Protein AF-A0A7X1GS17-F1 (afdb_monomer)

Secondary structure (DSSP, 8-state):
--HHHHHHHHHHHHHHHHHHHHHHHHH---SSPPEEE-GGG-TTS-HHHHHHHHHHHHTSSSHHHHHH-TTT--HHHHHHHHHHHHH-HHHHHHHHGGGT---PPPTT---HHHHHHHHHHHHHTTHHHHHTTT---EEEEETTEEEEE--PPEEEE-TTS-EEEEEEEEEEEETTTEEEEEEE-HHHHHHHHHHHHTT---GGGHHHHHHHHHHS-EEEEEE-TTS-EEEEEEEESTTT-HHHHHHHHHHH-----STT-EEEEEEEEEEEETTEEEE---B-TTSTTSHHHHHHHHS---HHHHHHHHHHTT--TTSTT-HHHHHHHHHHHHTT---EE--TTHHHHHHHHHHHHHHHHHHTT-

Foldseek 3Di:
DPVVVVVVVVVVVVVVVVVVVVVVVVVPLPLFAAEDEDPVACPQPPVVVVVLLVCLCVVDPDNVVQLPPCQQDDPVVSVVRSVCSVQNPVCVQVVVVVVPDPPRDPPPDWRVSNQVSSVVVCVVVVNDVVVPPFWGWIWDGGTSHTYTHTPGFRWDQFPVRFIKGFDPPAWDQDPPPGIFTEIEGPAALVQQQCQVCLNPDDSNCSVVSVVVCRVFWDWDWDAFPVRFIKTFTKDFPVPPPVPLQVLLCVLVVDPPPDRRKIFGQFMFGFDDGDRYTYGYHTDGQLEPRHPLVVCLVPDDDDPLSVLSVVVSVVDDSNCCRDSNNSVSVSVVVVVPDDRIPDVPVVVVVVVVVVVVVVVVVVVVVD

Mean predicted aligned error: 14.24 Å

Sequence (366 aa):
MVDKRAAKKSKKKLARKHKISVTKNKELKLKYPNFILNPGTTDDVPQEYIDAVFSVINSYVPQDSIFNDRKIFTSSEAKICRKICQYGFDRLSVDLNKFGKKTEIPKNLVFPGLSKFIYDSLDKNGLNQKFRPFLTFDVFPFNYDLVISFPHLKTKRLKSNNKIYFSENIKQSVVNYGTKKVAFTKHAIDRIHDRETGGGGGNGAIKFTIRRFSEKMDLREITFPDGQMAFQYFRRLKSEHPHVATRYTRVSKLKIVREEDKVLQGYFPFVIEDDYVVLKTFLMPGMTKTPESYLVKNAEHTQQIEYFKKLLKKINFTNWLTEDYIQFLEWCQENGISQYESIIINRLQDYGRQIQIFGDVFDDLK

Solvent-accessible surface area (backbone atoms only — not comparable to full-atom values): 20541 Å² total; per-residue (Å²): 142,69,64,71,61,56,54,52,51,50,51,51,51,50,52,49,51,50,50,52,50,53,48,51,60,64,64,61,56,57,76,47,45,51,82,44,76,37,76,96,38,44,87,85,50,59,64,72,58,54,50,51,55,49,47,59,59,63,72,46,72,56,68,68,52,59,51,66,32,71,91,44,26,52,77,64,54,34,49,48,40,35,45,20,41,73,62,16,40,76,48,45,65,62,53,38,63,74,68,78,46,93,61,76,69,60,96,78,52,64,43,62,45,54,38,48,52,51,50,58,55,33,47,76,68,54,55,38,71,78,47,50,88,52,68,39,65,47,34,29,70,48,46,50,30,32,31,43,31,36,84,41,51,47,70,48,72,46,94,88,69,47,6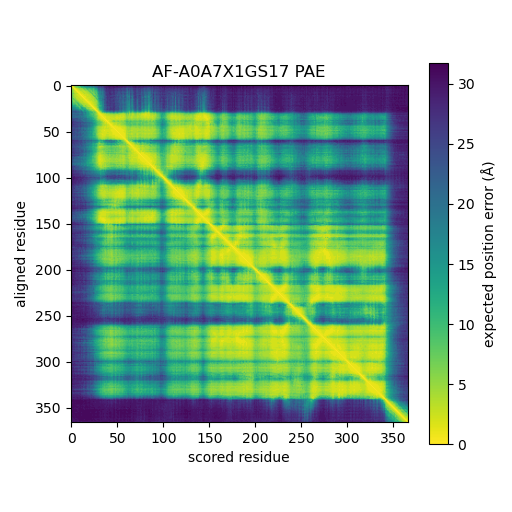1,33,33,27,44,95,86,35,68,44,80,41,91,98,68,47,76,25,36,40,26,29,27,67,59,17,52,54,42,50,33,32,42,80,41,48,70,69,57,60,80,81,47,42,58,56,43,52,49,58,47,66,79,56,72,42,73,41,84,45,68,31,87,87,69,48,46,26,26,42,33,38,40,51,26,56,83,72,36,53,71,59,39,53,52,49,30,67,73,68,70,46,77,81,83,54,69,74,44,26,35,57,63,27,35,28,43,44,50,80,56,94,68,28,38,35,27,55,36,57,43,50,78,38,33,89,71,31,64,49,32,51,48,59,70,73,46,74,96,41,75,68,44,56,50,48,59,57,47,47,76,66,64,45,60,68,58,76,78,40,69,70,51,51,54,51,48,51,54,36,37,79,70,75,43,81,47,54,63,61,79,81,60,52,62,64,51,51,53,54,48,50,54,49,59,60,50,63,63,57,65,78,73,113

Structure (mmCIF, N/CA/C/O backbone):
data_AF-A0A7X1GS17-F1
#
_entry.id   AF-A0A7X1GS17-F1
#
loop_
_atom_site.group_PDB
_atom_site.id
_atom_site.type_symbol
_atom_site.label_atom_id
_atom_site.label_alt_id
_atom_site.label_comp_id
_atom_site.label_asym_id
_atom_site.label_entity_id
_atom_site.label_seq_id
_atom_site.pdbx_PDB_ins_code
_atom_site.Cartn_x
_atom_site.Cartn_y
_atom_site.Cartn_z
_atom_site.occupancy
_atom_site.B_iso_or_equiv
_atom_site.auth_seq_id
_atom_site.auth_comp_id
_atom_site.auth_asym_id
_atom_site.auth_atom_id
_atom_site.pdbx_PDB_model_num
ATOM 1 N N . MET A 1 1 ? 30.092 -14.286 -75.486 1.00 54.06 1 MET A N 1
ATOM 2 C CA . MET A 1 1 ? 30.804 -14.666 -74.234 1.00 54.06 1 MET A CA 1
ATOM 3 C C . MET A 1 1 ? 30.974 -13.488 -73.241 1.00 54.06 1 MET A C 1
ATOM 5 O O . MET A 1 1 ? 31.940 -13.463 -72.485 1.00 54.06 1 MET A O 1
ATOM 9 N N . VAL A 1 2 ? 30.037 -12.524 -73.175 1.00 48.12 2 VAL A N 1
ATOM 10 C CA . VAL A 1 2 ? 30.231 -11.242 -72.446 1.00 48.12 2 VAL A CA 1
ATOM 11 C C . VAL A 1 2 ? 29.379 -11.113 -71.159 1.00 48.12 2 VAL A C 1
ATOM 13 O O . VAL A 1 2 ? 29.763 -10.391 -70.239 1.00 48.12 2 VAL A O 1
ATOM 16 N N . ASP A 1 3 ? 28.326 -11.917 -70.973 1.00 57.28 3 ASP A N 1
ATOM 17 C CA . ASP A 1 3 ? 27.369 -11.729 -69.860 1.00 57.28 3 ASP A CA 1
ATOM 18 C C . ASP A 1 3 ? 27.791 -12.254 -68.481 1.00 57.28 3 ASP A C 1
ATOM 20 O O . ASP A 1 3 ? 27.337 -11.759 -67.444 1.00 57.28 3 ASP A O 1
ATOM 24 N N . LYS A 1 4 ? 28.724 -13.212 -68.405 1.00 55.34 4 LYS A N 1
ATOM 25 C CA . LYS A 1 4 ? 29.145 -13.778 -67.105 1.00 55.34 4 LYS A CA 1
ATOM 26 C C . LYS A 1 4 ? 29.922 -12.770 -66.244 1.00 55.34 4 LYS A C 1
ATOM 28 O O . LYS A 1 4 ? 29.865 -12.832 -65.014 1.00 55.34 4 LYS A O 1
ATOM 33 N N . ARG A 1 5 ? 30.631 -11.812 -66.860 1.00 57.97 5 ARG A N 1
ATOM 34 C CA . ARG A 1 5 ? 31.389 -10.768 -66.137 1.00 57.97 5 ARG A CA 1
ATOM 35 C C . ARG A 1 5 ? 30.475 -9.672 -65.579 1.00 57.97 5 ARG A C 1
ATOM 37 O O . ARG A 1 5 ? 30.702 -9.230 -64.450 1.00 57.97 5 ARG A O 1
ATOM 44 N N . ALA A 1 6 ? 29.435 -9.282 -66.316 1.00 59.50 6 ALA A N 1
ATOM 45 C CA . ALA A 1 6 ? 28.448 -8.299 -65.869 1.00 59.50 6 ALA A CA 1
ATOM 46 C C . ALA A 1 6 ? 27.613 -8.833 -64.691 1.00 59.50 6 ALA A C 1
ATOM 48 O O . ALA A 1 6 ? 27.510 -8.170 -63.655 1.00 59.50 6 ALA A O 1
ATOM 49 N N . ALA A 1 7 ? 27.152 -10.087 -64.773 1.00 60.34 7 ALA A N 1
ATOM 50 C CA . ALA A 1 7 ? 26.431 -10.753 -63.686 1.00 60.34 7 ALA A CA 1
ATOM 51 C C . ALA A 1 7 ? 27.282 -10.896 -62.406 1.00 60.34 7 ALA A C 1
ATOM 53 O O . ALA A 1 7 ? 26.802 -10.655 -61.294 1.00 60.34 7 ALA A O 1
ATOM 54 N N . LYS A 1 8 ? 28.582 -11.210 -62.540 1.00 68.12 8 LYS A N 1
ATOM 55 C CA . LYS A 1 8 ? 29.516 -11.321 -61.402 1.00 68.12 8 LYS A CA 1
ATOM 56 C C . LYS A 1 8 ? 29.809 -9.962 -60.750 1.00 68.12 8 LYS A C 1
ATOM 58 O O . LYS A 1 8 ? 29.908 -9.885 -59.523 1.00 68.12 8 LYS A O 1
ATOM 63 N N . LYS A 1 9 ? 29.902 -8.881 -61.539 1.00 68.00 9 LYS A N 1
ATOM 64 C CA . LYS A 1 9 ? 30.016 -7.502 -61.024 1.00 68.00 9 LYS A CA 1
ATOM 65 C C . LYS A 1 9 ? 28.734 -7.059 -60.309 1.00 68.00 9 LYS A C 1
ATOM 67 O O . LYS A 1 9 ? 28.836 -6.489 -59.225 1.00 68.00 9 LYS A O 1
ATOM 72 N N . SER A 1 10 ? 27.557 -7.379 -60.852 1.00 68.44 10 SER A N 1
ATOM 73 C CA . SER A 1 10 ? 26.260 -7.083 -60.225 1.00 68.44 10 SER A CA 1
ATOM 74 C C . SER A 1 10 ? 26.094 -7.802 -58.879 1.00 68.44 10 SER A C 1
ATOM 76 O O . SER A 1 10 ? 25.864 -7.143 -57.866 1.00 68.44 10 SER A O 1
ATOM 78 N N . LYS A 1 11 ? 26.373 -9.116 -58.809 1.00 69.25 11 LYS A N 1
ATOM 79 C CA . LYS A 1 11 ? 26.366 -9.881 -57.544 1.00 69.25 11 LYS A CA 1
ATOM 80 C C . LYS A 1 11 ? 27.343 -9.326 -56.504 1.00 69.25 11 LYS A C 1
ATOM 82 O O . LYS A 1 11 ? 26.971 -9.183 -55.343 1.00 69.25 11 LYS A O 1
ATOM 87 N N . LYS A 1 12 ? 28.569 -8.947 -56.898 1.00 71.31 12 LYS A N 1
ATOM 88 C CA . LYS A 1 12 ? 29.523 -8.288 -55.981 1.00 71.31 12 LYS A CA 1
ATOM 89 C C . LYS A 1 12 ? 29.009 -6.933 -55.491 1.00 71.31 12 LYS A C 1
ATOM 91 O O . LYS A 1 12 ? 29.187 -6.619 -54.319 1.00 71.31 12 LYS A O 1
ATOM 96 N N . LYS A 1 13 ? 28.368 -6.134 -56.350 1.00 69.12 13 LYS A N 1
ATOM 97 C CA . LYS A 1 13 ? 27.803 -4.822 -55.987 1.00 69.12 13 LYS A CA 1
ATOM 98 C C . LYS A 1 13 ? 26.603 -4.973 -55.043 1.00 69.12 13 LYS A C 1
ATOM 100 O O . LYS A 1 13 ? 26.510 -4.218 -54.080 1.00 69.12 13 LYS A O 1
ATOM 105 N N . LEU A 1 14 ? 25.757 -5.984 -55.260 1.00 68.06 14 LEU A N 1
ATOM 106 C CA . LEU A 1 14 ? 24.631 -6.331 -54.386 1.00 68.06 14 LEU A CA 1
ATOM 107 C C . LEU A 1 14 ? 25.115 -6.829 -53.016 1.00 68.06 14 LEU A C 1
ATOM 109 O O . LEU A 1 14 ? 24.675 -6.320 -51.993 1.00 68.06 14 LEU A O 1
ATOM 113 N N . ALA A 1 15 ? 26.098 -7.735 -52.988 1.00 69.12 15 ALA A N 1
ATOM 114 C CA . ALA A 1 15 ? 26.709 -8.221 -51.750 1.00 69.12 15 ALA A CA 1
ATOM 115 C C . ALA A 1 15 ? 27.419 -7.100 -50.976 1.00 69.12 15 ALA A C 1
ATOM 117 O O . ALA A 1 15 ? 27.351 -7.056 -49.751 1.00 69.12 15 ALA A O 1
ATOM 118 N N . ARG A 1 16 ? 28.065 -6.152 -51.672 1.00 65.12 16 ARG A N 1
ATOM 119 C CA . ARG A 1 16 ? 28.702 -4.981 -51.050 1.00 65.12 16 ARG A CA 1
ATOM 120 C C . ARG A 1 16 ? 27.662 -4.002 -50.498 1.00 65.12 16 ARG A C 1
ATOM 122 O O . ARG A 1 16 ? 27.849 -3.530 -49.386 1.00 65.12 16 ARG A O 1
ATOM 129 N N . LYS A 1 17 ? 26.546 -3.762 -51.202 1.00 65.56 17 LYS A N 1
ATOM 130 C CA . LYS A 1 17 ? 25.399 -2.989 -50.684 1.00 65.56 17 LYS A CA 1
ATOM 131 C C . LYS A 1 17 ? 24.757 -3.660 -49.467 1.00 65.56 17 LYS A C 1
ATOM 133 O O . LYS A 1 17 ? 24.525 -2.986 -48.473 1.00 65.56 17 LYS A O 1
ATOM 138 N N . HIS A 1 18 ? 24.548 -4.975 -49.509 1.00 60.38 18 HIS A N 1
ATOM 139 C CA . HIS A 1 18 ? 24.005 -5.738 -48.386 1.00 60.38 18 HIS A CA 1
ATOM 140 C C . HIS A 1 18 ? 24.956 -5.698 -47.184 1.00 60.38 18 HIS A C 1
ATOM 142 O O . HIS A 1 18 ? 24.521 -5.410 -46.076 1.00 60.38 18 HIS A O 1
ATOM 148 N N . LYS A 1 19 ? 26.267 -5.882 -47.398 1.00 61.50 19 LYS A N 1
ATOM 149 C CA . LYS A 1 19 ? 27.288 -5.771 -46.345 1.00 61.50 19 LYS A CA 1
ATOM 150 C C . LYS A 1 19 ? 27.327 -4.361 -45.754 1.00 61.50 19 LYS A C 1
ATOM 152 O O . LYS A 1 19 ? 27.305 -4.249 -44.545 1.00 61.50 19 LYS A O 1
ATOM 157 N N . ILE A 1 20 ? 27.275 -3.306 -46.573 1.00 57.31 20 ILE A N 1
ATOM 158 C CA . ILE A 1 20 ? 27.181 -1.912 -46.104 1.00 57.31 20 ILE A CA 1
ATOM 159 C C . ILE A 1 20 ? 25.875 -1.664 -45.334 1.00 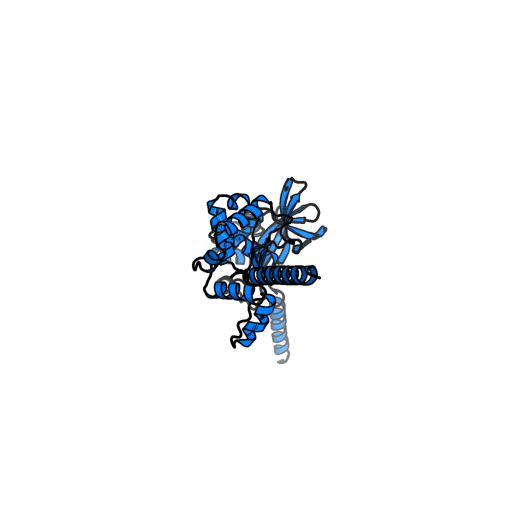57.31 20 ILE A C 1
ATOM 161 O O . ILE A 1 20 ? 25.916 -0.964 -44.334 1.00 57.31 20 ILE A O 1
ATOM 165 N N . SER A 1 21 ? 24.741 -2.256 -45.731 1.00 52.53 21 SER A N 1
ATOM 166 C CA . SER A 1 21 ? 23.474 -2.139 -44.986 1.00 52.53 21 SER A CA 1
ATOM 167 C C . SER A 1 21 ? 23.499 -2.892 -43.652 1.00 52.53 21 SER A C 1
ATOM 169 O O . SER A 1 21 ? 23.020 -2.378 -42.650 1.00 52.53 21 SER A O 1
ATOM 171 N N . VAL A 1 22 ? 24.140 -4.066 -43.606 1.00 53.28 22 VAL A N 1
ATOM 172 C CA . VAL A 1 22 ? 24.334 -4.858 -42.383 1.00 53.28 22 VAL A CA 1
ATOM 173 C C . VAL A 1 22 ? 25.348 -4.181 -41.456 1.00 53.28 22 VAL A C 1
ATOM 175 O O . VAL A 1 22 ? 25.163 -4.204 -40.244 1.00 53.28 22 VAL A O 1
ATOM 178 N N . THR A 1 23 ? 26.386 -3.533 -41.998 1.00 51.34 23 THR A N 1
ATOM 179 C CA . THR A 1 23 ? 27.322 -2.705 -41.224 1.00 51.34 23 THR A CA 1
ATOM 180 C C . THR A 1 23 ? 26.645 -1.425 -40.732 1.00 51.34 23 THR A C 1
ATOM 182 O O . THR A 1 23 ? 26.770 -1.134 -39.554 1.00 51.34 23 THR A O 1
ATOM 185 N N . LYS A 1 24 ? 25.825 -0.741 -41.548 1.00 45.62 24 LYS A N 1
ATOM 186 C CA . LYS A 1 24 ? 24.998 0.404 -41.114 1.00 45.62 24 LYS A CA 1
ATOM 187 C C . LYS A 1 24 ? 23.994 0.026 -40.022 1.00 45.62 24 LYS A C 1
ATOM 189 O O . LYS A 1 24 ? 23.831 0.782 -39.076 1.00 45.62 24 LYS A O 1
ATOM 194 N N . ASN A 1 25 ? 23.372 -1.151 -40.103 1.00 47.53 25 ASN A N 1
ATOM 195 C CA . ASN A 1 25 ? 22.480 -1.655 -39.052 1.00 47.53 25 ASN A CA 1
ATOM 196 C C . ASN A 1 25 ? 23.241 -2.106 -37.792 1.00 47.53 25 ASN A C 1
ATOM 198 O O . ASN A 1 25 ? 22.699 -2.017 -36.698 1.00 47.53 25 ASN A O 1
ATOM 202 N N . LYS A 1 26 ? 24.503 -2.548 -37.910 1.00 48.47 26 LYS A N 1
ATOM 203 C CA . LYS A 1 26 ? 25.402 -2.776 -36.759 1.00 48.47 26 LYS A CA 1
ATOM 204 C C . LYS A 1 26 ? 25.992 -1.482 -36.180 1.00 48.47 26 LYS A C 1
ATOM 206 O O . LYS A 1 26 ? 26.402 -1.491 -35.024 1.00 48.47 26 LYS A O 1
ATOM 211 N N . GLU A 1 27 ? 26.074 -0.413 -36.970 1.00 47.16 27 GLU A N 1
ATOM 212 C CA . GLU A 1 27 ? 26.556 0.921 -36.579 1.00 47.16 27 GLU A CA 1
ATOM 213 C C . GLU A 1 27 ? 25.439 1.815 -36.031 1.00 47.16 27 GLU A C 1
ATOM 215 O O . GLU A 1 27 ? 25.719 2.683 -35.214 1.00 47.16 27 GLU A O 1
ATOM 220 N N . LEU A 1 28 ? 24.168 1.524 -36.328 1.00 50.59 28 LEU A N 1
ATOM 221 C CA . LEU A 1 28 ? 23.018 1.967 -35.531 1.00 50.59 28 LEU A CA 1
ATOM 222 C C . LEU A 1 28 ? 22.887 1.139 -34.239 1.00 50.59 28 LEU A C 1
ATOM 224 O O . LEU A 1 28 ? 21.791 0.792 -33.805 1.00 50.59 28 LEU A O 1
ATOM 228 N N . LYS A 1 29 ? 24.017 0.831 -33.588 1.00 53.69 29 LYS A N 1
ATOM 229 C CA . LYS A 1 29 ? 24.004 0.576 -32.150 1.00 53.69 29 LYS A CA 1
ATOM 230 C C . LYS A 1 29 ? 23.564 1.883 -31.524 1.00 53.69 29 LYS A C 1
ATOM 232 O O . LYS A 1 29 ? 24.343 2.834 -31.461 1.00 53.69 29 LYS A O 1
ATOM 237 N N . LEU A 1 30 ? 22.304 1.940 -31.116 1.00 65.56 30 LEU A N 1
ATOM 238 C CA . LEU A 1 30 ? 21.833 3.008 -30.255 1.00 65.56 30 LEU A CA 1
ATOM 239 C C . LEU A 1 30 ? 22.847 3.149 -29.117 1.00 65.56 30 LEU A C 1
ATOM 241 O O . LEU A 1 30 ? 23.370 2.169 -28.598 1.00 65.56 30 LEU A O 1
ATOM 245 N N . LYS A 1 31 ? 23.228 4.372 -28.770 1.00 73.94 31 LYS A N 1
ATOM 246 C CA . LYS A 1 31 ? 24.191 4.596 -27.683 1.00 73.94 31 LYS A CA 1
ATOM 247 C C . LYS A 1 31 ? 23.600 4.206 -26.321 1.00 73.94 31 LYS A C 1
ATOM 249 O O . LYS A 1 31 ? 24.341 4.026 -25.351 1.00 73.94 31 LYS A O 1
ATOM 254 N N . TYR A 1 32 ? 22.278 4.061 -26.277 1.00 78.00 32 TYR A N 1
ATOM 255 C CA . TYR A 1 32 ? 21.473 3.722 -25.119 1.00 78.00 32 TYR A CA 1
ATOM 256 C C . TYR A 1 32 ? 20.401 2.675 -25.479 1.00 78.00 32 TYR A C 1
ATOM 258 O O . TYR A 1 32 ? 20.126 2.473 -26.661 1.00 78.00 32 TYR A O 1
ATOM 266 N N . PRO A 1 33 ? 19.829 1.977 -24.484 1.00 81.94 33 PRO A N 1
ATOM 267 C CA . PRO A 1 33 ? 18.774 0.983 -24.696 1.00 81.94 33 PRO A CA 1
ATOM 268 C C . PRO A 1 33 ? 17.479 1.595 -25.260 1.00 81.94 33 PRO A C 1
ATOM 270 O O . PRO A 1 33 ? 17.179 2.755 -24.970 1.00 81.94 33 PRO A O 1
ATOM 273 N N . ASN A 1 34 ? 16.666 0.802 -25.969 1.00 85.06 34 ASN A N 1
ATOM 274 C CA . ASN A 1 34 ? 15.303 1.212 -26.333 1.00 85.06 34 ASN A CA 1
ATOM 275 C C . ASN A 1 34 ? 14.347 1.129 -25.146 1.00 85.06 34 ASN A C 1
ATOM 277 O O . ASN A 1 34 ? 14.626 0.444 -24.170 1.00 85.06 34 ASN A O 1
ATOM 281 N N . PHE A 1 35 ? 13.184 1.766 -25.271 1.00 86.81 35 PHE A N 1
ATOM 282 C CA . PHE A 1 35 ? 12.060 1.557 -24.365 1.00 86.81 35 PHE A CA 1
ATOM 283 C C . PHE A 1 35 ? 11.085 0.545 -24.958 1.00 86.81 35 PHE A C 1
ATOM 285 O O . PHE A 1 35 ? 10.642 0.712 -26.093 1.00 86.81 35 PHE A O 1
ATOM 292 N N . ILE A 1 36 ? 10.725 -0.473 -24.181 1.00 89.00 36 ILE A N 1
ATOM 293 C CA . ILE A 1 36 ? 9.705 -1.463 -24.538 1.00 89.00 36 ILE A CA 1
ATOM 294 C C . ILE A 1 36 ? 8.692 -1.619 -23.404 1.00 89.00 36 ILE A C 1
ATOM 296 O O . ILE A 1 36 ? 8.986 -1.327 -22.247 1.00 89.00 36 ILE A O 1
ATOM 300 N N . LEU A 1 37 ? 7.492 -2.087 -23.732 1.00 88.38 37 LEU A N 1
ATOM 301 C CA . LEU A 1 37 ? 6.470 -2.421 -22.743 1.00 88.38 37 LEU A CA 1
ATOM 302 C C . LEU A 1 37 ? 6.671 -3.832 -22.205 1.00 88.38 37 LEU A C 1
ATOM 304 O O . LEU A 1 37 ? 7.039 -4.735 -22.953 1.00 88.38 37 LEU A O 1
ATOM 308 N N . ASN A 1 38 ? 6.365 -4.034 -20.925 1.00 85.12 38 ASN A N 1
ATOM 309 C CA . ASN A 1 38 ? 6.167 -5.370 -20.382 1.00 85.12 38 ASN A CA 1
ATOM 310 C C . ASN A 1 38 ? 4.746 -5.853 -20.728 1.00 85.12 38 ASN A C 1
ATOM 312 O O . ASN A 1 38 ? 3.798 -5.386 -20.081 1.00 85.12 38 ASN A O 1
ATOM 316 N N . PRO A 1 39 ? 4.581 -6.794 -21.680 1.00 77.00 39 PRO A N 1
ATOM 317 C CA . PRO A 1 39 ? 3.262 -7.243 -22.125 1.00 77.00 39 PRO A CA 1
ATOM 318 C C . PRO A 1 39 ? 2.438 -7.853 -20.984 1.00 77.00 39 PRO A C 1
ATOM 320 O O . PRO A 1 39 ? 1.227 -7.708 -20.964 1.00 77.00 39 PRO A O 1
ATOM 323 N N . GLY A 1 40 ? 3.082 -8.445 -19.971 1.00 74.06 40 GLY A N 1
ATOM 324 C CA . GLY A 1 40 ? 2.389 -9.026 -18.815 1.00 74.06 40 GLY A CA 1
ATOM 325 C C . GLY A 1 40 ? 1.801 -8.010 -17.828 1.00 74.06 40 GLY A C 1
ATOM 326 O O . GLY A 1 40 ? 1.290 -8.410 -16.786 1.00 74.06 40 GLY A O 1
ATOM 327 N N . THR A 1 41 ? 1.921 -6.704 -18.095 1.00 74.00 41 THR A N 1
ATOM 328 C CA . THR A 1 41 ? 1.452 -5.646 -17.180 1.00 74.00 41 THR A CA 1
ATOM 329 C C . THR A 1 41 ? 0.613 -4.563 -17.847 1.00 74.00 41 THR A C 1
ATOM 331 O O . THR A 1 41 ? 0.265 -3.586 -17.192 1.00 74.00 41 THR A O 1
ATOM 334 N N . THR A 1 42 ? 0.291 -4.706 -19.132 1.00 77.75 42 THR A N 1
ATOM 335 C CA . THR A 1 42 ? -0.412 -3.673 -19.910 1.00 77.75 42 THR A CA 1
ATOM 336 C C . THR A 1 42 ? -1.905 -3.928 -20.086 1.00 77.75 42 THR A C 1
ATOM 338 O O . THR A 1 42 ? -2.612 -2.992 -20.435 1.00 77.75 42 THR A O 1
ATOM 341 N N . ASP A 1 43 ? -2.390 -5.142 -19.814 1.00 75.56 43 ASP A N 1
ATOM 342 C CA . ASP A 1 43 ? -3.759 -5.574 -20.154 1.00 75.56 43 ASP A CA 1
ATOM 343 C C . ASP A 1 43 ? -4.862 -4.681 -19.563 1.00 75.56 43 ASP A C 1
ATOM 345 O O . ASP A 1 43 ? -5.857 -4.393 -20.222 1.00 75.56 43 ASP A O 1
ATOM 349 N N . ASP A 1 44 ? -4.661 -4.197 -18.336 1.00 73.75 44 ASP A N 1
ATOM 350 C CA . ASP A 1 44 ? -5.625 -3.366 -17.605 1.00 73.75 44 ASP A CA 1
ATOM 351 C C . ASP A 1 44 ? -5.274 -1.860 -17.643 1.00 73.75 44 ASP A C 1
ATOM 353 O O . ASP A 1 44 ? -5.906 -1.040 -16.965 1.00 73.75 44 ASP A O 1
ATOM 357 N N . VAL A 1 45 ? -4.265 -1.470 -18.435 1.00 79.38 45 VAL A N 1
ATOM 358 C CA . VAL A 1 45 ? -3.814 -0.079 -18.577 1.00 79.38 45 VAL A CA 1
ATOM 359 C C . VAL A 1 45 ? -4.518 0.560 -19.781 1.00 79.38 45 VAL A C 1
ATOM 361 O O . VAL A 1 45 ? -4.376 0.074 -20.900 1.00 79.38 45 VAL A O 1
ATOM 364 N N . PRO A 1 46 ? -5.242 1.682 -19.611 1.00 83.44 46 PRO A N 1
ATOM 365 C CA . PRO A 1 46 ? -5.820 2.418 -20.728 1.00 83.44 46 PRO A CA 1
ATOM 366 C C . PRO A 1 46 ? -4.749 2.818 -21.746 1.00 83.44 46 PRO A C 1
ATOM 368 O O . PRO A 1 46 ? -3.738 3.419 -21.373 1.00 83.44 46 PRO A O 1
ATOM 371 N N . GLN A 1 47 ? -5.011 2.561 -23.029 1.00 85.75 47 GLN A N 1
ATOM 372 C CA . GLN A 1 47 ? -4.083 2.884 -24.118 1.00 85.75 47 GLN A CA 1
ATOM 373 C C . GLN A 1 47 ? -3.685 4.367 -24.118 1.00 85.75 47 GLN A C 1
ATOM 375 O O . GLN A 1 47 ? -2.515 4.685 -24.273 1.00 85.75 47 GLN A O 1
ATOM 380 N N . GLU A 1 48 ? -4.624 5.265 -23.803 1.00 86.62 48 GLU A N 1
ATOM 381 C CA . GLU A 1 48 ? -4.364 6.704 -23.650 1.00 86.62 48 GLU A CA 1
ATOM 382 C C . GLU A 1 48 ? -3.231 7.004 -22.647 1.00 86.62 48 GLU A C 1
ATOM 384 O O . GLU A 1 48 ? -2.429 7.911 -22.862 1.00 86.62 48 GLU A O 1
ATOM 389 N N . TYR A 1 49 ? -3.130 6.236 -21.555 1.00 84.94 49 TYR A N 1
ATOM 390 C CA . TYR A 1 49 ? -2.059 6.409 -20.572 1.00 84.94 49 TYR A CA 1
ATOM 391 C C . TYR A 1 49 ? -0.719 5.877 -21.088 1.00 84.94 49 TYR A C 1
ATOM 393 O O . TYR A 1 49 ? 0.314 6.516 -20.888 1.00 84.94 49 TYR A O 1
ATOM 401 N N . ILE A 1 50 ? -0.735 4.733 -21.778 1.00 87.50 50 ILE A N 1
ATOM 402 C CA . ILE A 1 50 ? 0.454 4.164 -22.428 1.00 87.50 50 ILE A CA 1
ATOM 403 C C . ILE A 1 50 ? 1.001 5.153 -23.462 1.00 87.50 50 ILE A C 1
ATOM 405 O O . ILE A 1 50 ? 2.188 5.483 -23.436 1.00 87.50 50 ILE A O 1
ATOM 409 N N . ASP A 1 51 ? 0.131 5.681 -24.319 1.00 87.94 51 ASP A N 1
ATOM 410 C CA . ASP A 1 51 ? 0.487 6.636 -25.364 1.00 87.94 51 ASP A CA 1
ATOM 411 C C . ASP A 1 51 ? 1.061 7.922 -24.763 1.00 87.94 51 ASP A C 1
ATOM 413 O O . ASP A 1 51 ? 2.065 8.439 -25.250 1.00 87.94 51 ASP A O 1
ATOM 417 N N . ALA A 1 52 ? 0.493 8.407 -23.655 1.00 86.81 52 ALA A N 1
ATOM 418 C CA . ALA A 1 52 ? 1.020 9.564 -22.940 1.00 86.81 52 ALA A CA 1
ATOM 419 C C . ALA A 1 52 ? 2.433 9.315 -22.384 1.00 86.81 52 ALA A C 1
ATOM 421 O O . ALA A 1 52 ? 3.310 10.172 -22.525 1.00 86.81 52 ALA A O 1
ATOM 422 N N . VAL A 1 53 ? 2.685 8.142 -21.789 1.00 87.38 53 VAL A N 1
ATOM 423 C CA . VAL A 1 53 ? 4.020 7.752 -21.299 1.00 87.38 53 VAL A CA 1
ATOM 424 C C . VAL A 1 53 ? 5.030 7.734 -22.449 1.00 87.38 53 VAL A C 1
ATOM 426 O O . VAL A 1 53 ? 6.099 8.340 -22.337 1.00 87.38 53 VAL A O 1
ATOM 429 N N . PHE A 1 54 ? 4.690 7.104 -23.576 1.00 86.75 54 PHE A N 1
ATOM 430 C CA . PHE A 1 54 ? 5.577 7.068 -24.741 1.00 86.75 54 PHE A CA 1
ATOM 431 C C . PHE A 1 54 ? 5.742 8.428 -25.403 1.00 86.75 54 PHE A C 1
ATOM 433 O O . PHE A 1 54 ? 6.837 8.739 -25.860 1.00 86.75 54 PHE A O 1
ATOM 440 N N . SER A 1 55 ? 4.710 9.270 -25.416 1.00 85.94 55 SER A N 1
ATOM 441 C CA . SER A 1 55 ? 4.818 10.637 -25.919 1.00 85.94 55 SER A CA 1
ATOM 442 C C . SER A 1 55 ? 5.846 11.437 -25.123 1.00 85.94 55 SER A C 1
ATOM 444 O O . SER A 1 55 ? 6.632 12.156 -25.730 1.00 85.94 55 SER A O 1
ATOM 446 N N . VAL A 1 56 ? 5.883 11.293 -23.793 1.00 84.56 56 VAL A N 1
ATOM 447 C CA . VAL A 1 56 ? 6.891 11.951 -22.943 1.00 84.56 56 VAL A CA 1
ATOM 448 C C . VAL A 1 56 ? 8.292 11.408 -23.217 1.00 84.56 56 VAL A C 1
ATOM 450 O O . VAL A 1 56 ? 9.249 12.171 -23.275 1.00 84.56 56 VAL A O 1
ATOM 453 N N . ILE A 1 57 ? 8.440 10.098 -23.407 1.00 81.75 57 ILE A N 1
ATOM 454 C CA . ILE A 1 57 ? 9.744 9.495 -23.720 1.00 81.75 57 ILE A CA 1
ATOM 455 C C . ILE A 1 57 ? 10.237 9.954 -25.100 1.00 81.75 57 ILE A C 1
ATOM 457 O O . ILE A 1 57 ? 11.403 10.310 -25.258 1.00 81.75 57 ILE A O 1
ATOM 461 N N . ASN A 1 58 ? 9.342 9.986 -26.087 1.00 78.25 58 ASN A N 1
ATOM 462 C CA . ASN A 1 58 ? 9.658 10.308 -27.476 1.00 78.25 58 ASN A CA 1
ATOM 463 C C . ASN A 1 58 ? 9.827 11.813 -27.725 1.00 78.25 58 ASN A C 1
ATOM 465 O O . ASN A 1 58 ? 10.543 12.190 -28.651 1.00 78.25 58 ASN A O 1
ATOM 469 N N . SER A 1 59 ? 9.210 12.685 -26.915 1.00 75.62 59 SER A N 1
ATOM 470 C CA . SER A 1 59 ? 9.350 14.142 -27.061 1.00 75.62 59 SER A CA 1
ATOM 471 C C . SER A 1 59 ? 10.758 14.648 -26.735 1.00 75.62 59 SER A C 1
ATOM 473 O O . SER A 1 59 ? 11.106 15.773 -27.085 1.00 75.62 59 SER A O 1
ATOM 475 N N . TYR A 1 60 ? 11.585 13.829 -26.086 1.00 68.25 60 TYR A N 1
ATOM 476 C CA . TYR A 1 60 ? 12.984 14.130 -25.812 1.00 68.25 60 TYR A CA 1
ATOM 477 C C . TYR A 1 60 ? 13.885 13.463 -26.871 1.00 68.25 60 TYR A C 1
ATOM 479 O O . TYR A 1 60 ? 14.343 12.331 -26.728 1.00 68.25 60 TYR A O 1
ATOM 487 N N . VAL A 1 61 ? 14.136 14.175 -27.975 1.00 52.62 61 VAL A N 1
ATOM 488 C CA . VAL A 1 61 ? 15.072 13.774 -29.048 1.00 52.62 61 VAL A CA 1
ATOM 489 C C . VAL A 1 61 ? 16.523 14.122 -28.658 1.00 52.62 61 VAL A C 1
ATOM 491 O O . VAL A 1 61 ? 16.743 15.148 -28.009 1.00 52.62 61 VAL A O 1
ATOM 494 N N . PRO A 1 62 ? 17.555 13.375 -29.109 1.00 57.53 62 PRO A N 1
ATOM 495 C CA . PRO A 1 62 ? 17.637 11.913 -29.209 1.00 57.53 62 PRO A CA 1
ATOM 496 C C . PRO A 1 62 ? 17.685 11.316 -27.790 1.00 57.53 62 PRO A C 1
ATOM 498 O O . PRO A 1 62 ? 18.080 12.023 -26.872 1.00 57.53 62 PRO A O 1
ATOM 501 N N . GLN A 1 63 ? 17.384 10.024 -27.600 1.00 61.44 63 GLN A N 1
ATOM 502 C CA . GLN A 1 63 ? 17.513 9.320 -26.301 1.00 61.44 63 GLN A CA 1
ATOM 503 C C . GLN A 1 63 ? 18.794 9.700 -25.523 1.00 61.44 63 GLN A C 1
ATOM 505 O O . GLN A 1 63 ? 18.786 9.832 -24.302 1.00 61.44 63 GLN A O 1
ATOM 510 N N . ASP A 1 64 ? 19.883 9.961 -26.248 1.00 63.78 64 ASP A N 1
ATOM 511 C CA . ASP A 1 64 ? 21.120 10.570 -25.768 1.00 63.78 64 ASP A CA 1
ATOM 512 C C . ASP A 1 64 ? 20.968 11.755 -24.802 1.00 63.78 64 ASP A C 1
ATOM 514 O O . ASP A 1 64 ? 21.719 11.828 -23.830 1.00 63.78 64 ASP A O 1
ATOM 518 N N . SER A 1 65 ? 20.070 12.706 -25.058 1.00 65.31 65 SER A N 1
ATOM 519 C CA . SER A 1 65 ? 19.901 13.900 -24.223 1.00 65.31 65 SER A CA 1
ATOM 520 C C . SER A 1 65 ? 19.331 13.539 -22.850 1.00 65.31 65 SER A C 1
ATOM 522 O O . SER A 1 65 ? 19.863 13.992 -21.838 1.00 65.31 65 SER A O 1
ATOM 524 N N . ILE A 1 66 ? 18.350 12.630 -22.806 1.00 71.56 66 ILE A N 1
ATOM 525 C CA . ILE A 1 66 ? 17.724 12.123 -21.575 1.00 71.56 66 ILE A CA 1
ATOM 526 C C . ILE A 1 66 ? 18.773 11.493 -20.655 1.00 71.56 66 ILE A C 1
ATOM 528 O O . ILE A 1 66 ? 18.867 11.833 -19.479 1.00 71.56 66 ILE A O 1
ATOM 532 N N . PHE A 1 67 ? 19.602 10.594 -21.190 1.00 73.38 67 PHE A N 1
ATOM 533 C CA . PHE A 1 67 ? 20.584 9.860 -20.386 1.00 73.38 67 PHE A CA 1
ATOM 534 C C . PHE A 1 67 ? 21.810 10.688 -19.987 1.00 73.38 67 PHE A C 1
ATOM 536 O O . PHE A 1 67 ? 22.595 10.247 -19.145 1.00 73.38 67 PHE A O 1
ATOM 543 N N . ASN A 1 68 ? 22.013 11.856 -20.598 1.00 74.50 68 ASN A N 1
ATOM 544 C CA . ASN A 1 68 ? 23.060 12.798 -20.206 1.00 74.50 68 ASN A CA 1
ATOM 545 C C . ASN A 1 68 ? 22.530 13.932 -19.313 1.00 74.50 68 ASN A C 1
ATOM 547 O O . ASN A 1 68 ? 23.336 14.703 -18.785 1.00 74.50 68 ASN A O 1
ATOM 551 N N . ASP A 1 69 ? 21.214 14.014 -19.095 1.00 76.81 69 ASP A N 1
ATOM 552 C CA . ASP A 1 69 ? 20.625 14.955 -18.151 1.00 76.81 69 ASP A CA 1
ATOM 553 C C . ASP A 1 69 ? 20.893 14.503 -16.710 1.00 76.81 69 ASP A C 1
ATOM 555 O O . ASP A 1 69 ? 20.298 13.554 -16.192 1.00 76.81 69 ASP A O 1
ATOM 559 N N . ARG A 1 70 ? 21.782 15.236 -16.033 1.00 78.56 70 ARG A N 1
ATOM 560 C CA . ARG A 1 70 ? 22.156 14.976 -14.637 1.00 78.56 70 ARG A CA 1
ATOM 561 C C . ARG A 1 70 ? 21.033 15.234 -13.631 1.00 78.56 70 ARG A C 1
ATOM 563 O O . ARG A 1 70 ? 21.177 14.849 -12.474 1.00 78.56 70 ARG A O 1
ATOM 570 N N . LYS A 1 71 ? 19.936 15.882 -14.041 1.00 75.38 71 LYS A N 1
ATOM 571 C CA . LYS A 1 71 ? 18.724 16.028 -13.220 1.00 75.38 71 LYS A CA 1
ATOM 572 C C . LYS A 1 71 ? 17.884 14.750 -13.206 1.00 75.38 71 LYS A C 1
ATOM 574 O O . LYS A 1 71 ? 17.116 14.559 -12.267 1.00 75.38 71 LYS A O 1
ATOM 579 N N . ILE A 1 72 ? 18.026 13.896 -14.223 1.00 71.69 72 ILE A N 1
ATOM 580 C CA . ILE A 1 72 ? 17.244 12.663 -14.393 1.00 71.69 72 ILE A CA 1
ATOM 581 C C . ILE A 1 72 ? 18.094 11.430 -14.060 1.00 71.69 72 ILE A C 1
ATOM 583 O O . ILE A 1 72 ? 17.615 10.532 -13.368 1.00 71.69 72 ILE A O 1
ATOM 587 N N . PHE A 1 73 ? 19.351 11.400 -14.519 1.00 71.69 73 PHE A N 1
ATOM 588 C CA . PHE A 1 73 ? 20.283 10.289 -14.329 1.00 71.69 73 PHE A CA 1
ATOM 589 C C . PHE A 1 73 ? 21.532 10.713 -13.567 1.00 71.69 73 PHE A C 1
ATOM 591 O O . PHE A 1 73 ? 22.212 11.683 -13.901 1.00 71.69 73 PHE A O 1
ATOM 598 N N . THR A 1 74 ? 21.931 9.895 -12.601 1.00 75.81 74 THR A N 1
ATOM 599 C CA . THR A 1 74 ? 23.285 9.954 -12.056 1.00 75.81 74 THR A CA 1
ATOM 600 C C . THR A 1 74 ? 24.309 9.508 -13.106 1.00 75.81 74 THR A C 1
ATOM 602 O O . THR A 1 74 ? 24.027 8.702 -13.999 1.00 75.81 74 THR A O 1
ATOM 605 N N . SER A 1 75 ? 25.562 9.955 -12.959 1.00 74.88 75 SER A N 1
ATOM 606 C CA . SER A 1 75 ? 26.682 9.499 -13.801 1.00 74.88 75 SER A CA 1
ATOM 607 C C . SER A 1 75 ? 26.818 7.969 -13.829 1.00 74.88 75 SER A C 1
ATOM 609 O O . SER A 1 75 ? 27.234 7.392 -14.838 1.00 74.88 75 SER A O 1
ATOM 611 N N . SER A 1 76 ? 26.460 7.309 -12.724 1.00 75.00 76 SER A N 1
ATOM 612 C CA . SER A 1 76 ? 26.459 5.853 -12.591 1.00 75.00 76 SER A CA 1
ATOM 613 C C . SER A 1 76 ? 25.352 5.206 -13.421 1.00 75.00 76 SER A C 1
ATOM 615 O O . SER A 1 76 ? 25.640 4.287 -14.185 1.00 75.00 76 SER A O 1
ATOM 617 N N . GLU A 1 77 ? 24.116 5.702 -13.349 1.00 77.25 77 GLU A N 1
ATOM 618 C CA . GLU A 1 77 ? 22.990 5.160 -14.123 1.00 77.25 77 GLU A CA 1
ATOM 619 C C . GLU A 1 77 ? 23.180 5.374 -15.630 1.00 77.25 77 GLU A C 1
ATOM 621 O O . GLU A 1 77 ? 22.985 4.444 -16.414 1.00 77.25 77 GLU A O 1
ATOM 626 N N . ALA A 1 78 ? 23.678 6.542 -16.048 1.00 78.94 78 ALA A N 1
ATOM 627 C CA . ALA A 1 78 ? 24.017 6.812 -17.447 1.00 78.94 78 ALA A CA 1
ATOM 628 C C . ALA A 1 78 ? 25.117 5.869 -17.976 1.00 78.94 78 ALA A C 1
ATOM 630 O O . ALA A 1 78 ? 25.117 5.450 -19.138 1.00 78.94 78 ALA A O 1
ATOM 631 N N . LYS A 1 79 ? 26.089 5.512 -17.125 1.00 80.19 79 LYS A N 1
ATOM 632 C CA . LYS A 1 79 ? 27.126 4.519 -17.447 1.00 80.19 79 LYS A CA 1
ATOM 633 C C . LYS A 1 79 ? 26.546 3.106 -17.531 1.00 80.19 79 LYS A C 1
ATOM 635 O O . LYS A 1 79 ? 26.939 2.359 -18.425 1.00 80.19 79 LYS A O 1
ATOM 640 N N . ILE A 1 80 ? 25.625 2.750 -16.636 1.00 80.12 80 ILE A N 1
ATOM 641 C CA . ILE A 1 80 ? 24.922 1.461 -16.652 1.00 80.12 80 ILE A CA 1
ATOM 642 C C . ILE A 1 80 ? 24.112 1.315 -17.945 1.00 80.12 80 ILE A C 1
ATOM 644 O O . ILE A 1 80 ? 24.275 0.310 -18.627 1.00 80.12 80 ILE A O 1
ATOM 648 N N . CYS A 1 81 ? 23.346 2.331 -18.354 1.00 81.06 81 CYS A N 1
ATOM 649 C CA . CYS A 1 81 ? 22.553 2.298 -19.590 1.00 81.06 81 CYS A CA 1
ATOM 650 C C . CYS A 1 81 ? 23.422 2.064 -20.837 1.00 81.06 81 CYS A C 1
ATOM 652 O O . CYS A 1 81 ? 23.117 1.198 -21.656 1.00 81.06 81 CYS A O 1
ATOM 654 N N . ARG A 1 82 ? 24.566 2.754 -20.947 1.00 82.31 82 ARG A N 1
ATOM 655 C CA . ARG A 1 82 ? 25.527 2.515 -22.042 1.00 82.31 82 ARG A CA 1
ATOM 656 C C . ARG A 1 82 ? 26.062 1.086 -22.046 1.00 82.31 82 ARG A C 1
ATOM 658 O O . ARG A 1 82 ? 26.191 0.476 -23.103 1.00 82.31 82 ARG A O 1
ATOM 665 N N . LYS A 1 83 ? 26.368 0.539 -20.867 1.00 80.19 83 LYS A N 1
ATOM 666 C CA . LYS A 1 83 ? 26.815 -0.852 -20.744 1.00 80.19 83 LYS A CA 1
ATOM 667 C C . LYS A 1 83 ? 25.703 -1.842 -21.107 1.00 80.19 83 LYS A C 1
ATOM 669 O O . LYS A 1 83 ? 26.003 -2.839 -21.751 1.00 80.19 83 LYS A O 1
ATOM 674 N N . ILE A 1 84 ? 24.446 -1.576 -20.740 1.00 83.44 84 ILE A N 1
ATOM 675 C CA . ILE A 1 84 ? 23.300 -2.432 -21.091 1.00 83.44 84 ILE A CA 1
ATOM 676 C C . ILE A 1 84 ? 23.188 -2.539 -22.607 1.00 83.44 84 ILE A C 1
ATOM 678 O O . ILE A 1 84 ? 23.094 -3.639 -23.134 1.00 83.44 84 ILE A O 1
ATOM 682 N N . CYS A 1 85 ? 23.313 -1.423 -23.322 1.00 81.94 85 CYS A N 1
ATOM 683 C CA . CYS A 1 85 ? 23.281 -1.462 -24.778 1.00 81.94 85 CYS A CA 1
ATOM 684 C C . CYS A 1 85 ? 24.478 -2.229 -25.387 1.00 81.94 85 CYS A C 1
ATOM 686 O O . CYS A 1 85 ? 24.353 -2.906 -26.405 1.00 81.94 85 CYS A O 1
ATOM 688 N N . GLN A 1 86 ? 25.653 -2.166 -24.750 1.00 80.31 86 GLN A N 1
ATOM 689 C CA . GLN A 1 86 ? 26.855 -2.861 -25.227 1.00 80.31 86 GLN A CA 1
ATOM 690 C C . GLN A 1 86 ? 26.822 -4.375 -24.990 1.00 80.31 86 GLN A C 1
ATOM 692 O O . GLN A 1 86 ? 27.234 -5.134 -25.869 1.00 80.31 86 GLN A O 1
ATOM 697 N N . TYR A 1 87 ? 26.368 -4.807 -23.814 1.00 81.44 87 TYR A N 1
ATOM 698 C CA . TYR A 1 87 ? 26.540 -6.185 -23.345 1.00 81.44 87 TYR A CA 1
ATOM 699 C C . TYR A 1 87 ? 25.219 -6.919 -23.102 1.00 81.44 87 TYR A C 1
ATOM 701 O O . TYR A 1 87 ? 25.203 -8.145 -23.151 1.00 81.44 87 TYR A O 1
ATOM 709 N N . GLY A 1 88 ? 24.124 -6.193 -22.894 1.00 81.06 88 GLY A N 1
ATOM 710 C CA . GLY A 1 88 ? 22.876 -6.707 -22.337 1.00 81.06 88 GLY A CA 1
ATOM 711 C C . GLY A 1 88 ? 22.927 -6.743 -20.805 1.00 81.06 88 GLY A C 1
ATOM 712 O O . GLY A 1 88 ? 23.967 -7.035 -20.210 1.00 81.06 88 GLY A O 1
ATOM 713 N N . PHE A 1 89 ? 21.809 -6.439 -20.146 1.00 80.94 89 PHE A N 1
ATOM 714 C CA . PHE A 1 89 ? 21.675 -6.400 -18.690 1.00 80.94 89 PHE A CA 1
ATOM 715 C C . PHE A 1 89 ? 22.000 -7.750 -18.041 1.00 80.94 89 PHE A C 1
ATOM 717 O O . PHE A 1 89 ? 22.773 -7.798 -17.084 1.00 80.94 89 PHE A O 1
ATOM 724 N N . ASP A 1 90 ? 21.517 -8.847 -18.627 1.00 74.31 90 ASP A N 1
ATOM 725 C CA . ASP A 1 90 ? 21.744 -10.203 -18.114 1.00 74.31 90 ASP A CA 1
ATOM 726 C C . ASP A 1 90 ? 23.242 -10.536 -18.044 1.00 74.31 90 ASP A C 1
ATOM 728 O O . ASP A 1 90 ? 23.709 -11.171 -17.097 1.00 74.31 90 ASP A O 1
ATOM 732 N N . ARG A 1 91 ? 24.027 -10.025 -19.002 1.00 71.62 91 ARG A N 1
ATOM 733 C CA . ARG A 1 91 ? 25.486 -10.209 -19.071 1.00 71.62 91 ARG A CA 1
ATOM 734 C C . ARG A 1 91 ? 26.269 -9.165 -18.274 1.00 71.62 91 ARG A C 1
ATOM 736 O O . ARG A 1 91 ? 27.414 -9.423 -17.906 1.00 71.62 91 ARG A O 1
ATOM 743 N N . LEU A 1 92 ? 25.665 -8.021 -17.943 1.00 71.62 92 LEU A N 1
ATOM 744 C CA . LEU A 1 92 ? 26.297 -6.981 -17.119 1.00 71.62 92 LEU A CA 1
ATOM 745 C C . LEU A 1 92 ? 26.685 -7.499 -15.730 1.00 71.62 92 LEU A C 1
ATOM 747 O O . LEU A 1 92 ? 27.706 -7.084 -15.177 1.00 71.62 92 LEU A O 1
ATOM 751 N N . SER A 1 93 ? 25.863 -8.401 -15.186 1.00 59.59 93 SER A N 1
ATOM 752 C CA . SER A 1 93 ? 26.088 -9.062 -13.898 1.00 59.59 93 SER A CA 1
ATOM 753 C C . SER A 1 93 ? 27.389 -9.881 -13.878 1.00 59.59 93 SER A C 1
ATOM 755 O O . SER A 1 93 ? 28.072 -9.940 -12.857 1.00 59.59 93 SER A O 1
ATOM 757 N N . VAL A 1 94 ? 27.783 -10.437 -15.028 1.00 58.50 94 VAL A N 1
ATOM 758 C CA . VAL A 1 94 ? 28.995 -11.250 -15.199 1.00 58.50 94 VAL A CA 1
ATOM 759 C C . VAL A 1 94 ? 30.241 -10.372 -15.347 1.00 58.50 94 VAL A C 1
ATOM 761 O O . VAL A 1 94 ? 31.295 -10.693 -14.796 1.00 58.50 94 VAL A O 1
ATOM 764 N N . ASP A 1 95 ? 30.134 -9.236 -16.041 1.00 55.19 95 ASP A N 1
ATOM 765 C CA . ASP A 1 95 ? 31.286 -8.371 -16.319 1.00 55.19 95 ASP A CA 1
ATOM 766 C C . ASP A 1 95 ? 31.673 -7.451 -15.154 1.00 55.19 95 ASP A C 1
ATOM 768 O O . ASP A 1 95 ? 32.852 -7.139 -15.003 1.00 55.19 95 ASP A O 1
ATOM 772 N N . LEU A 1 96 ? 30.748 -7.026 -14.285 1.00 54.66 96 LEU A N 1
ATOM 773 C CA . LEU A 1 96 ? 31.126 -6.185 -13.135 1.00 54.66 96 LEU A CA 1
ATOM 774 C C . LEU A 1 96 ? 31.978 -6.921 -12.095 1.00 54.66 96 LEU A C 1
ATOM 776 O O . LEU A 1 96 ? 32.859 -6.296 -11.505 1.00 54.66 96 LEU A O 1
ATOM 780 N N . ASN A 1 97 ? 31.821 -8.241 -11.973 1.00 50.53 97 ASN A N 1
ATOM 781 C CA . ASN A 1 97 ? 32.690 -9.077 -11.143 1.00 50.53 97 ASN A CA 1
ATOM 782 C C . ASN A 1 97 ? 34.131 -9.160 -11.683 1.00 50.53 97 ASN A C 1
ATOM 784 O O . ASN A 1 97 ? 35.063 -9.336 -10.902 1.00 50.53 97 ASN A O 1
ATOM 788 N N . LYS A 1 98 ? 34.349 -8.960 -12.993 1.00 50.59 98 LYS A N 1
ATOM 789 C CA . LYS A 1 98 ? 35.693 -8.949 -13.605 1.00 50.59 98 LYS A CA 1
ATOM 790 C C . LYS A 1 98 ? 36.469 -7.647 -13.382 1.00 50.59 98 LYS A C 1
ATOM 792 O O . LYS A 1 98 ? 37.686 -7.645 -13.511 1.00 50.59 98 LYS A O 1
ATOM 797 N N . PHE A 1 99 ? 35.801 -6.547 -13.023 1.00 47.84 99 PHE A N 1
ATOM 798 C CA . PHE A 1 99 ? 36.435 -5.234 -12.813 1.00 47.84 99 PHE A CA 1
ATOM 799 C C . PHE A 1 99 ? 36.791 -4.935 -11.344 1.00 47.84 99 PHE A C 1
ATOM 801 O O . PHE A 1 99 ? 36.970 -3.772 -10.980 1.00 47.84 99 PHE A O 1
ATOM 808 N N . GLY A 1 100 ? 36.886 -5.955 -10.482 1.00 42.09 100 GLY A N 1
ATOM 809 C CA . GLY A 1 100 ? 37.435 -5.824 -9.123 1.00 42.09 100 GLY A CA 1
ATOM 810 C C . GLY A 1 100 ? 36.586 -5.014 -8.134 1.00 42.09 100 GLY A C 1
ATOM 811 O O . GLY A 1 100 ? 36.979 -4.841 -6.984 1.00 42.09 100 GLY A O 1
ATOM 812 N N . LYS A 1 101 ? 35.404 -4.539 -8.540 1.00 46.66 101 LYS A N 1
ATOM 813 C CA . LYS A 1 101 ? 34.402 -3.986 -7.628 1.00 46.66 101 LYS A CA 1
ATOM 814 C C . LYS A 1 101 ? 33.330 -5.046 -7.433 1.00 46.66 101 LYS A C 1
ATOM 816 O O . LYS A 1 101 ? 32.591 -5.332 -8.368 1.00 46.66 101 LYS A O 1
ATOM 821 N N . LYS A 1 102 ? 33.222 -5.593 -6.216 1.00 43.03 102 LYS A N 1
ATOM 822 C CA . LYS A 1 102 ? 32.071 -6.391 -5.746 1.00 43.03 102 LYS A CA 1
ATOM 823 C C . LYS A 1 102 ? 30.804 -5.521 -5.659 1.00 43.03 102 LYS A C 1
ATOM 825 O O . LYS A 1 102 ? 30.170 -5.412 -4.619 1.00 43.03 102 LYS A O 1
ATOM 830 N N . THR A 1 103 ? 30.475 -4.806 -6.725 1.00 48.50 103 THR A N 1
ATOM 831 C CA . THR A 1 103 ? 29.200 -4.117 -6.867 1.00 48.50 103 THR A CA 1
ATOM 832 C C . THR A 1 103 ? 28.282 -5.090 -7.569 1.00 48.50 103 THR A C 1
ATOM 834 O O . THR A 1 103 ? 28.244 -5.132 -8.799 1.00 48.50 103 THR A O 1
ATOM 837 N N . GLU A 1 104 ? 27.593 -5.909 -6.779 1.00 53.22 104 GLU A N 1
ATOM 838 C CA . GLU A 1 104 ? 26.423 -6.628 -7.263 1.00 53.22 104 GLU A CA 1
ATOM 839 C C . GLU A 1 104 ? 25.457 -5.585 -7.826 1.00 53.22 104 GLU A C 1
ATOM 841 O O . GLU A 1 104 ? 25.036 -4.666 -7.118 1.00 53.22 104 GLU A O 1
ATOM 846 N N . ILE A 1 105 ? 25.137 -5.675 -9.118 1.00 54.06 105 ILE A N 1
ATOM 847 C CA . ILE A 1 105 ? 23.970 -4.946 -9.607 1.00 54.06 105 ILE A CA 1
ATOM 848 C C . ILE A 1 105 ? 22.776 -5.635 -8.970 1.00 54.06 105 ILE A C 1
ATOM 850 O O . ILE A 1 105 ? 22.650 -6.855 -9.125 1.00 54.06 105 ILE A O 1
ATOM 854 N N . PRO A 1 106 ? 21.888 -4.901 -8.290 1.00 57.03 106 PRO A N 1
ATOM 855 C CA . PRO A 1 106 ? 20.661 -5.494 -7.804 1.00 57.03 106 PRO A CA 1
ATOM 856 C C . PRO A 1 106 ? 19.941 -6.157 -8.981 1.00 57.03 106 PRO A C 1
ATOM 858 O O . PRO A 1 106 ? 19.704 -5.510 -10.002 1.00 57.03 106 PRO A O 1
ATOM 861 N N . LYS A 1 107 ? 19.547 -7.429 -8.834 1.00 53.72 107 LYS A N 1
ATOM 862 C CA . LYS A 1 107 ? 18.672 -8.113 -9.810 1.00 53.72 107 LYS A CA 1
ATOM 863 C C . LYS A 1 107 ? 17.374 -7.330 -10.070 1.00 53.72 107 LYS A C 1
ATOM 865 O O . LYS A 1 107 ? 16.760 -7.488 -11.113 1.00 53.72 107 LYS A O 1
ATOM 870 N N . ASN A 1 108 ? 17.016 -6.444 -9.140 1.00 59.94 108 ASN A N 1
ATOM 871 C CA . ASN A 1 108 ? 15.860 -5.559 -9.182 1.00 59.94 108 ASN A CA 1
ATOM 872 C C . ASN A 1 108 ? 16.265 -4.093 -9.422 1.00 59.94 108 ASN A C 1
ATOM 874 O O . ASN A 1 108 ? 15.731 -3.198 -8.766 1.00 59.94 108 ASN A O 1
ATOM 878 N N . LEU A 1 109 ? 17.258 -3.828 -10.280 1.00 71.88 109 LEU A N 1
ATOM 879 C CA . LEU A 1 109 ? 17.637 -2.455 -10.615 1.00 71.88 109 LEU A CA 1
ATOM 880 C C . LEU A 1 109 ? 16.449 -1.742 -11.276 1.00 71.88 109 LEU A C 1
ATOM 882 O O . LEU A 1 109 ? 16.020 -2.111 -12.361 1.00 71.88 109 LEU A O 1
ATOM 886 N N . VAL A 1 110 ? 15.939 -0.703 -10.624 1.00 75.44 110 VAL A N 1
ATOM 887 C CA . VAL A 1 110 ? 14.903 0.192 -11.155 1.00 75.44 110 VAL A CA 1
ATOM 888 C C . VAL A 1 110 ? 15.538 1.563 -11.376 1.00 75.44 110 VAL A C 1
ATOM 890 O O . VAL A 1 110 ? 16.439 1.943 -10.631 1.00 75.44 110 VAL A O 1
ATOM 893 N N . PHE A 1 111 ? 15.063 2.313 -12.371 1.00 77.19 111 PHE A N 1
ATOM 894 C CA . PHE A 1 111 ? 15.453 3.700 -12.641 1.00 77.19 111 PHE A CA 1
ATOM 895 C C . PHE A 1 111 ? 14.392 4.675 -12.085 1.00 77.19 111 PHE A C 1
ATOM 897 O O . PHE A 1 111 ? 13.508 5.138 -12.822 1.00 77.19 111 PHE A O 1
ATOM 904 N N . PRO A 1 112 ? 14.419 4.994 -10.774 1.00 69.50 112 PRO A N 1
ATOM 905 C CA . PRO A 1 112 ? 13.406 5.837 -10.143 1.00 69.50 112 PRO A CA 1
ATOM 906 C C . PRO A 1 112 ? 13.445 7.284 -10.644 1.00 69.50 112 PRO A C 1
ATOM 908 O O . PRO A 1 112 ? 12.384 7.896 -10.742 1.00 69.50 112 PRO A O 1
ATOM 911 N N . GLY A 1 113 ? 14.624 7.819 -10.993 1.00 72.12 113 GLY A N 1
ATOM 912 C CA . GLY A 1 113 ? 14.775 9.177 -11.534 1.00 72.12 113 GLY A CA 1
ATOM 913 C C . GLY A 1 113 ? 14.041 9.356 -12.863 1.00 72.12 113 GLY A C 1
ATOM 914 O O . GLY A 1 113 ? 13.260 10.290 -13.022 1.00 72.12 113 GLY A O 1
ATOM 915 N N . LEU A 1 114 ? 14.189 8.387 -13.766 1.00 77.25 114 LEU A N 1
ATOM 916 C CA . LEU A 1 114 ? 13.470 8.345 -15.038 1.00 77.25 114 LEU A CA 1
ATOM 917 C C . LEU A 1 114 ? 11.959 8.185 -14.848 1.00 77.25 114 LEU A C 1
ATOM 919 O O . LEU A 1 114 ? 11.173 8.879 -15.489 1.00 77.25 114 LEU A O 1
ATOM 923 N N . SER A 1 115 ? 11.553 7.309 -13.924 1.00 77.25 115 SER A N 1
ATOM 924 C CA . SER A 1 115 ? 10.136 7.131 -13.596 1.00 77.25 115 SER A CA 1
ATOM 925 C C . SER A 1 115 ? 9.528 8.439 -13.080 1.00 77.25 115 SER A C 1
ATOM 927 O O . SER A 1 115 ? 8.488 8.874 -13.565 1.00 77.25 115 SER A O 1
ATOM 929 N N . LYS A 1 116 ? 10.208 9.104 -12.133 1.00 75.94 116 LYS A N 1
ATOM 930 C CA . LYS A 1 116 ? 9.808 10.405 -11.582 1.00 75.94 116 LYS A CA 1
ATOM 931 C C . LYS A 1 116 ? 9.709 11.470 -12.670 1.00 75.94 116 LYS A C 1
ATOM 933 O O . LYS A 1 116 ? 8.708 12.163 -12.737 1.00 75.94 116 LYS A O 1
ATOM 938 N N . PHE A 1 117 ? 10.707 11.567 -13.536 1.00 79.31 117 PHE A N 1
ATOM 939 C CA . PHE A 1 117 ? 10.714 12.532 -14.628 1.00 79.31 117 PHE A CA 1
ATOM 940 C C . PHE A 1 117 ? 9.510 12.376 -15.571 1.00 79.31 117 PHE A C 1
ATOM 942 O O . PHE A 1 117 ? 8.863 13.368 -15.918 1.00 79.31 117 PHE A O 1
ATOM 949 N N . ILE A 1 118 ? 9.181 11.138 -15.955 1.00 80.56 118 ILE A N 1
ATOM 950 C CA . ILE A 1 118 ? 8.010 10.876 -16.795 1.00 80.56 118 ILE A CA 1
ATOM 951 C C . ILE A 1 118 ? 6.737 11.289 -16.044 1.00 80.56 118 ILE A C 1
ATOM 953 O O . ILE A 1 118 ? 5.886 11.973 -16.607 1.00 80.56 118 ILE A O 1
ATOM 957 N N . TYR A 1 119 ? 6.624 10.954 -14.756 1.00 78.56 119 TYR A N 1
ATOM 958 C CA . TYR A 1 119 ? 5.490 11.386 -13.940 1.00 78.56 119 TYR A CA 1
ATOM 959 C C . TYR A 1 119 ? 5.355 12.904 -13.826 1.00 78.56 119 TYR A C 1
ATOM 961 O O . TYR A 1 119 ? 4.252 13.409 -14.003 1.00 78.56 119 TYR A O 1
ATOM 969 N N . ASP A 1 120 ? 6.442 13.621 -13.547 1.00 78.00 120 ASP A N 1
ATOM 970 C CA . ASP A 1 120 ? 6.426 15.076 -13.389 1.00 78.00 120 ASP A CA 1
ATOM 971 C C . ASP A 1 120 ? 5.998 15.751 -14.709 1.00 78.00 120 ASP A C 1
ATOM 973 O O . ASP A 1 120 ? 5.287 16.756 -14.707 1.00 78.00 120 ASP A O 1
ATOM 977 N N . SER A 1 121 ? 6.376 15.170 -15.854 1.00 80.44 121 SER A N 1
ATOM 978 C CA . SER A 1 121 ? 5.930 15.612 -17.182 1.00 80.44 121 SER A CA 1
ATOM 979 C C . SER A 1 121 ? 4.445 15.319 -17.438 1.00 80.44 121 SER A C 1
ATOM 981 O O . SER A 1 121 ? 3.734 16.175 -17.960 1.00 80.44 121 SER A O 1
ATOM 983 N N . LEU A 1 122 ? 3.944 14.150 -17.026 1.00 80.31 122 LEU A N 1
ATOM 984 C CA . LEU A 1 122 ? 2.518 13.808 -17.109 1.00 80.31 122 LEU A CA 1
ATOM 985 C C . LEU A 1 122 ? 1.646 14.657 -16.168 1.00 80.31 122 LEU A C 1
ATOM 987 O O . LEU A 1 122 ? 0.505 14.968 -16.513 1.00 80.31 122 LEU A O 1
ATOM 991 N N . ASP A 1 123 ? 2.163 15.033 -14.992 1.00 76.38 123 ASP A N 1
ATOM 992 C CA . ASP A 1 123 ? 1.490 15.915 -14.026 1.00 76.38 123 ASP A CA 1
ATOM 993 C C . ASP A 1 123 ? 1.274 17.315 -14.621 1.00 76.38 123 ASP A C 1
ATOM 995 O O . ASP A 1 123 ? 0.172 17.855 -14.524 1.00 76.38 123 ASP A O 1
ATOM 999 N N . LYS A 1 124 ? 2.280 17.874 -15.312 1.00 77.50 124 LYS A N 1
ATOM 1000 C CA . LYS A 1 124 ? 2.175 19.182 -15.992 1.00 77.50 124 LYS A CA 1
ATOM 1001 C C . LYS A 1 124 ? 1.062 19.239 -17.038 1.00 77.50 124 LYS A C 1
ATOM 1003 O O . LYS A 1 124 ? 0.478 20.297 -17.237 1.00 77.50 124 LYS A O 1
ATOM 1008 N N . ASN A 1 125 ? 0.751 18.107 -17.667 1.00 69.88 125 ASN A N 1
ATOM 1009 C CA . ASN A 1 125 ? -0.278 18.005 -18.701 1.00 69.88 125 ASN A CA 1
ATOM 1010 C C . ASN A 1 125 ? -1.653 17.590 -18.141 1.00 69.88 125 ASN A C 1
ATOM 1012 O O . ASN A 1 125 ? -2.551 17.263 -18.911 1.00 69.88 125 ASN A O 1
ATOM 1016 N N . GLY A 1 126 ? -1.823 17.522 -16.813 1.00 69.38 126 GLY A N 1
ATOM 1017 C CA . GLY A 1 126 ? -3.078 17.131 -16.152 1.00 69.38 126 GLY A CA 1
ATOM 1018 C C . GLY A 1 126 ? -3.466 15.651 -16.302 1.00 69.38 126 GLY A C 1
ATOM 1019 O O . GLY A 1 126 ? -4.365 15.171 -15.612 1.00 69.38 126 GLY A O 1
ATOM 1020 N N . LEU A 1 127 ? -2.762 14.890 -17.145 1.00 70.00 127 LEU A N 1
ATOM 1021 C CA . LEU A 1 127 ? -3.061 13.488 -17.441 1.00 70.00 127 LEU A CA 1
ATOM 1022 C C . LEU A 1 127 ? -2.867 12.590 -16.220 1.00 70.00 127 LEU A C 1
ATOM 1024 O O . LEU A 1 127 ? -3.649 11.673 -15.990 1.00 70.00 127 LEU A O 1
ATOM 1028 N N . ASN A 1 128 ? -1.882 12.872 -15.371 1.00 66.38 128 ASN A N 1
ATOM 1029 C CA . ASN A 1 128 ? -1.665 12.048 -14.186 1.00 66.38 128 ASN A CA 1
ATOM 1030 C C . ASN A 1 128 ? -2.832 12.108 -13.189 1.00 66.38 128 ASN A C 1
ATOM 1032 O O . ASN A 1 128 ? -3.135 11.094 -12.569 1.00 66.38 128 ASN A O 1
ATOM 1036 N N . GLN A 1 129 ? -3.507 13.253 -13.035 1.00 66.94 129 GLN A N 1
ATOM 1037 C CA . GLN A 1 129 ? -4.635 13.381 -12.099 1.00 66.94 129 GLN A CA 1
ATOM 1038 C C . GLN A 1 129 ? -5.820 12.492 -12.504 1.00 66.94 129 GLN A C 1
ATOM 1040 O O . GLN A 1 129 ? -6.542 11.995 -11.642 1.00 66.94 129 GLN A O 1
ATOM 1045 N N . LYS A 1 130 ? -5.982 12.241 -13.810 1.00 68.50 130 LYS A N 1
ATOM 1046 C CA . LYS A 1 130 ? -7.007 11.350 -14.373 1.00 68.50 130 LYS A CA 1
ATOM 1047 C C . LYS A 1 130 ? -6.731 9.869 -14.081 1.00 68.50 130 LYS A C 1
ATOM 1049 O O . LYS A 1 130 ? -7.669 9.091 -13.919 1.00 68.50 130 LYS A O 1
ATOM 1054 N N . PHE A 1 131 ? -5.459 9.476 -14.015 1.00 66.88 131 PHE A N 1
ATOM 1055 C CA . PHE A 1 131 ? -5.032 8.071 -13.997 1.00 66.88 131 PHE A CA 1
ATOM 1056 C C . PHE A 1 131 ? -4.440 7.595 -12.655 1.00 66.88 131 PHE A C 1
ATOM 1058 O O . PHE A 1 131 ? -4.350 6.390 -12.397 1.00 66.88 131 PHE A O 1
ATOM 1065 N N . ARG A 1 132 ? -4.072 8.522 -11.767 1.00 63.75 132 ARG A N 1
ATOM 1066 C CA . ARG A 1 132 ? -3.554 8.238 -10.422 1.00 63.75 132 ARG A CA 1
ATOM 1067 C C . ARG A 1 132 ? -4.666 8.048 -9.380 1.00 63.75 132 ARG A C 1
ATOM 1069 O O . ARG A 1 132 ? -5.779 8.543 -9.556 1.00 63.75 132 ARG A O 1
ATOM 1076 N N . PRO A 1 133 ? -4.373 7.352 -8.268 1.00 55.25 133 PRO A N 1
ATOM 1077 C CA . PRO A 1 133 ? -3.101 6.696 -7.915 1.00 55.25 133 PRO A CA 1
ATOM 1078 C C . PRO A 1 133 ? -2.870 5.309 -8.535 1.00 55.25 133 PRO A C 1
ATOM 1080 O O . PRO A 1 133 ? -1.943 4.606 -8.146 1.00 55.25 133 PRO A O 1
ATOM 1083 N N . PHE A 1 134 ? -3.719 4.891 -9.472 1.00 63.84 134 PHE A N 1
ATOM 1084 C CA . PHE A 1 134 ? -3.857 3.479 -9.828 1.00 63.84 134 PHE A CA 1
ATOM 1085 C C . PHE A 1 134 ? -2.903 3.011 -10.905 1.00 63.84 134 PHE A C 1
ATOM 1087 O O . PHE A 1 134 ? -2.537 1.847 -10.896 1.00 63.84 134 PHE A O 1
ATOM 1094 N N . LEU A 1 135 ? -2.499 3.892 -11.816 1.00 69.06 135 LEU A N 1
ATOM 1095 C CA . LEU A 1 135 ? -1.540 3.546 -12.852 1.00 69.06 135 LEU A CA 1
ATOM 1096 C C . LEU A 1 135 ? -0.169 4.056 -12.445 1.00 69.06 135 LEU A C 1
ATOM 1098 O O . LEU A 1 135 ? 0.095 5.259 -12.397 1.00 69.06 135 LEU A O 1
ATOM 1102 N N . THR A 1 136 ? 0.694 3.104 -12.111 1.00 73.06 136 THR A N 1
ATOM 1103 C CA . THR A 1 136 ? 2.090 3.360 -11.796 1.00 73.06 136 THR A CA 1
ATOM 1104 C C . THR A 1 136 ? 2.958 2.456 -12.642 1.00 73.06 136 THR A C 1
ATOM 1106 O O . THR A 1 136 ? 2.651 1.275 -12.779 1.00 73.06 136 THR A O 1
ATOM 1109 N N . PHE A 1 137 ? 4.046 2.995 -13.175 1.00 78.44 137 PHE A N 1
ATOM 1110 C CA . PHE A 1 137 ? 5.092 2.242 -13.836 1.00 78.44 137 PHE A CA 1
ATOM 1111 C C . PHE A 1 137 ? 6.434 2.340 -13.110 1.00 78.44 137 PHE A C 1
ATOM 1113 O O . PHE A 1 137 ? 6.730 3.305 -12.386 1.00 78.44 137 PHE A O 1
ATOM 1120 N N . ASP A 1 138 ? 7.229 1.307 -13.349 1.00 79.94 138 ASP A N 1
ATOM 1121 C CA . ASP A 1 138 ? 8.653 1.236 -13.091 1.00 79.94 138 ASP A CA 1
ATOM 1122 C C . ASP A 1 138 ? 9.371 1.046 -14.424 1.00 79.94 138 ASP A C 1
ATOM 1124 O O . ASP A 1 138 ? 8.881 0.351 -15.317 1.00 79.94 138 ASP A O 1
ATOM 1128 N N . VAL A 1 139 ? 10.548 1.656 -14.538 1.00 83.75 139 VAL A N 1
ATOM 1129 C CA . VAL A 1 139 ? 11.467 1.375 -15.637 1.00 83.75 139 VAL A CA 1
ATOM 1130 C C . VAL A 1 139 ? 12.627 0.563 -15.097 1.00 83.75 139 VAL A C 1
ATOM 1132 O O . VAL A 1 139 ? 13.323 1.010 -14.183 1.00 83.75 139 VAL A O 1
ATOM 1135 N N . PHE A 1 140 ? 12.846 -0.617 -15.659 1.00 84.50 140 PHE A N 1
ATOM 1136 C CA . PHE A 1 140 ? 13.959 -1.487 -15.301 1.00 84.50 140 PHE A CA 1
ATOM 1137 C C . PHE A 1 140 ? 14.629 -2.034 -16.560 1.00 84.50 140 PHE A C 1
ATOM 1139 O O . PHE A 1 140 ? 14.004 -2.107 -17.614 1.00 84.50 140 PHE A O 1
ATOM 1146 N N . PRO A 1 141 ? 15.911 -2.396 -16.496 1.00 84.44 141 PRO A N 1
ATOM 1147 C CA . PRO A 1 141 ? 16.597 -2.957 -17.643 1.00 84.44 141 PRO A CA 1
ATOM 1148 C C . PRO A 1 141 ? 16.267 -4.443 -17.816 1.00 84.44 141 PRO A C 1
ATOM 1150 O O . PRO A 1 141 ? 16.197 -5.192 -16.844 1.00 84.44 141 PRO A O 1
ATOM 1153 N N . PHE A 1 142 ? 16.112 -4.879 -19.062 1.00 83.75 142 PHE A N 1
ATOM 1154 C CA . PHE A 1 142 ? 15.967 -6.285 -19.428 1.00 83.75 142 PHE A CA 1
ATOM 1155 C C . PHE A 1 142 ? 16.684 -6.520 -20.749 1.00 83.75 142 PHE A C 1
ATOM 1157 O O . PHE A 1 142 ? 16.394 -5.861 -21.748 1.00 83.75 142 PHE A O 1
ATOM 1164 N N . ASN A 1 143 ? 17.630 -7.458 -20.764 1.00 83.50 143 ASN A N 1
ATOM 1165 C CA . ASN A 1 143 ? 18.471 -7.698 -21.930 1.00 83.50 143 ASN A CA 1
ATOM 1166 C C . ASN A 1 143 ? 19.059 -6.383 -22.502 1.00 83.50 143 ASN A C 1
ATOM 1168 O O . ASN A 1 143 ? 19.759 -5.686 -21.776 1.00 83.50 143 ASN A O 1
ATOM 1172 N N . TYR A 1 144 ? 18.801 -6.014 -23.759 1.00 84.62 144 TYR A N 1
ATOM 1173 C CA . TYR A 1 144 ? 19.348 -4.798 -24.383 1.00 84.62 144 TYR A CA 1
ATOM 1174 C C . TYR A 1 144 ? 18.452 -3.560 -24.244 1.00 84.62 144 TYR A C 1
ATOM 1176 O O . TYR A 1 144 ? 18.829 -2.498 -24.739 1.00 84.62 144 TYR A O 1
ATOM 1184 N N . ASP A 1 145 ? 17.309 -3.682 -23.565 1.00 86.25 145 ASP A N 1
ATOM 1185 C CA . ASP A 1 145 ? 16.248 -2.678 -23.532 1.00 86.25 145 ASP A CA 1
ATOM 1186 C C . ASP A 1 145 ? 15.945 -2.207 -22.098 1.00 86.25 145 ASP A C 1
ATOM 1188 O O . ASP A 1 145 ? 16.327 -2.822 -21.097 1.00 86.25 145 ASP A O 1
ATOM 1192 N N . LEU A 1 146 ? 15.250 -1.079 -21.998 1.00 86.50 146 LEU A N 1
ATOM 1193 C CA . LEU A 1 146 ? 14.553 -0.617 -20.808 1.00 86.50 146 LEU A CA 1
ATOM 1194 C C . LEU A 1 146 ? 13.083 -0.994 -20.928 1.00 86.50 146 LEU A C 1
ATOM 1196 O O . LEU A 1 146 ? 12.374 -0.562 -21.833 1.00 86.50 146 LEU A O 1
ATOM 1200 N N . VAL A 1 147 ? 12.618 -1.781 -19.975 1.00 87.31 147 VAL A N 1
ATOM 1201 C CA . VAL A 1 147 ? 11.240 -2.229 -19.892 1.00 87.31 147 VAL A CA 1
ATOM 1202 C C . VAL A 1 147 ? 10.468 -1.281 -18.998 1.00 87.31 147 VAL A C 1
ATOM 1204 O O . VAL A 1 147 ? 10.826 -1.064 -17.840 1.00 87.31 147 VAL A O 1
ATOM 1207 N N . ILE A 1 148 ? 9.383 -0.745 -19.539 1.00 86.81 148 ILE A N 1
ATOM 1208 C CA . ILE A 1 148 ? 8.342 -0.059 -18.790 1.00 86.81 148 ILE A CA 1
ATOM 1209 C C . ILE A 1 148 ? 7.340 -1.122 -18.373 1.00 86.81 148 ILE A C 1
ATOM 1211 O O . ILE A 1 148 ? 6.657 -1.730 -19.198 1.00 86.81 148 ILE A O 1
ATOM 1215 N N . SER A 1 149 ? 7.269 -1.353 -17.075 1.00 83.81 149 SER A N 1
ATOM 1216 C CA . SER A 1 149 ? 6.302 -2.258 -16.480 1.00 83.81 149 SER A CA 1
ATOM 1217 C C . SER A 1 149 ? 5.335 -1.444 -15.660 1.00 83.81 149 SER A C 1
ATOM 1219 O O . SER A 1 149 ? 5.769 -0.554 -14.935 1.00 83.81 149 SER A O 1
ATOM 1221 N N . PHE A 1 150 ? 4.052 -1.777 -15.716 1.00 78.50 150 PHE A N 1
ATOM 1222 C CA . PHE A 1 150 ? 3.036 -1.152 -14.879 1.00 78.50 150 PHE A CA 1
ATOM 1223 C C . PHE A 1 150 ? 2.690 -2.091 -13.719 1.00 78.50 150 PHE A C 1
ATOM 1225 O O . PHE A 1 150 ? 1.710 -2.829 -13.828 1.00 78.50 150 PHE A O 1
ATOM 1232 N N . PRO A 1 151 ? 3.472 -2.141 -12.617 1.00 66.12 151 PRO A N 1
ATOM 1233 C CA . PRO A 1 151 ? 3.100 -2.890 -11.423 1.00 66.12 151 PRO A CA 1
ATOM 1234 C C . PRO A 1 151 ? 1.949 -2.154 -10.732 1.00 66.12 151 PRO A C 1
ATOM 1236 O O . PRO A 1 151 ? 2.129 -1.470 -9.728 1.00 66.12 151 PRO A O 1
ATOM 1239 N N . HIS A 1 152 ? 0.769 -2.224 -11.330 1.00 65.56 152 HIS A N 1
ATOM 1240 C CA . HIS A 1 152 ? -0.440 -1.638 -10.799 1.00 65.56 152 HIS A CA 1
ATOM 1241 C C . HIS A 1 152 ? -1.324 -2.719 -10.196 1.00 65.56 152 HIS A C 1
ATOM 1243 O O . HIS A 1 152 ? -1.241 -3.903 -10.528 1.00 65.56 152 HIS A O 1
ATOM 1249 N N . LEU A 1 153 ? -2.187 -2.287 -9.286 1.00 71.81 153 LEU A N 1
ATOM 1250 C CA . LEU A 1 153 ? -3.322 -3.098 -8.895 1.00 71.81 153 LEU A CA 1
ATOM 1251 C C . LEU A 1 153 ? -4.245 -3.214 -10.110 1.00 71.81 153 LEU A C 1
ATOM 1253 O O . LEU A 1 153 ? -4.698 -2.192 -10.633 1.00 71.81 153 LEU A O 1
ATOM 1257 N N . LYS A 1 154 ? -4.543 -4.447 -10.525 1.00 77.06 154 LYS A N 1
ATOM 1258 C CA . LYS A 1 154 ? -5.581 -4.734 -11.516 1.00 77.06 154 LYS A CA 1
ATOM 1259 C C . LYS A 1 154 ? -6.883 -4.091 -11.066 1.00 77.06 154 LYS A C 1
ATOM 1261 O O . LYS A 1 154 ? -7.173 -4.032 -9.866 1.00 77.06 154 LYS A O 1
ATOM 1266 N N . THR A 1 155 ? -7.679 -3.613 -12.015 1.00 80.38 155 THR A N 1
ATOM 1267 C CA . THR A 1 155 ? -8.947 -2.954 -11.693 1.00 80.38 155 THR A CA 1
ATOM 1268 C C . THR A 1 155 ? -10.122 -3.800 -12.137 1.00 80.38 155 THR A C 1
ATOM 1270 O O . THR A 1 155 ? -10.104 -4.392 -13.208 1.00 80.38 155 THR A O 1
ATOM 1273 N N . LYS A 1 156 ? -11.165 -3.865 -11.312 1.00 85.06 156 LYS A N 1
ATOM 1274 C CA . LYS A 1 156 ? -12.415 -4.536 -11.672 1.00 85.06 156 LYS A CA 1
ATOM 1275 C C . LYS A 1 156 ? -13.586 -3.726 -11.156 1.00 85.06 156 LYS A C 1
ATOM 1277 O O . LYS A 1 156 ? -13.526 -3.156 -10.069 1.00 85.06 156 LYS A O 1
ATOM 1282 N N . ARG A 1 157 ? -14.655 -3.656 -11.943 1.00 86.94 157 ARG A N 1
ATOM 1283 C CA . ARG A 1 157 ? -15.935 -3.127 -11.476 1.00 86.94 157 ARG A CA 1
ATOM 1284 C C . ARG A 1 157 ? -16.759 -4.286 -10.931 1.00 86.94 157 ARG A C 1
ATOM 1286 O O . ARG A 1 157 ? -16.946 -5.284 -11.624 1.00 86.94 157 ARG A O 1
ATOM 1293 N N . LEU A 1 158 ? -17.181 -4.175 -9.680 1.00 85.94 158 LEU A N 1
ATOM 1294 C CA . LEU A 1 158 ? -18.042 -5.158 -9.031 1.00 85.94 158 LEU A CA 1
ATOM 1295 C C . LEU A 1 158 ? -19.498 -4.977 -9.466 1.00 85.94 158 LEU A C 1
ATOM 1297 O O . LEU A 1 158 ? -19.866 -3.936 -10.017 1.00 85.94 158 LEU A O 1
ATOM 1301 N N . LYS A 1 159 ? -20.340 -5.978 -9.179 1.00 83.56 159 LYS A N 1
ATOM 1302 C CA . LYS A 1 159 ? -21.793 -5.928 -9.434 1.00 83.56 159 LYS A CA 1
ATOM 1303 C C . LYS A 1 159 ? -22.469 -4.753 -8.725 1.00 83.56 159 LYS A C 1
ATOM 1305 O O . LYS A 1 159 ? -23.398 -4.167 -9.265 1.00 83.56 159 LYS A O 1
ATOM 1310 N N . SER A 1 160 ? -21.942 -4.354 -7.568 1.00 81.25 160 SER A N 1
ATOM 1311 C CA . SER A 1 160 ? -22.339 -3.154 -6.819 1.00 81.25 160 SER A CA 1
ATOM 1312 C C . SER A 1 160 ? -21.975 -1.829 -7.511 1.00 81.25 160 SER A C 1
ATOM 1314 O O . SER A 1 160 ? -22.161 -0.761 -6.935 1.00 81.25 160 SER A O 1
ATOM 1316 N N . ASN A 1 161 ? -21.423 -1.875 -8.729 1.00 79.56 161 ASN A N 1
ATOM 1317 C CA . ASN A 1 161 ? -20.865 -0.752 -9.484 1.00 79.56 161 ASN A CA 1
ATOM 1318 C C . ASN A 1 161 ? -19.624 -0.095 -8.840 1.00 79.56 161 ASN A C 1
ATOM 1320 O O . ASN A 1 161 ? -19.070 0.871 -9.380 1.00 79.56 161 ASN A O 1
ATOM 1324 N N . ASN A 1 162 ? -19.125 -0.652 -7.732 1.00 82.81 162 ASN A N 1
ATOM 1325 C CA . ASN A 1 162 ? -17.897 -0.209 -7.084 1.00 82.81 162 ASN A CA 1
ATOM 1326 C C . ASN A 1 162 ? -16.667 -0.631 -7.893 1.00 82.81 162 ASN A C 1
ATOM 1328 O O . ASN A 1 162 ? -16.504 -1.798 -8.252 1.00 82.81 162 ASN A O 1
ATOM 1332 N N . LYS A 1 163 ? -15.767 0.320 -8.165 1.00 87.00 163 LYS A 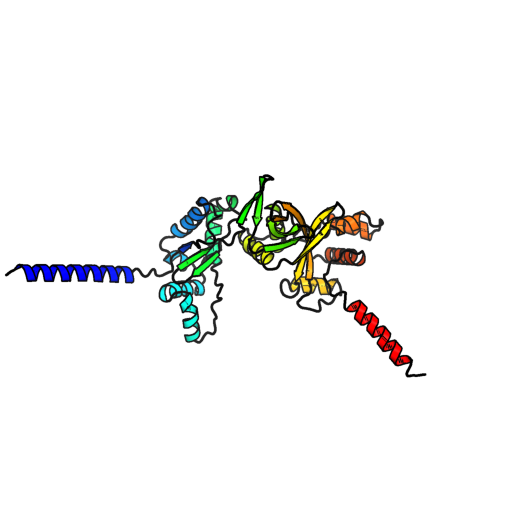N 1
ATOM 1333 C CA . LYS A 1 163 ? -14.458 0.025 -8.757 1.00 87.00 163 LYS A CA 1
ATOM 1334 C C . LYS A 1 163 ? -13.481 -0.380 -7.656 1.00 87.00 163 LYS A C 1
ATOM 1336 O O . LYS A 1 163 ? -13.242 0.392 -6.726 1.00 87.00 163 LYS A O 1
ATOM 1341 N N . ILE A 1 164 ? -12.909 -1.568 -7.799 1.00 87.56 164 ILE A N 1
ATOM 1342 C CA . ILE A 1 164 ? -11.905 -2.123 -6.897 1.00 87.56 164 ILE A CA 1
ATOM 1343 C C . ILE A 1 164 ? -10.551 -2.261 -7.579 1.00 87.56 164 ILE A C 1
ATOM 1345 O O . ILE A 1 164 ? -10.455 -2.352 -8.804 1.00 87.56 164 ILE A O 1
ATOM 1349 N N . TYR A 1 165 ? -9.522 -2.310 -6.745 1.00 84.81 165 TYR A N 1
ATOM 1350 C CA . TYR A 1 165 ? -8.119 -2.412 -7.115 1.00 84.81 165 TYR A CA 1
ATOM 1351 C C . TYR A 1 165 ? -7.519 -3.603 -6.378 1.00 84.81 165 TYR A C 1
ATOM 1353 O O . TYR A 1 165 ? -7.604 -3.656 -5.157 1.00 84.81 165 TYR A O 1
ATOM 1361 N N . PHE A 1 166 ? -6.946 -4.578 -7.071 1.00 80.44 166 PHE A N 1
ATOM 1362 C CA . PHE A 1 166 ? -6.460 -5.808 -6.445 1.00 80.44 166 PHE A CA 1
ATOM 1363 C C . PHE A 1 166 ? -5.168 -6.312 -7.087 1.00 80.44 166 PHE A C 1
ATOM 1365 O O . PHE A 1 166 ? -4.812 -5.936 -8.198 1.00 80.44 166 PHE A O 1
ATOM 1372 N N . SER A 1 167 ? -4.467 -7.198 -6.387 1.00 74.94 167 SER A N 1
ATOM 1373 C CA . SER A 1 167 ? -3.362 -7.978 -6.945 1.00 74.94 167 SER A CA 1
ATOM 1374 C C . SER A 1 167 ? -3.716 -9.455 -6.846 1.00 74.94 167 SER A C 1
ATOM 1376 O O . SER A 1 167 ? -4.258 -9.901 -5.838 1.00 74.94 167 SER A O 1
ATOM 1378 N N . GLU A 1 168 ? -3.422 -10.232 -7.888 1.00 73.25 168 GLU A N 1
ATOM 1379 C CA . GLU A 1 168 ? -3.712 -11.675 -7.906 1.00 73.25 168 GLU A CA 1
ATOM 1380 C C . GLU A 1 168 ? -2.878 -12.469 -6.901 1.00 73.25 168 GLU A C 1
ATOM 1382 O O . GLU A 1 168 ? -3.268 -13.570 -6.504 1.00 73.25 168 GLU A O 1
ATOM 1387 N N . ASN A 1 169 ? -1.768 -11.879 -6.460 1.00 73.06 169 ASN A N 1
ATOM 1388 C CA . ASN A 1 169 ? -0.841 -12.482 -5.515 1.00 73.06 169 ASN A CA 1
ATOM 1389 C C . ASN A 1 169 ? -1.266 -12.273 -4.057 1.00 73.06 169 ASN A C 1
ATOM 1391 O O . ASN A 1 169 ? -0.735 -12.946 -3.179 1.00 73.06 169 ASN A O 1
ATOM 1395 N N . ILE A 1 170 ? -2.216 -11.369 -3.785 1.00 79.00 170 ILE A N 1
ATOM 1396 C CA . ILE A 1 170 ? -2.672 -11.096 -2.420 1.00 79.00 170 ILE A CA 1
ATOM 1397 C C . ILE A 1 170 ? -3.952 -11.882 -2.164 1.00 79.00 170 ILE A C 1
ATOM 1399 O O . ILE A 1 170 ? -5.014 -11.601 -2.731 1.00 79.00 170 ILE A O 1
ATOM 1403 N N . LYS A 1 171 ? -3.847 -12.870 -1.281 1.00 84.12 171 LYS A N 1
ATOM 1404 C CA . LYS A 1 171 ? -4.961 -13.709 -0.853 1.00 84.12 171 LYS A CA 1
ATOM 1405 C C . LYS A 1 171 ? -5.049 -13.702 0.663 1.00 84.12 171 LYS A C 1
ATOM 1407 O O . LYS A 1 171 ? -4.024 -13.702 1.334 1.00 84.12 171 LYS A O 1
ATOM 1412 N N . GLN A 1 172 ? -6.271 -13.725 1.174 1.00 87.69 172 GLN A N 1
ATOM 1413 C CA . GLN A 1 172 ? -6.554 -13.765 2.601 1.00 87.69 172 GLN A CA 1
ATOM 1414 C C . GLN A 1 172 ? -7.580 -14.859 2.874 1.00 87.69 172 GLN A C 1
ATOM 1416 O O . GLN A 1 172 ? -8.576 -14.972 2.158 1.00 87.69 172 GLN A O 1
ATOM 1421 N N . SER A 1 173 ? -7.338 -15.657 3.910 1.00 85.62 173 SER A N 1
ATOM 1422 C CA . SER A 1 173 ? -8.350 -16.571 4.435 1.00 85.62 173 SER A CA 1
ATOM 1423 C C . SER A 1 173 ? -9.336 -15.786 5.291 1.00 85.62 173 SER A C 1
ATOM 1425 O O . SER A 1 173 ? -8.925 -15.052 6.190 1.00 85.62 173 SER A O 1
ATOM 1427 N N . VAL A 1 174 ? -10.620 -15.932 4.976 1.00 87.06 174 VAL A N 1
ATOM 1428 C CA . VAL A 1 174 ? -11.737 -15.294 5.674 1.00 87.06 174 VAL A CA 1
ATOM 1429 C C . VAL A 1 174 ? -12.597 -16.387 6.295 1.00 87.06 174 VAL A C 1
ATOM 1431 O O . VAL A 1 174 ? -12.945 -17.367 5.623 1.00 87.06 174 VAL A O 1
ATOM 1434 N N . VAL A 1 175 ? -12.926 -16.240 7.575 1.00 84.12 175 VAL A N 1
ATOM 1435 C CA . VAL A 1 175 ? -13.745 -17.196 8.322 1.00 84.12 175 VAL A CA 1
ATOM 1436 C C . VAL A 1 175 ? -15.084 -17.355 7.601 1.00 84.12 175 VAL A C 1
ATOM 1438 O O . VAL A 1 175 ? -15.697 -16.376 7.196 1.00 84.12 175 VAL A O 1
ATOM 1441 N N . ASN A 1 176 ? -15.526 -18.597 7.389 1.00 85.81 176 ASN A N 1
ATOM 1442 C CA . ASN A 1 176 ? -16.747 -18.971 6.651 1.00 85.81 176 ASN A CA 1
ATOM 1443 C C . ASN A 1 176 ? -16.746 -18.744 5.125 1.00 85.81 176 ASN A C 1
ATOM 1445 O O . ASN A 1 176 ? -17.649 -19.240 4.457 1.00 85.81 176 ASN A O 1
ATOM 1449 N N . TYR A 1 177 ? -15.748 -18.066 4.544 1.00 86.31 177 TYR A N 1
ATOM 1450 C CA . TYR A 1 177 ? -15.710 -17.773 3.096 1.00 86.31 177 TYR A CA 1
ATOM 1451 C C . TYR A 1 177 ? -14.469 -18.315 2.376 1.00 86.31 177 TYR A C 1
ATOM 1453 O O . TYR A 1 177 ? -14.344 -18.164 1.157 1.00 86.31 177 TYR A O 1
ATOM 1461 N N . GLY A 1 178 ? -13.563 -18.958 3.113 1.00 90.44 178 GLY A N 1
ATOM 1462 C CA . GLY A 1 178 ? -12.344 -19.549 2.574 1.00 90.44 178 GLY A CA 1
ATOM 1463 C C . GLY A 1 178 ? -11.338 -18.498 2.107 1.00 90.44 178 GLY A C 1
ATOM 1464 O O . GLY A 1 178 ? -11.333 -17.353 2.559 1.00 90.44 178 GLY A O 1
ATOM 1465 N N . THR A 1 179 ? -10.441 -18.894 1.208 1.00 91.81 179 THR A N 1
ATOM 1466 C CA . THR A 1 179 ? -9.409 -17.998 0.679 1.00 91.81 179 THR A CA 1
ATOM 1467 C C . THR A 1 179 ? -9.971 -17.111 -0.432 1.00 91.81 179 THR A C 1
ATOM 1469 O O . THR A 1 179 ? -10.411 -17.602 -1.471 1.00 91.81 179 THR A O 1
ATOM 1472 N N . LYS A 1 180 ? -9.903 -15.792 -0.237 1.00 91.25 180 LYS A N 1
ATOM 1473 C CA . LYS A 1 180 ? -10.387 -14.766 -1.172 1.00 91.25 180 LYS A CA 1
ATOM 1474 C C . LYS A 1 180 ? -9.250 -13.858 -1.638 1.00 91.25 180 LYS A C 1
ATOM 1476 O O . LYS A 1 180 ? -8.236 -13.717 -0.954 1.00 91.25 180 LYS A O 1
ATOM 1481 N N . LYS A 1 181 ? -9.404 -13.237 -2.812 1.00 90.19 181 LYS A N 1
ATOM 1482 C CA . LYS A 1 181 ? -8.460 -12.221 -3.311 1.00 90.19 181 LYS A CA 1
ATOM 1483 C C . LYS A 1 181 ? -8.675 -10.916 -2.549 1.00 90.19 181 LYS A C 1
ATOM 1485 O O . LYS A 1 181 ? -9.814 -10.485 -2.389 1.00 90.19 181 LYS A O 1
ATOM 1490 N N . VAL A 1 182 ? -7.604 -10.267 -2.105 1.00 88.44 182 VAL A N 1
ATOM 1491 C CA . VAL A 1 182 ? -7.722 -8.977 -1.409 1.00 88.44 182 VAL A CA 1
ATOM 1492 C C . VAL A 1 182 ? -7.824 -7.854 -2.429 1.00 88.44 182 VAL A C 1
ATOM 1494 O O . VAL A 1 182 ? -6.983 -7.721 -3.320 1.00 88.44 182 VAL A O 1
ATOM 1497 N N . ALA A 1 183 ? -8.858 -7.037 -2.280 1.00 89.94 183 ALA A N 1
ATOM 1498 C CA . ALA A 1 183 ? -9.102 -5.867 -3.097 1.00 89.94 183 ALA A CA 1
ATOM 1499 C C . ALA A 1 183 ? -9.276 -4.623 -2.227 1.00 89.94 183 ALA A C 1
ATOM 1501 O O . ALA A 1 183 ? -9.685 -4.696 -1.075 1.00 89.94 183 ALA A O 1
ATOM 1502 N N . PHE A 1 184 ? -9.004 -3.465 -2.804 1.00 88.25 184 PHE A N 1
ATOM 1503 C CA . PHE A 1 184 ? -9.051 -2.173 -2.144 1.00 88.25 184 PHE A CA 1
ATOM 1504 C C . PHE A 1 184 ? -10.001 -1.253 -2.897 1.00 88.25 184 PHE A C 1
ATOM 1506 O O . PHE A 1 184 ? -10.060 -1.268 -4.130 1.00 88.25 184 PHE A O 1
ATOM 1513 N N . THR A 1 185 ? -10.715 -0.405 -2.169 1.00 89.62 185 THR A N 1
ATOM 1514 C CA . THR A 1 185 ? -11.333 0.780 -2.768 1.00 89.62 185 THR A CA 1
ATOM 1515 C C . THR A 1 185 ? -10.274 1.859 -3.004 1.00 89.62 185 THR A C 1
ATOM 1517 O O . THR A 1 185 ? -9.192 1.839 -2.409 1.00 89.62 185 THR A O 1
ATOM 1520 N N . LYS A 1 186 ? -10.612 2.865 -3.822 1.00 84.38 186 LYS A N 1
ATOM 1521 C CA . LYS A 1 186 ? -9.814 4.100 -3.928 1.00 84.38 186 LYS A CA 1
ATOM 1522 C C . LYS A 1 186 ? -9.533 4.698 -2.547 1.00 84.38 186 LYS A C 1
ATOM 1524 O O . LYS A 1 186 ? -8.394 5.002 -2.220 1.00 84.38 186 LYS A O 1
ATOM 1529 N N . HIS A 1 187 ? -10.577 4.804 -1.731 1.00 87.31 187 HIS A N 1
ATOM 1530 C CA . HIS A 1 187 ? -10.482 5.434 -0.425 1.00 87.31 187 HIS A CA 1
ATOM 1531 C C . HIS A 1 187 ? -9.534 4.688 0.524 1.00 87.31 187 HIS A C 1
ATOM 1533 O O . HIS A 1 187 ? -8.771 5.325 1.240 1.00 87.31 187 HIS A O 1
ATOM 1539 N N . ALA A 1 188 ? -9.530 3.351 0.507 1.00 88.12 188 ALA A N 1
ATOM 1540 C CA . ALA A 1 188 ? -8.577 2.569 1.291 1.00 88.12 188 ALA A CA 1
ATOM 1541 C C . ALA A 1 188 ? -7.128 2.850 0.871 1.00 88.12 188 ALA A C 1
ATOM 1543 O O . ALA A 1 188 ? -6.286 3.084 1.732 1.00 88.12 188 ALA A O 1
ATOM 1544 N N . ILE A 1 189 ? -6.850 2.885 -0.436 1.00 83.75 189 ILE A N 1
ATOM 1545 C CA . ILE A 1 189 ? -5.514 3.186 -0.968 1.00 83.75 189 ILE A CA 1
ATOM 1546 C C . ILE A 1 189 ? -5.045 4.575 -0.527 1.00 83.75 189 ILE A C 1
ATOM 1548 O O . ILE A 1 189 ? -3.935 4.702 -0.006 1.00 83.75 189 ILE A O 1
ATOM 1552 N N . ASP A 1 190 ? -5.900 5.588 -0.685 1.00 80.88 190 ASP A N 1
ATOM 1553 C CA . ASP A 1 190 ? -5.585 6.970 -0.313 1.00 80.88 190 ASP A CA 1
ATOM 1554 C C . ASP A 1 190 ? -5.239 7.061 1.186 1.00 80.88 190 ASP A C 1
ATOM 1556 O O . ASP A 1 190 ? -4.219 7.631 1.565 1.00 80.88 190 ASP A O 1
ATOM 1560 N N . ARG A 1 191 ? -6.012 6.393 2.054 1.00 84.12 191 ARG A N 1
ATOM 1561 C CA . ARG A 1 191 ? -5.781 6.396 3.510 1.00 84.12 191 ARG A CA 1
ATOM 1562 C C . ARG A 1 191 ? -4.513 5.661 3.941 1.00 84.12 191 ARG A C 1
ATOM 1564 O O . ARG A 1 191 ? -3.836 6.112 4.865 1.00 84.12 191 ARG A O 1
ATOM 1571 N N . ILE A 1 192 ? -4.169 4.551 3.286 1.00 81.12 192 ILE A N 1
ATOM 1572 C CA . ILE A 1 192 ? -2.886 3.869 3.526 1.00 81.12 192 ILE A CA 1
ATOM 1573 C C . ILE A 1 192 ? -1.734 4.804 3.129 1.00 81.12 192 ILE A C 1
ATOM 1575 O O . ILE A 1 192 ? -0.751 4.930 3.861 1.00 81.12 192 ILE A O 1
ATOM 1579 N N . HIS A 1 193 ? -1.854 5.477 1.984 1.00 78.00 193 HIS A N 1
ATOM 1580 C CA . HIS A 1 193 ? -0.830 6.391 1.492 1.00 78.00 193 HIS A CA 1
ATOM 1581 C C . HIS A 1 193 ? -0.613 7.604 2.398 1.00 78.00 193 HIS A C 1
ATOM 1583 O O . HIS A 1 193 ? 0.535 7.900 2.748 1.00 78.00 193 HIS A O 1
ATOM 1589 N N . ASP A 1 194 ? -1.701 8.250 2.825 1.00 76.62 194 ASP A N 1
ATOM 1590 C CA . ASP A 1 194 ? -1.674 9.363 3.776 1.00 76.62 194 ASP A CA 1
ATOM 1591 C C . ASP A 1 194 ? -0.895 8.972 5.037 1.00 76.62 194 ASP A C 1
ATOM 1593 O O . ASP A 1 194 ? -0.043 9.724 5.513 1.00 76.62 194 ASP A O 1
ATOM 1597 N N . ARG A 1 195 ? -1.128 7.760 5.552 1.00 73.50 195 ARG A N 1
ATOM 1598 C CA . ARG A 1 195 ? -0.433 7.262 6.740 1.00 73.50 195 ARG A CA 1
ATOM 1599 C C . ARG A 1 195 ? 1.052 7.034 6.532 1.00 73.50 195 ARG A C 1
ATOM 1601 O O . ARG A 1 195 ? 1.853 7.461 7.358 1.00 73.50 195 ARG A O 1
ATOM 1608 N N . GLU A 1 196 ? 1.423 6.309 5.480 1.00 71.06 196 GLU A N 1
ATOM 1609 C CA . GLU A 1 196 ? 2.823 5.924 5.264 1.00 71.06 196 GLU A CA 1
ATOM 1610 C C . GLU A 1 196 ? 3.712 7.136 4.979 1.00 71.06 196 GLU A C 1
ATOM 1612 O O . GLU A 1 196 ? 4.920 7.085 5.198 1.00 71.06 196 GLU A O 1
ATOM 1617 N N . THR A 1 197 ? 3.121 8.220 4.480 1.00 68.25 197 THR A N 1
ATOM 1618 C CA . THR A 1 197 ? 3.851 9.432 4.106 1.00 68.25 197 THR A CA 1
ATOM 1619 C C . THR A 1 197 ? 3.655 10.592 5.079 1.00 68.25 197 THR A C 1
ATOM 1621 O O . THR A 1 197 ? 4.223 11.662 4.863 1.00 68.25 197 THR A O 1
ATOM 1624 N N . GLY A 1 198 ? 2.863 10.405 6.141 1.00 63.56 198 GLY A N 1
ATOM 1625 C CA . GLY A 1 198 ? 2.513 11.469 7.083 1.00 63.56 198 GLY A CA 1
ATOM 1626 C C . GLY A 1 198 ? 1.792 12.645 6.415 1.00 63.56 198 GLY A C 1
ATOM 1627 O O . GLY A 1 198 ? 2.021 13.789 6.792 1.00 63.56 198 GLY A O 1
ATOM 1628 N N . GLY A 1 199 ? 0.974 12.380 5.390 1.00 59.72 199 GLY A N 1
ATOM 1629 C CA . GLY A 1 199 ? 0.210 13.386 4.641 1.00 59.72 199 GLY A CA 1
ATOM 1630 C C . GLY A 1 199 ? 1.034 14.282 3.705 1.00 59.72 199 GLY A C 1
ATOM 1631 O O . GLY A 1 199 ? 0.467 15.160 3.062 1.00 59.72 199 GLY A O 1
ATOM 1632 N N . GLY A 1 200 ? 2.356 14.080 3.622 1.00 49.84 200 GLY A N 1
ATOM 1633 C CA . GLY A 1 200 ? 3.281 14.903 2.829 1.00 49.84 200 GLY A CA 1
ATOM 1634 C C . GLY A 1 200 ? 3.898 14.193 1.620 1.00 49.84 200 GLY A C 1
ATOM 1635 O O . GLY A 1 200 ? 4.790 14.736 0.967 1.00 49.84 200 GLY A O 1
ATOM 1636 N N . GLY A 1 201 ? 3.478 12.961 1.328 1.00 55.75 201 GLY A N 1
ATOM 1637 C CA . GLY A 1 201 ? 3.994 12.193 0.203 1.00 55.75 201 GLY A CA 1
ATOM 1638 C C . GLY A 1 201 ? 3.523 12.745 -1.132 1.00 55.75 201 GLY A C 1
ATOM 1639 O O . GLY A 1 201 ? 2.330 12.810 -1.398 1.00 55.75 201 GLY A O 1
ATOM 1640 N N . GLY A 1 202 ? 4.459 13.082 -2.020 1.00 55.50 202 GLY A N 1
ATOM 1641 C CA . GLY A 1 202 ? 4.112 13.276 -3.424 1.00 55.50 202 GLY A CA 1
ATOM 1642 C C . GLY A 1 202 ? 3.512 11.993 -4.010 1.00 55.50 202 GLY A C 1
ATOM 1643 O O . GLY A 1 202 ? 3.944 10.888 -3.680 1.00 55.50 202 GLY A O 1
ATOM 1644 N N . ASN A 1 203 ? 2.570 12.138 -4.940 1.00 55.44 203 ASN A N 1
ATOM 1645 C CA . ASN A 1 203 ? 1.795 11.046 -5.546 1.00 55.44 203 ASN A CA 1
ATOM 1646 C C . ASN A 1 203 ? 2.634 9.882 -6.126 1.00 55.44 203 ASN A C 1
ATOM 1648 O O . ASN A 1 203 ? 2.129 8.777 -6.285 1.00 55.44 203 ASN A O 1
ATOM 1652 N N . GLY A 1 204 ? 3.924 10.081 -6.425 1.00 54.75 204 GLY A N 1
ATOM 1653 C CA . GLY A 1 204 ? 4.847 9.011 -6.833 1.00 54.75 204 GLY A CA 1
ATOM 1654 C C . GLY A 1 204 ? 5.211 8.011 -5.723 1.00 54.75 204 GLY A C 1
ATOM 1655 O O . GLY A 1 204 ? 5.724 6.935 -6.026 1.00 54.75 204 GLY A O 1
ATOM 1656 N N . ALA A 1 205 ? 4.945 8.331 -4.451 1.00 60.59 205 ALA A N 1
ATOM 1657 C CA . ALA A 1 205 ? 5.203 7.450 -3.313 1.00 60.59 205 ALA A CA 1
ATOM 1658 C C . ALA A 1 205 ? 4.099 6.398 -3.095 1.00 60.59 205 ALA A C 1
ATOM 1660 O O . ALA A 1 205 ? 4.3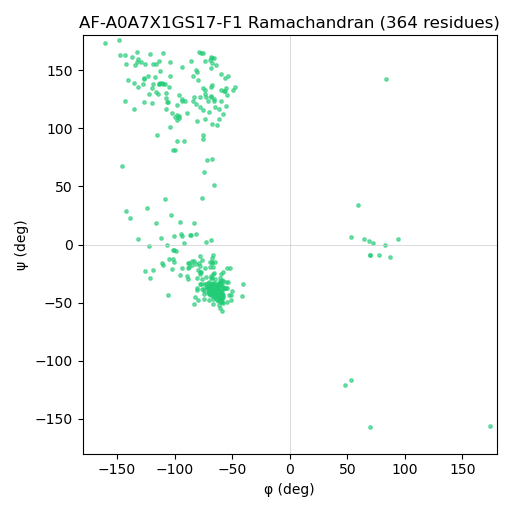63 5.372 -2.469 1.00 60.59 205 ALA A O 1
ATOM 1661 N N . ILE A 1 206 ? 2.909 6.580 -3.683 1.00 65.31 206 ILE A N 1
ATOM 1662 C CA . ILE A 1 206 ? 1.774 5.656 -3.529 1.00 65.31 206 ILE A CA 1
ATOM 1663 C C . ILE A 1 206 ? 2.075 4.250 -4.049 1.00 65.31 206 ILE A C 1
ATOM 1665 O O . ILE A 1 206 ? 1.658 3.270 -3.441 1.00 65.31 206 ILE A O 1
ATOM 1669 N N . LYS A 1 207 ? 2.898 4.128 -5.101 1.00 65.25 207 LYS A N 1
ATOM 1670 C CA . LYS A 1 207 ? 3.352 2.830 -5.622 1.00 65.25 207 LYS A CA 1
ATOM 1671 C C . LYS A 1 207 ? 4.162 2.052 -4.591 1.00 65.25 207 LYS A C 1
ATOM 1673 O O . LYS A 1 207 ? 3.966 0.856 -4.404 1.00 65.25 207 LYS A O 1
ATOM 1678 N N . PHE A 1 208 ? 5.057 2.747 -3.888 1.00 64.06 208 PHE A N 1
ATOM 1679 C CA . PHE A 1 208 ? 5.891 2.146 -2.857 1.00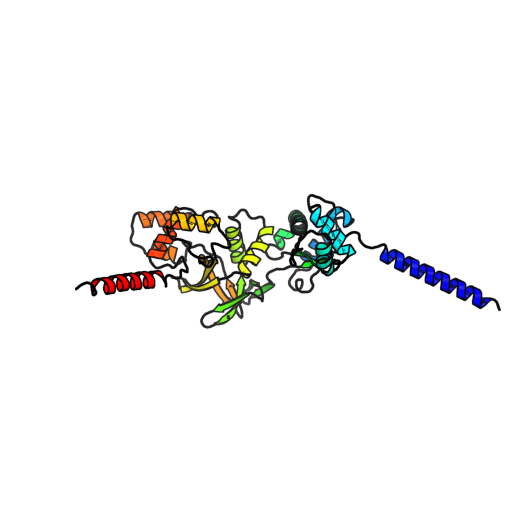 64.06 208 PHE A CA 1
ATOM 1680 C C . PHE A 1 208 ? 5.054 1.813 -1.630 1.00 64.06 208 PHE A C 1
ATOM 1682 O O . PHE A 1 208 ? 5.279 0.772 -1.024 1.00 64.06 208 PHE A O 1
ATOM 1689 N N . THR A 1 209 ? 4.071 2.656 -1.305 1.00 68.00 209 THR A N 1
ATOM 1690 C CA . THR A 1 209 ? 3.083 2.381 -0.263 1.00 68.00 209 THR A CA 1
ATOM 1691 C C . THR A 1 209 ? 2.316 1.096 -0.574 1.00 68.00 209 THR A C 1
ATOM 1693 O O . THR A 1 209 ? 2.386 0.164 0.217 1.00 68.00 209 THR A O 1
ATOM 1696 N N . ILE A 1 210 ? 1.655 1.002 -1.731 1.00 68.19 210 ILE A N 1
ATOM 1697 C CA . ILE A 1 210 ? 0.844 -0.165 -2.109 1.00 68.19 210 ILE A CA 1
ATOM 1698 C C . ILE A 1 210 ? 1.705 -1.425 -2.188 1.00 68.19 210 ILE A C 1
ATOM 1700 O O . ILE A 1 210 ? 1.321 -2.451 -1.639 1.00 68.19 210 ILE A O 1
ATOM 1704 N N . ARG A 1 211 ? 2.886 -1.352 -2.816 1.00 67.12 211 ARG A N 1
ATOM 1705 C CA . ARG A 1 211 ? 3.795 -2.497 -2.929 1.00 67.12 211 ARG A CA 1
ATOM 1706 C C . ARG A 1 211 ? 4.257 -2.997 -1.560 1.00 67.12 211 ARG A C 1
ATOM 1708 O O . ARG A 1 211 ? 4.095 -4.177 -1.261 1.00 67.12 211 ARG A O 1
ATOM 1715 N N . ARG A 1 212 ? 4.770 -2.104 -0.705 1.00 66.50 212 ARG A N 1
ATOM 1716 C CA . ARG A 1 212 ? 5.198 -2.462 0.661 1.00 66.50 212 ARG A CA 1
ATOM 1717 C C . ARG A 1 212 ? 4.052 -3.026 1.479 1.00 66.50 212 ARG A C 1
ATOM 1719 O O . ARG A 1 212 ? 4.263 -3.974 2.225 1.00 66.50 212 ARG A O 1
ATOM 1726 N N . PHE A 1 213 ? 2.869 -2.438 1.327 1.00 66.56 213 PHE A N 1
ATOM 1727 C CA . PHE A 1 213 ? 1.666 -2.912 1.978 1.00 66.56 213 PHE A CA 1
ATOM 1728 C C . PHE A 1 213 ? 1.367 -4.342 1.515 1.00 66.56 213 PHE A C 1
ATOM 1730 O O . PHE A 1 213 ? 1.367 -5.242 2.339 1.00 66.56 213 PHE A O 1
ATOM 1737 N N . SER A 1 214 ? 1.268 -4.579 0.202 1.00 63.16 214 SER A N 1
ATOM 1738 C CA . SER A 1 214 ? 0.931 -5.878 -0.399 1.00 63.16 214 SER A CA 1
ATOM 1739 C C . SER A 1 214 ? 1.895 -7.027 -0.100 1.00 63.16 214 SER A C 1
ATOM 1741 O O . SER A 1 214 ? 1.458 -8.168 -0.002 1.00 63.16 214 SER A O 1
ATOM 1743 N N . GLU A 1 215 ? 3.193 -6.752 0.042 1.00 65.25 215 GLU A N 1
ATOM 1744 C CA . GLU A 1 215 ? 4.211 -7.784 0.285 1.00 65.25 215 GLU A CA 1
ATOM 1745 C C . GLU A 1 215 ? 4.237 -8.248 1.753 1.00 65.25 215 GLU A C 1
ATOM 1747 O O . GLU A 1 215 ? 4.846 -9.270 2.062 1.00 65.25 215 GLU A O 1
ATOM 1752 N N . LYS A 1 216 ? 3.614 -7.492 2.670 1.00 66.69 216 LYS A N 1
ATOM 1753 C CA . LYS A 1 216 ? 3.818 -7.637 4.120 1.00 66.69 216 LYS A CA 1
ATOM 1754 C C . LYS A 1 216 ? 2.535 -7.536 4.949 1.00 66.69 216 LYS A C 1
ATOM 1756 O O . LYS A 1 216 ? 2.590 -7.205 6.134 1.00 66.69 216 LYS A O 1
ATOM 1761 N N . MET A 1 217 ? 1.381 -7.801 4.335 1.00 74.38 217 MET A N 1
ATOM 1762 C CA . MET A 1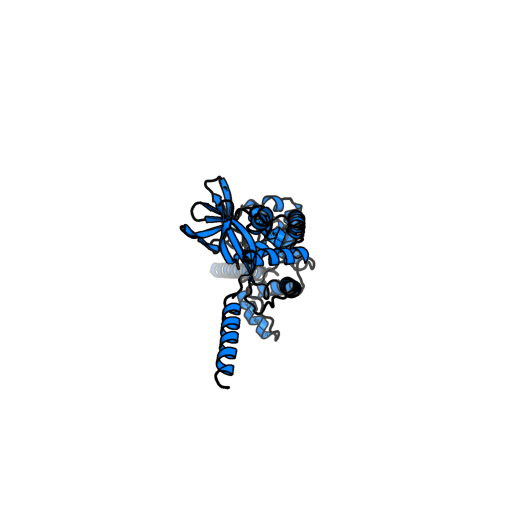 217 ? 0.091 -7.752 5.025 1.00 74.38 217 MET A CA 1
ATOM 1763 C C . MET A 1 217 ? -0.037 -8.903 6.024 1.00 74.38 217 MET A C 1
ATOM 1765 O O . MET A 1 217 ? -0.142 -10.058 5.624 1.00 74.38 217 MET A O 1
ATOM 1769 N N . ASP A 1 218 ? -0.091 -8.581 7.314 1.00 83.12 218 ASP A N 1
ATOM 1770 C CA . ASP A 1 218 ? -0.613 -9.480 8.343 1.00 83.12 218 ASP A CA 1
ATOM 1771 C C . ASP A 1 218 ? -2.008 -8.989 8.735 1.00 83.12 218 ASP A C 1
ATOM 1773 O O . ASP A 1 218 ? -2.145 -7.976 9.429 1.00 83.12 218 ASP A O 1
ATOM 1777 N N . LEU A 1 219 ? -3.032 -9.658 8.200 1.00 86.75 219 LEU A N 1
ATOM 1778 C CA . LEU A 1 219 ? -4.433 -9.350 8.450 1.00 86.75 219 LEU A CA 1
ATOM 1779 C C . LEU A 1 219 ? -5.074 -10.403 9.352 1.00 86.75 219 LEU A C 1
ATOM 1781 O O . LEU A 1 219 ? -5.022 -11.598 9.055 1.00 86.75 219 LEU A O 1
ATOM 1785 N N . ARG A 1 220 ? -5.765 -9.943 10.398 1.00 88.12 220 ARG A N 1
ATOM 1786 C CA . ARG A 1 220 ? -6.550 -10.799 11.301 1.00 88.12 220 ARG A CA 1
ATOM 1787 C C . ARG A 1 220 ? -7.985 -10.372 11.333 1.00 88.12 220 ARG A C 1
ATOM 1789 O O . ARG A 1 220 ? -8.271 -9.195 11.514 1.00 88.12 220 ARG A O 1
ATOM 1796 N N . GLU A 1 221 ? -8.877 -11.323 11.140 1.00 91.19 221 GLU A N 1
ATOM 1797 C CA . GLU A 1 221 ? -10.299 -11.038 11.141 1.00 91.19 221 GLU A CA 1
ATOM 1798 C C . GLU A 1 221 ? -10.773 -10.640 12.540 1.00 91.19 221 GLU A C 1
ATOM 1800 O O . GLU A 1 221 ? -10.403 -11.255 13.538 1.00 91.19 221 GLU A O 1
ATOM 1805 N N . ILE A 1 222 ? -11.584 -9.591 12.597 1.00 92.81 222 ILE A N 1
ATOM 1806 C CA . ILE A 1 222 ? -12.262 -9.106 13.792 1.00 92.81 222 ILE A CA 1
ATOM 1807 C C . ILE A 1 222 ? -13.658 -8.623 13.392 1.00 92.81 222 ILE A C 1
ATOM 1809 O O . ILE A 1 222 ? -13.898 -8.215 12.254 1.00 92.81 222 ILE A O 1
ATOM 1813 N N . THR A 1 223 ? -14.583 -8.624 14.342 1.00 93.50 223 THR A N 1
ATOM 1814 C CA . THR A 1 223 ? -15.868 -7.939 14.193 1.00 93.50 223 THR A CA 1
ATOM 1815 C C . THR A 1 223 ? -15.859 -6.695 15.068 1.00 93.50 223 THR A C 1
ATOM 1817 O O . THR A 1 223 ? -15.541 -6.766 16.255 1.00 93.50 223 THR A O 1
ATOM 1820 N N . PHE A 1 224 ? -16.153 -5.540 14.478 1.00 93.19 224 PHE A N 1
ATOM 1821 C CA . PHE A 1 224 ? -16.309 -4.298 15.223 1.00 93.19 224 PHE A CA 1
ATOM 1822 C C . PHE A 1 224 ? -17.525 -4.347 16.155 1.00 93.19 224 PHE A C 1
ATOM 1824 O O . PHE A 1 224 ? -18.446 -5.131 15.926 1.00 93.19 224 PHE A O 1
ATOM 1831 N N . PRO A 1 225 ? -17.576 -3.473 17.177 1.00 90.12 225 PRO A N 1
ATOM 1832 C CA . PRO A 1 225 ? -18.698 -3.427 18.116 1.00 90.12 225 PRO A CA 1
ATOM 1833 C C . PRO A 1 225 ? -20.069 -3.171 17.470 1.00 90.12 225 PRO A C 1
ATOM 1835 O O . PRO A 1 225 ? -21.086 -3.549 18.037 1.00 90.12 225 PRO A O 1
ATOM 1838 N N . ASP A 1 226 ? -20.113 -2.549 16.287 1.00 90.38 226 ASP A N 1
ATOM 1839 C CA . ASP A 1 226 ? -21.343 -2.325 15.514 1.00 90.38 226 ASP A CA 1
ATOM 1840 C C . ASP A 1 226 ? -21.721 -3.507 14.596 1.00 90.38 226 ASP A C 1
ATOM 1842 O O . ASP A 1 226 ? -22.628 -3.387 13.774 1.00 90.38 226 ASP A O 1
ATOM 1846 N N . GLY A 1 227 ? -21.025 -4.643 14.711 1.00 92.00 227 GLY A N 1
ATOM 1847 C CA . GLY A 1 227 ? -21.224 -5.833 13.882 1.00 92.00 227 GLY A CA 1
ATOM 1848 C C . GLY A 1 227 ? -20.511 -5.785 12.527 1.00 92.00 227 GLY A C 1
ATOM 1849 O O . GLY A 1 227 ? -20.591 -6.745 11.761 1.00 92.00 227 GLY A O 1
ATOM 1850 N N . GLN A 1 228 ? -19.798 -4.701 12.197 1.00 94.56 228 GLN A N 1
ATOM 1851 C CA . GLN A 1 228 ? -19.073 -4.604 10.932 1.00 94.56 228 GLN A CA 1
ATOM 1852 C C . GLN A 1 228 ? -17.822 -5.499 10.927 1.00 94.56 228 GLN A C 1
ATOM 1854 O O . GLN A 1 228 ? -16.946 -5.368 11.779 1.00 94.56 228 GLN A O 1
ATOM 1859 N N . MET A 1 229 ? -17.679 -6.359 9.915 1.00 95.25 229 MET A N 1
ATOM 1860 C CA . MET A 1 229 ? -16.454 -7.141 9.714 1.00 95.25 229 MET A CA 1
ATOM 1861 C C . MET A 1 229 ? -15.269 -6.243 9.335 1.00 95.25 229 MET A C 1
ATOM 1863 O O . MET A 1 229 ? -15.383 -5.334 8.500 1.00 95.25 229 MET A O 1
ATOM 1867 N N . ALA A 1 230 ? -14.111 -6.522 9.924 1.00 95.75 230 ALA A N 1
ATOM 1868 C CA . ALA A 1 230 ? -12.874 -5.816 9.649 1.00 95.75 230 ALA A CA 1
ATOM 1869 C C . ALA A 1 230 ? -11.658 -6.741 9.769 1.00 95.75 230 ALA A C 1
ATOM 1871 O O . ALA A 1 230 ? -11.717 -7.809 10.371 1.00 95.75 230 ALA A O 1
ATOM 1872 N N . PHE A 1 231 ? -10.529 -6.313 9.213 1.00 93.75 231 PHE A N 1
ATOM 1873 C CA . PHE A 1 231 ? -9.235 -6.889 9.548 1.00 93.75 231 PHE A CA 1
ATOM 1874 C C . PHE A 1 231 ? -8.446 -5.951 10.444 1.00 93.75 231 PHE A C 1
ATOM 1876 O O . PHE A 1 231 ? -8.341 -4.765 10.147 1.00 93.75 231 PHE A O 1
ATOM 1883 N N . GLN A 1 232 ? -7.823 -6.480 11.485 1.00 91.94 232 GLN A N 1
ATOM 1884 C CA . GLN A 1 232 ? -6.674 -5.854 12.123 1.00 91.94 232 GLN A CA 1
ATOM 1885 C C . GLN A 1 232 ? -5.455 -6.015 11.221 1.00 91.94 232 GLN A C 1
ATOM 1887 O O . GLN A 1 232 ? -5.191 -7.112 10.737 1.00 91.94 232 GLN A O 1
ATOM 1892 N N . TYR A 1 233 ? -4.709 -4.936 11.009 1.00 88.44 233 TYR A N 1
ATOM 1893 C CA . TYR A 1 233 ? -3.455 -4.945 10.270 1.00 88.44 233 TYR A CA 1
ATOM 1894 C C . TYR A 1 233 ? -2.280 -4.770 11.222 1.00 88.44 233 TYR A C 1
ATOM 1896 O O . TYR A 1 233 ? -2.134 -3.719 11.851 1.00 88.44 233 TYR A O 1
ATOM 1904 N N . PHE A 1 234 ? -1.432 -5.790 11.292 1.00 83.12 234 PHE A N 1
ATOM 1905 C CA . PHE A 1 234 ? -0.238 -5.815 12.126 1.00 83.12 234 PHE A CA 1
ATOM 1906 C C . PHE A 1 234 ? 1.024 -5.607 11.289 1.00 83.12 234 PHE A C 1
ATOM 1908 O O . PHE A 1 234 ? 1.126 -6.072 10.155 1.00 83.12 234 PHE A O 1
ATOM 1915 N N . ARG A 1 235 ? 2.016 -4.914 11.859 1.00 77.38 235 ARG A N 1
ATOM 1916 C CA . ARG A 1 235 ? 3.296 -4.648 11.186 1.00 77.38 235 ARG A CA 1
ATOM 1917 C C . ARG A 1 235 ? 4.484 -4.876 12.108 1.00 77.38 235 ARG A C 1
ATOM 1919 O O . A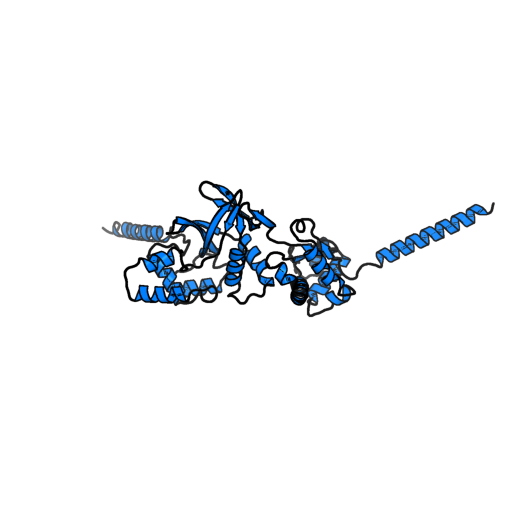RG A 1 235 ? 4.451 -4.460 13.263 1.00 77.38 235 ARG A O 1
ATOM 1926 N N . ARG A 1 236 ? 5.548 -5.483 11.572 1.00 74.50 236 ARG A N 1
ATOM 1927 C CA . ARG A 1 236 ? 6.821 -5.711 12.276 1.00 74.50 236 ARG A CA 1
ATOM 1928 C C . ARG A 1 236 ? 7.542 -4.387 12.533 1.00 74.50 236 ARG A C 1
ATOM 1930 O O . ARG A 1 236 ? 7.757 -3.613 11.602 1.00 74.50 236 ARG A O 1
ATOM 1937 N N . LEU A 1 237 ? 7.929 -4.126 13.782 1.00 65.69 237 LEU A N 1
ATOM 1938 C CA . LEU A 1 237 ? 8.511 -2.836 14.174 1.00 65.69 237 LEU A CA 1
ATOM 1939 C C . LEU A 1 237 ? 10.016 -2.716 13.888 1.00 65.69 237 LEU A C 1
ATOM 1941 O O . LEU A 1 237 ? 10.450 -1.742 13.273 1.00 65.69 237 LEU A O 1
ATOM 1945 N N . LYS A 1 238 ? 10.826 -3.691 14.321 1.00 58.56 238 LYS A N 1
ATOM 1946 C CA . LYS A 1 238 ? 12.297 -3.559 14.359 1.00 58.56 238 LYS A CA 1
ATOM 1947 C C . LYS A 1 238 ? 12.948 -3.500 12.970 1.00 58.56 238 LYS A C 1
ATOM 1949 O O . LYS A 1 238 ? 13.913 -2.766 12.785 1.00 58.56 238 LYS A O 1
ATOM 1954 N N . SER A 1 239 ? 12.410 -4.231 11.994 1.00 57.72 239 SER A N 1
ATOM 1955 C CA . SER A 1 239 ? 12.952 -4.298 10.628 1.00 57.72 239 SER A CA 1
ATOM 1956 C C . SER A 1 239 ? 12.413 -3.220 9.683 1.00 57.72 239 SER A C 1
ATOM 1958 O O . SER A 1 239 ? 13.002 -2.992 8.628 1.00 57.72 239 SER A O 1
ATOM 1960 N N . GLU A 1 240 ? 11.313 -2.545 10.032 1.00 57.19 240 GLU A N 1
ATOM 1961 C CA . GLU A 1 240 ? 10.620 -1.643 9.098 1.00 57.19 240 GLU A CA 1
ATOM 1962 C C . GLU A 1 240 ? 10.511 -0.204 9.576 1.00 57.19 240 GLU A C 1
ATOM 1964 O O . GLU A 1 240 ? 10.477 0.697 8.742 1.00 57.19 240 GLU A O 1
ATOM 1969 N N . HIS A 1 241 ? 10.480 0.020 10.892 1.00 61.19 241 HIS A N 1
ATOM 1970 C CA . HIS A 1 241 ? 10.324 1.345 11.489 1.00 61.19 241 HIS A CA 1
ATOM 1971 C C . HIS A 1 241 ? 11.110 1.463 12.801 1.00 61.19 241 HIS A C 1
ATOM 1973 O O . HIS A 1 241 ? 10.520 1.615 13.875 1.00 61.19 241 HIS A O 1
ATOM 1979 N N . PRO A 1 242 ? 12.454 1.434 12.744 1.00 57.00 242 PRO A N 1
ATOM 1980 C CA . PRO A 1 242 ? 13.302 1.412 13.937 1.00 57.00 242 PRO A CA 1
ATOM 1981 C C . PRO A 1 242 ? 13.091 2.632 14.848 1.00 57.00 242 PRO A C 1
ATOM 1983 O O . PRO A 1 242 ? 13.160 2.513 16.067 1.00 57.00 242 PRO A O 1
ATOM 1986 N N . HIS A 1 243 ? 12.760 3.802 14.293 1.00 58.12 243 HIS A N 1
ATOM 1987 C CA . HIS A 1 243 ? 12.464 5.002 15.086 1.00 58.12 243 HIS A CA 1
ATOM 1988 C C . HIS A 1 243 ? 11.134 4.905 15.849 1.00 58.12 243 HIS A C 1
ATOM 1990 O O . HIS A 1 243 ? 11.045 5.350 16.993 1.00 58.12 243 HIS A O 1
ATOM 1996 N N . VAL A 1 244 ? 10.116 4.292 15.237 1.00 59.53 244 VAL A N 1
ATOM 1997 C CA . VAL A 1 244 ? 8.810 4.043 15.868 1.00 59.53 244 VAL A CA 1
ATOM 1998 C C . VAL A 1 244 ? 8.964 2.992 16.961 1.00 59.53 244 VAL A C 1
ATOM 2000 O O . VAL A 1 244 ? 8.474 3.195 18.067 1.00 59.53 244 VAL A O 1
ATOM 2003 N N . ALA A 1 245 ? 9.731 1.933 16.684 1.00 59.78 245 ALA A N 1
ATOM 2004 C CA . ALA A 1 245 ? 10.090 0.908 17.656 1.00 59.78 245 ALA A CA 1
ATOM 2005 C C . ALA A 1 245 ? 10.742 1.518 18.907 1.00 59.78 245 ALA A C 1
ATOM 2007 O O . ALA A 1 245 ? 10.289 1.267 20.017 1.00 59.78 245 ALA A O 1
ATOM 2008 N N . THR A 1 246 ? 11.741 2.388 18.732 1.00 58.94 246 THR A N 1
ATOM 2009 C CA . THR A 1 246 ? 12.433 3.069 19.840 1.00 58.94 246 THR A CA 1
ATOM 2010 C C . THR A 1 246 ? 11.518 3.993 20.645 1.00 58.94 246 THR A C 1
ATOM 2012 O O . THR A 1 246 ? 11.657 4.106 21.861 1.00 58.94 246 THR A O 1
ATOM 2015 N N . ARG A 1 247 ? 10.575 4.684 19.994 1.00 59.69 247 ARG A N 1
ATOM 2016 C CA . ARG A 1 247 ? 9.633 5.561 20.700 1.00 59.69 247 ARG A CA 1
ATOM 2017 C C . ARG A 1 247 ? 8.617 4.751 21.503 1.00 59.69 247 ARG A C 1
ATOM 2019 O O . ARG A 1 247 ? 8.371 5.080 22.659 1.00 59.69 247 ARG A O 1
ATOM 2026 N N . TYR A 1 248 ? 8.107 3.665 20.926 1.00 60.09 248 TYR A N 1
ATOM 2027 C CA . TYR A 1 248 ? 7.234 2.727 21.625 1.00 60.09 248 TYR A CA 1
ATOM 2028 C C . TYR A 1 248 ? 7.929 2.065 22.817 1.00 60.09 248 TYR A C 1
ATOM 2030 O O . TYR A 1 248 ? 7.355 2.065 23.900 1.00 60.09 248 TYR A O 1
ATOM 2038 N N . THR A 1 249 ? 9.167 1.571 22.681 1.00 59.88 249 THR A N 1
ATOM 2039 C CA . THR A 1 249 ? 9.903 0.974 23.817 1.00 59.88 249 THR A CA 1
ATOM 2040 C C . THR A 1 249 ? 10.179 1.964 24.934 1.00 59.88 249 THR A C 1
ATOM 2042 O O . THR A 1 249 ? 10.132 1.601 26.108 1.00 59.88 249 THR A O 1
ATOM 2045 N N . ARG A 1 250 ? 10.484 3.214 24.576 1.00 55.31 250 ARG A N 1
ATOM 2046 C CA . ARG A 1 250 ? 10.803 4.263 25.543 1.00 55.31 250 ARG A CA 1
ATOM 2047 C C . ARG A 1 250 ? 9.584 4.699 26.353 1.00 55.31 250 ARG A C 1
ATOM 2049 O O . ARG A 1 250 ? 9.732 4.927 27.547 1.00 55.31 250 ARG A O 1
ATOM 2056 N N . VAL A 1 251 ? 8.420 4.827 25.715 1.00 52.72 251 VAL A N 1
ATOM 2057 C CA . VAL A 1 251 ? 7.194 5.312 26.371 1.00 52.72 251 VAL A CA 1
ATOM 2058 C C . VAL A 1 251 ? 6.486 4.183 27.123 1.00 52.72 251 VAL A C 1
ATOM 2060 O O . VAL A 1 251 ? 6.190 4.344 28.302 1.00 52.72 251 VAL A O 1
ATOM 2063 N N . SER A 1 252 ? 6.342 3.006 26.509 1.00 52.03 252 SER A N 1
ATOM 2064 C CA . SER A 1 252 ? 5.575 1.896 27.100 1.00 52.03 252 SER A CA 1
ATOM 2065 C C . SER A 1 252 ? 6.282 1.105 28.183 1.00 52.03 252 SER A C 1
ATOM 2067 O O . SER A 1 252 ? 5.684 0.231 28.809 1.00 52.03 252 SER A O 1
ATOM 2069 N N . LYS A 1 253 ? 7.587 1.333 28.376 1.00 53.09 253 LYS A N 1
ATOM 2070 C CA . LYS A 1 253 ? 8.469 0.481 29.196 1.00 53.09 253 LYS A CA 1
ATOM 2071 C C . LYS A 1 253 ? 8.429 -1.008 28.796 1.00 53.09 253 LYS A C 1
ATOM 2073 O O . LYS A 1 253 ? 9.063 -1.838 29.451 1.00 53.09 253 LYS A O 1
ATOM 2078 N N . LEU A 1 254 ? 7.734 -1.370 27.713 1.00 49.91 254 LEU A N 1
ATOM 2079 C CA . LEU A 1 254 ? 7.754 -2.694 27.119 1.00 49.91 254 LEU A CA 1
ATOM 2080 C C . LEU A 1 254 ? 9.049 -2.789 26.315 1.00 49.91 254 LEU A C 1
ATOM 2082 O O . LEU A 1 254 ? 9.278 -2.033 25.370 1.00 49.91 254 LEU A O 1
ATOM 2086 N N . LYS A 1 255 ? 9.934 -3.720 26.683 1.00 48.84 255 LYS A N 1
ATOM 2087 C CA . LYS A 1 255 ? 11.045 -4.072 25.795 1.00 48.84 255 LYS A CA 1
ATOM 2088 C C . LYS A 1 255 ? 10.433 -4.701 24.541 1.00 48.84 255 LYS A C 1
ATOM 2090 O O . LYS A 1 255 ? 9.814 -5.752 24.638 1.00 48.84 255 LYS A O 1
ATOM 2095 N N . ILE A 1 256 ? 10.637 -4.090 23.378 1.00 51.50 256 ILE A N 1
ATOM 2096 C CA . ILE A 1 256 ? 10.589 -4.806 22.100 1.00 51.50 256 ILE A CA 1
ATOM 2097 C C . ILE A 1 256 ? 11.803 -5.730 22.144 1.00 51.50 256 ILE A C 1
ATOM 2099 O O . ILE A 1 256 ? 12.945 -5.266 22.086 1.00 51.50 256 ILE A O 1
ATOM 2103 N N . VAL A 1 257 ? 11.567 -7.015 22.393 1.00 46.97 257 VAL A N 1
ATOM 2104 C CA . VAL A 1 257 ? 12.633 -7.988 22.666 1.00 46.97 257 VAL A CA 1
ATOM 2105 C C . VAL A 1 257 ? 13.121 -8.619 21.361 1.00 46.97 257 VAL A C 1
ATOM 2107 O O . VAL A 1 257 ? 14.278 -9.035 21.289 1.00 46.97 257 VAL A O 1
ATOM 2110 N N . ARG A 1 258 ? 12.282 -8.694 20.314 1.00 52.53 258 ARG A N 1
ATOM 2111 C CA . ARG A 1 258 ? 12.559 -9.525 19.128 1.00 52.53 258 ARG A CA 1
ATOM 2112 C C . ARG A 1 258 ? 12.324 -8.783 17.810 1.00 52.53 258 ARG A C 1
ATOM 2114 O O . ARG A 1 258 ? 11.599 -7.799 17.733 1.00 52.53 258 ARG A O 1
ATOM 2121 N N . GLU A 1 259 ? 12.970 -9.255 16.742 1.00 52.69 259 GLU A N 1
ATOM 2122 C CA . GLU A 1 259 ? 12.799 -8.712 15.378 1.00 52.69 259 GLU A CA 1
ATOM 2123 C C . GLU A 1 259 ? 11.394 -8.909 14.798 1.00 52.69 259 GLU A C 1
ATOM 2125 O O . GLU A 1 259 ? 11.021 -8.250 13.826 1.00 52.69 259 GLU A O 1
ATOM 2130 N N . GLU A 1 260 ? 10.617 -9.789 15.420 1.00 61.31 260 GLU A N 1
ATOM 2131 C CA . GLU A 1 260 ? 9.323 -10.259 14.934 1.00 61.31 260 GLU A CA 1
ATOM 2132 C C . GLU A 1 260 ? 8.134 -9.573 15.606 1.00 61.31 260 GLU A C 1
ATOM 2134 O O . GLU A 1 260 ? 7.000 -9.804 15.192 1.00 61.31 260 GLU A O 1
ATOM 2139 N N . ASP A 1 261 ? 8.386 -8.719 16.602 1.00 67.44 261 ASP A N 1
ATOM 2140 C CA . ASP A 1 261 ? 7.344 -8.034 17.363 1.00 67.44 261 ASP A CA 1
ATOM 2141 C C . ASP A 1 261 ? 6.479 -7.182 16.418 1.00 67.44 261 ASP A C 1
ATOM 2143 O O . ASP A 1 261 ? 6.987 -6.319 15.679 1.00 67.44 261 ASP A O 1
ATOM 2147 N N . LYS A 1 262 ? 5.163 -7.440 16.432 1.00 75.25 262 LYS A N 1
ATOM 2148 C CA . LYS A 1 262 ? 4.193 -6.748 15.580 1.00 75.25 262 LYS A CA 1
ATOM 2149 C C . LYS A 1 262 ? 3.295 -5.830 16.387 1.00 75.25 262 LYS A C 1
ATOM 2151 O O . LYS A 1 262 ? 2.782 -6.189 17.443 1.00 75.25 262 LYS A O 1
ATOM 2156 N N . VAL A 1 263 ? 3.056 -4.653 15.825 1.00 76.56 263 VAL A N 1
ATOM 2157 C CA . VAL A 1 263 ? 2.136 -3.666 16.386 1.00 76.56 263 VAL A CA 1
ATOM 2158 C C . VAL A 1 263 ? 0.949 -3.484 15.477 1.00 76.56 263 VAL A C 1
ATOM 2160 O O . VAL A 1 263 ? 1.106 -3.406 14.252 1.00 76.56 263 VAL A O 1
ATOM 2163 N N . LEU A 1 264 ? -0.224 -3.390 16.102 1.00 81.88 264 LEU A N 1
ATOM 2164 C CA . LEU A 1 264 ? -1.451 -3.019 15.434 1.00 81.88 264 LEU A CA 1
ATOM 2165 C C . LEU A 1 264 ? -1.261 -1.650 14.789 1.00 81.88 264 LEU A C 1
ATOM 2167 O O . LEU A 1 264 ? -1.114 -0.620 15.445 1.00 81.88 264 LEU A O 1
ATOM 2171 N N . GLN A 1 265 ? -1.249 -1.634 13.465 1.00 82.44 265 GLN A N 1
ATOM 2172 C CA . GLN A 1 265 ? -1.248 -0.389 12.729 1.00 82.44 265 GLN A CA 1
ATOM 2173 C C . GLN A 1 265 ? -2.668 0.158 12.682 1.00 82.44 265 GLN A C 1
ATOM 2175 O O . GLN A 1 265 ? -2.884 1.325 12.989 1.00 82.44 265 GLN A O 1
ATOM 2180 N N . GLY A 1 266 ? -3.657 -0.653 12.344 1.00 89.50 266 GLY A N 1
ATOM 2181 C CA . GLY A 1 266 ? -5.036 -0.191 12.320 1.00 89.50 266 GLY A CA 1
ATOM 2182 C C . GLY A 1 266 ? -5.973 -1.231 11.761 1.00 89.50 266 GLY A C 1
ATOM 2183 O O . GLY A 1 266 ? -5.666 -2.420 11.781 1.00 89.50 266 GLY A O 1
ATOM 2184 N N . TYR A 1 267 ? -7.105 -0.769 11.253 1.00 93.00 267 TYR A N 1
ATOM 2185 C CA . TYR A 1 267 ? -8.212 -1.628 10.881 1.00 93.00 267 TYR A CA 1
ATOM 2186 C C . TYR A 1 267 ? -8.659 -1.394 9.440 1.00 93.00 267 TYR A C 1
ATOM 2188 O O . TYR A 1 267 ? -8.735 -0.256 8.977 1.00 93.00 267 TYR A O 1
ATOM 2196 N N . PHE A 1 268 ? -9.025 -2.472 8.756 1.00 94.06 268 PHE A N 1
ATOM 2197 C CA . PHE A 1 268 ? -9.634 -2.465 7.433 1.00 94.06 268 PHE A CA 1
ATOM 2198 C C . PHE A 1 268 ? -11.046 -3.024 7.501 1.00 94.06 268 PHE A C 1
ATOM 2200 O O . PHE A 1 268 ? -11.219 -4.239 7.396 1.00 94.06 268 PHE A O 1
ATOM 2207 N N . PRO A 1 269 ? -12.072 -2.173 7.640 1.00 95.62 269 PRO A N 1
ATOM 2208 C CA . PRO A 1 269 ? -13.442 -2.619 7.459 1.00 95.62 269 PRO A CA 1
ATOM 2209 C C . PRO A 1 269 ? -13.607 -3.170 6.045 1.00 95.62 269 PRO A C 1
ATOM 2211 O O . PRO A 1 269 ? -13.181 -2.526 5.077 1.00 95.62 269 PRO A O 1
ATOM 2214 N N . PHE A 1 270 ? -14.228 -4.338 5.911 1.00 95.06 270 PHE A N 1
ATOM 2215 C CA . PHE A 1 270 ? -14.335 -5.013 4.622 1.00 95.06 270 PHE A CA 1
ATOM 2216 C C . PHE A 1 270 ? -15.749 -5.500 4.318 1.00 95.06 270 PHE A C 1
ATOM 2218 O O . PHE A 1 270 ? -16.630 -5.519 5.174 1.00 95.06 270 PHE A O 1
ATOM 2225 N N . VAL A 1 271 ? -15.970 -5.842 3.052 1.00 94.06 271 VAL A N 1
ATOM 2226 C CA . VAL A 1 271 ? -17.107 -6.646 2.586 1.00 94.06 271 VAL A CA 1
ATOM 2227 C C . VAL A 1 271 ? -16.605 -7.742 1.670 1.00 94.06 271 VAL A C 1
ATOM 2229 O O . VAL A 1 271 ? -15.510 -7.646 1.120 1.00 94.06 271 VAL A O 1
ATOM 2232 N N . ILE A 1 272 ? -17.418 -8.773 1.504 1.00 92.81 272 ILE A N 1
ATOM 2233 C CA . ILE A 1 272 ? -17.140 -9.863 0.583 1.00 92.81 272 ILE A CA 1
ATOM 2234 C C . ILE A 1 272 ? -18.050 -9.682 -0.621 1.00 92.81 272 ILE A C 1
ATOM 2236 O O . ILE A 1 272 ? -19.268 -9.608 -0.478 1.00 92.81 272 ILE A O 1
ATOM 2240 N N . GLU A 1 273 ? -17.450 -9.586 -1.800 1.00 92.00 273 GLU A N 1
ATOM 2241 C CA . GLU A 1 273 ? -18.167 -9.474 -3.067 1.00 92.00 273 GLU A CA 1
ATOM 2242 C C . GLU A 1 273 ? -17.517 -10.423 -4.081 1.00 92.00 273 GLU A C 1
ATOM 2244 O O . GLU A 1 273 ? -16.346 -10.272 -4.437 1.00 92.00 273 GLU A O 1
ATOM 2249 N N . ASP A 1 274 ? -18.280 -11.422 -4.535 1.00 88.19 274 ASP A N 1
ATOM 2250 C CA . ASP A 1 274 ? -17.809 -12.514 -5.395 1.00 88.19 274 ASP A CA 1
ATOM 2251 C C . ASP A 1 274 ? -16.564 -13.234 -4.798 1.00 88.19 274 ASP A C 1
ATOM 2253 O O . ASP A 1 274 ? -16.618 -13.837 -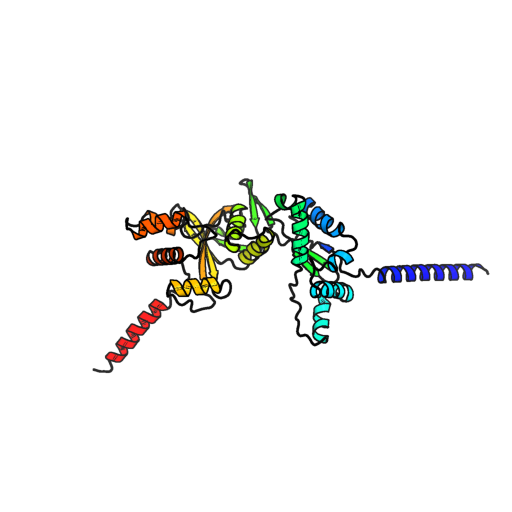3.718 1.00 88.19 274 ASP A O 1
ATOM 2257 N N . ASP A 1 275 ? -15.421 -13.171 -5.486 1.00 90.75 275 ASP A N 1
ATOM 2258 C CA . ASP A 1 275 ? -14.146 -13.779 -5.072 1.00 90.75 275 ASP A CA 1
ATOM 2259 C C . ASP A 1 275 ? -13.221 -12.822 -4.315 1.00 90.75 275 ASP A C 1
ATOM 2261 O O . ASP A 1 275 ? -12.059 -13.151 -4.050 1.00 90.75 275 ASP A O 1
ATOM 2265 N N . TYR A 1 276 ? -13.727 -11.641 -3.963 1.00 92.38 276 TYR A N 1
ATOM 2266 C CA . TYR A 1 276 ? -12.936 -10.578 -3.371 1.00 92.38 276 TYR A CA 1
ATOM 2267 C C . TYR A 1 276 ? -13.346 -10.294 -1.935 1.00 92.38 276 TYR A C 1
ATOM 2269 O O . TYR A 1 276 ? -14.529 -10.185 -1.613 1.00 92.38 276 TYR A O 1
ATOM 2277 N N . VAL A 1 277 ? -12.338 -10.082 -1.095 1.00 94.00 277 VAL A N 1
ATOM 2278 C CA . VAL A 1 277 ? -12.494 -9.350 0.155 1.00 94.00 277 VAL A CA 1
ATOM 2279 C C . VAL A 1 277 ? -12.088 -7.899 -0.089 1.00 94.00 277 VAL A C 1
ATOM 2281 O O . VAL A 1 277 ? -10.932 -7.595 -0.383 1.00 94.00 277 VAL A O 1
ATOM 2284 N N . VAL A 1 278 ? -13.073 -7.005 -0.061 1.00 93.31 278 VAL A N 1
ATOM 2285 C CA . VAL A 1 278 ? -12.941 -5.603 -0.463 1.00 93.31 278 VAL A CA 1
ATOM 2286 C C . VAL A 1 278 ? -12.742 -4.736 0.771 1.00 93.31 278 VAL A C 1
ATOM 2288 O O . VAL A 1 278 ? -13.681 -4.476 1.525 1.00 93.31 278 VAL A O 1
ATOM 2291 N N . LEU A 1 279 ? -11.518 -4.253 0.958 1.00 93.38 279 LEU A N 1
ATOM 2292 C CA . LEU A 1 279 ? -11.145 -3.338 2.028 1.00 93.38 279 LEU A CA 1
ATOM 2293 C C . LEU A 1 279 ? -11.657 -1.933 1.689 1.00 93.38 279 LEU A C 1
ATOM 2295 O O . LEU A 1 279 ? -11.247 -1.322 0.697 1.00 93.38 279 LEU A O 1
ATOM 2299 N N . LYS A 1 280 ? -12.587 -1.427 2.504 1.00 93.12 280 LYS A N 1
ATOM 2300 C CA . LYS A 1 280 ? -13.344 -0.196 2.221 1.00 93.12 280 LYS A CA 1
ATOM 2301 C C . LYS A 1 280 ? -12.578 1.074 2.547 1.00 93.12 280 LYS A C 1
ATOM 2303 O O . LYS A 1 280 ? -12.712 2.071 1.842 1.00 93.12 280 LYS A O 1
ATOM 2308 N N . THR A 1 281 ? -11.834 1.054 3.642 1.00 92.75 281 THR A N 1
ATOM 2309 C CA . THR A 1 281 ? -11.070 2.184 4.170 1.00 92.75 281 THR A CA 1
ATOM 2310 C C . THR A 1 281 ? -9.992 1.658 5.110 1.00 92.75 281 THR A C 1
ATOM 2312 O O . THR A 1 281 ? -9.982 0.467 5.421 1.00 92.75 281 THR A O 1
ATOM 2315 N N . PHE A 1 282 ? -9.118 2.539 5.581 1.00 90.44 282 PHE A N 1
ATOM 2316 C CA . PHE A 1 282 ? -8.173 2.233 6.640 1.00 90.44 282 PHE A CA 1
ATOM 2317 C C . PHE A 1 282 ? -8.404 3.157 7.837 1.00 90.44 282 PHE A C 1
ATOM 2319 O O . PHE A 1 282 ? -8.359 4.379 7.698 1.00 90.44 282 PHE A O 1
ATOM 2326 N N . LEU A 1 283 ? -8.672 2.568 9.002 1.00 91.19 283 LEU A N 1
ATOM 2327 C CA . LEU A 1 283 ? -8.960 3.276 10.246 1.00 91.19 283 LEU A CA 1
ATOM 2328 C C . LEU A 1 283 ? -7.797 3.140 11.221 1.00 91.19 283 LEU A C 1
ATOM 2330 O O . LEU A 1 283 ? -7.230 2.062 11.399 1.00 91.19 283 LEU A O 1
ATOM 2334 N N . MET A 1 284 ? -7.467 4.239 11.886 1.00 88.31 284 MET A N 1
ATOM 2335 C CA . MET A 1 284 ? -6.507 4.237 12.981 1.00 88.31 284 MET A CA 1
ATOM 2336 C C . MET A 1 284 ? -7.161 3.776 14.285 1.00 88.31 284 MET A C 1
ATOM 2338 O O . MET A 1 284 ? -8.339 4.077 14.486 1.00 88.31 284 MET A O 1
ATOM 2342 N N . PRO A 1 285 ? -6.417 3.115 15.188 1.00 88.62 285 PRO A N 1
ATOM 2343 C CA . PRO A 1 285 ? -6.875 2.897 16.554 1.00 88.62 285 PRO A CA 1
ATOM 2344 C C . PRO A 1 285 ? -7.391 4.201 17.183 1.00 88.62 285 PRO A C 1
ATOM 2346 O O . PRO A 1 285 ? -6.786 5.265 17.040 1.00 88.62 285 PRO A O 1
ATOM 2349 N N . GLY A 1 286 ? -8.561 4.133 17.815 1.00 88.25 286 GLY A N 1
ATOM 2350 C CA . GLY A 1 286 ? -9.261 5.293 18.380 1.00 88.25 286 GLY A CA 1
ATOM 2351 C C . GLY A 1 286 ? -10.182 6.054 17.418 1.00 88.25 286 GLY A C 1
ATOM 2352 O O . GLY A 1 286 ? -10.981 6.878 17.871 1.00 88.25 286 GLY A O 1
ATOM 2353 N N . MET A 1 287 ? -10.143 5.788 16.107 1.00 90.38 287 MET A N 1
ATOM 2354 C CA . MET A 1 287 ? -11.107 6.388 15.179 1.00 90.38 287 MET A CA 1
ATOM 2355 C C . MET A 1 287 ? -12.527 5.865 15.413 1.00 90.38 287 MET A C 1
ATOM 2357 O O . MET A 1 287 ? -12.763 4.814 16.001 1.00 90.38 287 MET A O 1
ATOM 2361 N N . THR A 1 288 ? -13.513 6.615 14.924 1.00 88.69 288 THR A N 1
ATOM 2362 C CA . THR A 1 288 ? -14.925 6.245 15.086 1.00 88.69 288 THR A CA 1
ATOM 2363 C C . THR A 1 288 ? -15.176 4.830 14.549 1.00 88.69 288 THR A C 1
ATOM 2365 O O . THR A 1 288 ? -14.727 4.506 13.452 1.00 88.69 288 THR A O 1
ATOM 2368 N N . LYS A 1 289 ? -15.923 4.027 15.322 1.00 88.56 289 LYS A N 1
ATOM 2369 C CA . LYS A 1 289 ? -16.245 2.600 15.102 1.00 88.56 289 LYS A CA 1
ATOM 2370 C C . LYS A 1 289 ? -15.149 1.589 15.438 1.00 88.56 289 LYS A C 1
ATOM 2372 O O . LYS A 1 289 ? -15.451 0.401 15.464 1.00 88.56 289 LYS A O 1
ATOM 2377 N N . THR A 1 290 ? -13.919 2.008 15.732 1.00 93.31 290 THR A N 1
ATOM 2378 C CA . THR A 1 290 ? -12.905 1.044 16.176 1.00 93.31 290 THR A CA 1
ATOM 2379 C C . THR A 1 290 ? -13.175 0.583 17.613 1.00 93.31 290 THR A C 1
ATOM 2381 O O . THR A 1 290 ? -13.847 1.301 18.370 1.00 93.31 290 THR A O 1
ATOM 2384 N N . PRO A 1 291 ? -12.645 -0.589 18.016 1.00 92.94 291 PRO A N 1
ATOM 2385 C CA . PRO A 1 291 ? -12.762 -1.084 19.384 1.00 92.94 291 PRO A CA 1
ATOM 2386 C C . PRO A 1 291 ? -12.358 -0.045 20.435 1.00 92.94 291 PRO A C 1
ATOM 2388 O O . PRO A 1 291 ? -13.054 0.116 21.432 1.00 92.94 291 PRO A O 1
ATOM 2391 N N . GLU A 1 292 ? -11.298 0.733 20.193 1.00 92.94 292 GLU A N 1
ATOM 2392 C CA . GLU A 1 292 ? -10.817 1.721 21.164 1.00 92.94 292 GLU A CA 1
ATOM 2393 C C . GLU A 1 292 ? -11.792 2.888 21.327 1.00 92.94 292 GLU A C 1
ATOM 2395 O O . GLU A 1 292 ? -12.044 3.345 22.440 1.00 92.94 292 GLU A O 1
ATOM 2400 N N . SER A 1 293 ? -12.395 3.359 20.228 1.00 92.81 293 SER A N 1
ATOM 2401 C CA . SER A 1 293 ? -13.410 4.414 20.304 1.00 92.81 293 SER A CA 1
ATOM 2402 C C . SER A 1 293 ? -14.644 3.948 21.071 1.00 92.81 293 SER A C 1
ATOM 2404 O O . SER A 1 293 ? -15.224 4.724 21.830 1.00 92.81 293 SER A O 1
ATOM 2406 N N . TYR A 1 294 ? -15.045 2.688 20.890 1.00 93.25 294 TYR A N 1
ATOM 2407 C CA . TYR A 1 294 ? -16.150 2.100 21.640 1.00 93.25 294 TYR A CA 1
ATOM 2408 C C . TYR A 1 294 ? -15.813 1.965 23.126 1.00 93.25 294 TYR A C 1
ATOM 2410 O O . TYR A 1 294 ? -16.624 2.345 23.968 1.00 93.25 294 TYR A O 1
ATOM 2418 N N . LEU A 1 295 ? -14.608 1.497 23.449 1.00 92.38 295 LEU A N 1
ATOM 2419 C CA . LEU A 1 295 ? -14.145 1.349 24.824 1.00 92.38 295 LEU A CA 1
ATOM 2420 C C . LEU A 1 295 ? -14.168 2.688 25.576 1.00 92.38 295 LEU A C 1
ATOM 2422 O O . LEU A 1 295 ? -14.775 2.780 26.635 1.00 92.38 295 LEU A O 1
ATOM 2426 N N . VAL A 1 296 ? -13.610 3.757 24.997 1.00 91.62 296 VAL A N 1
ATOM 2427 C CA . VAL A 1 296 ? -13.618 5.099 25.618 1.00 91.62 296 VAL A CA 1
ATOM 2428 C C . VAL A 1 296 ? -15.032 5.660 25.784 1.00 91.62 296 VAL A C 1
ATOM 2430 O O . VAL A 1 296 ? -15.307 6.379 26.743 1.00 91.62 296 VAL A O 1
ATOM 2433 N N . LYS A 1 297 ? -15.938 5.379 24.840 1.00 89.38 297 LYS A N 1
ATOM 2434 C CA . LYS A 1 297 ? -17.322 5.876 24.901 1.00 89.38 297 LYS A CA 1
ATOM 2435 C C . LYS A 1 297 ? -18.143 5.215 26.004 1.00 89.38 297 LYS A C 1
ATOM 2437 O O . LYS A 1 297 ? -19.018 5.882 26.544 1.00 89.38 297 LYS A O 1
ATOM 2442 N N . ASN A 1 298 ? -17.867 3.948 26.302 1.00 89.19 298 ASN A N 1
ATOM 2443 C CA . ASN A 1 298 ? -18.611 3.160 27.286 1.00 89.19 298 ASN A CA 1
ATOM 2444 C C . ASN A 1 298 ? -17.895 3.032 28.638 1.00 89.19 298 ASN A C 1
ATOM 2446 O O . ASN A 1 298 ? -18.460 2.463 29.566 1.00 89.19 298 ASN A O 1
ATOM 2450 N N . ALA A 1 299 ? -16.668 3.540 28.757 1.00 89.50 299 ALA A N 1
ATOM 2451 C CA . ALA A 1 299 ? -15.952 3.583 30.022 1.00 89.50 299 ALA A CA 1
ATOM 2452 C C . ALA A 1 299 ? -16.607 4.561 31.008 1.00 89.50 299 ALA A C 1
ATOM 2454 O O . ALA A 1 299 ? -17.203 5.570 30.615 1.00 89.50 299 ALA A O 1
ATOM 2455 N N . GLU A 1 300 ? -16.443 4.278 32.300 1.00 88.69 300 GLU A N 1
ATOM 2456 C CA . GLU A 1 300 ? -16.895 5.163 33.370 1.00 88.69 300 GLU A CA 1
ATOM 2457 C C . GLU A 1 300 ? -16.290 6.563 33.231 1.00 88.69 300 GLU A C 1
ATOM 2459 O O . GLU A 1 300 ? -15.139 6.750 32.826 1.00 88.69 300 GLU A O 1
ATOM 2464 N N . HIS A 1 301 ? -17.085 7.578 33.560 1.00 84.69 301 HIS A N 1
ATOM 2465 C CA . HIS A 1 301 ? -16.718 8.961 33.305 1.00 84.69 301 HIS A CA 1
ATOM 2466 C C . HIS A 1 301 ? -15.654 9.458 34.298 1.00 84.69 301 HIS A C 1
ATOM 2468 O O . HIS A 1 301 ? -15.968 10.026 35.342 1.00 84.69 301 HIS A O 1
ATOM 2474 N N . THR A 1 302 ? -14.379 9.301 33.940 1.00 89.19 302 THR A N 1
ATOM 2475 C CA . THR A 1 302 ? -13.230 9.809 34.706 1.00 89.19 302 THR A CA 1
ATOM 2476 C C . THR A 1 302 ? -12.523 10.962 33.986 1.00 89.19 302 THR A C 1
ATOM 2478 O O . THR A 1 302 ? -12.696 11.174 32.783 1.00 89.19 302 THR A O 1
ATOM 2481 N N . GLN A 1 303 ? -11.675 11.710 34.705 1.00 88.44 303 GLN A N 1
ATOM 2482 C CA . GLN A 1 303 ? -10.838 12.760 34.101 1.00 88.44 303 GLN A CA 1
ATOM 2483 C C . GLN A 1 303 ? -9.945 12.212 32.974 1.00 88.44 303 GLN A C 1
ATOM 2485 O O . GLN A 1 303 ? -9.770 12.871 31.948 1.00 88.44 303 GLN A O 1
ATOM 2490 N N . GLN A 1 304 ? -9.428 10.992 33.142 1.00 88.19 304 GLN A N 1
ATOM 2491 C CA . GLN A 1 304 ? -8.618 10.305 32.137 1.00 88.19 304 GLN A CA 1
ATOM 2492 C C . GLN A 1 304 ? -9.437 9.976 30.879 1.00 88.19 304 GLN A C 1
ATOM 2494 O O . GLN A 1 304 ? -8.980 10.223 29.763 1.00 88.19 304 GLN A O 1
ATOM 2499 N N . ILE A 1 305 ? -10.676 9.501 31.037 1.00 90.75 305 ILE A N 1
ATOM 2500 C CA . ILE A 1 305 ? -11.581 9.230 29.910 1.00 90.75 305 ILE A CA 1
ATOM 2501 C C . ILE A 1 305 ? -11.958 10.513 29.164 1.00 90.75 305 ILE A C 1
ATOM 2503 O O . ILE A 1 305 ? -11.943 10.533 27.933 1.00 90.75 305 ILE A O 1
ATOM 2507 N N . GLU A 1 306 ? -12.236 11.611 29.869 1.00 89.69 306 GLU A N 1
ATOM 2508 C CA . GLU A 1 306 ? -12.499 12.907 29.231 1.00 89.69 306 GLU A CA 1
ATOM 2509 C C . GLU A 1 306 ? -11.288 13.435 28.454 1.00 89.69 306 GLU A C 1
ATOM 2511 O O . GLU A 1 306 ? -11.426 13.999 27.361 1.00 89.69 306 GLU A O 1
ATOM 2516 N N . TYR A 1 307 ? -10.086 13.210 28.981 1.00 91.12 307 TYR A N 1
ATOM 2517 C CA . TYR A 1 307 ? -8.851 13.489 28.265 1.00 91.12 307 TYR A CA 1
ATOM 2518 C C . TYR A 1 307 ? -8.733 12.638 26.989 1.00 91.12 307 TYR A C 1
ATOM 2520 O O . TYR A 1 307 ? -8.529 13.198 25.907 1.00 91.12 307 TYR A O 1
ATOM 2528 N N . PHE A 1 308 ? -8.972 11.324 27.059 1.00 91.00 308 PHE A N 1
ATOM 2529 C CA . PHE A 1 308 ? -8.957 10.462 25.874 1.00 91.00 308 PHE A CA 1
ATOM 2530 C C . PHE A 1 308 ? -10.025 10.850 24.851 1.00 91.00 308 PHE A C 1
ATOM 2532 O O . PHE A 1 308 ? -9.716 10.947 23.667 1.00 91.00 308 PHE A O 1
ATOM 2539 N N . LYS A 1 309 ? -11.249 11.200 25.263 1.00 88.62 309 LYS A N 1
ATOM 2540 C CA . LYS A 1 309 ? -12.280 11.714 24.340 1.00 88.62 309 LYS A CA 1
ATOM 2541 C C . LYS A 1 309 ? -11.817 12.964 23.587 1.00 88.62 309 LYS A C 1
ATOM 2543 O O . LYS A 1 309 ? -12.131 13.116 22.405 1.00 88.62 309 LYS A O 1
ATOM 2548 N N . LYS A 1 310 ? -11.069 13.867 24.235 1.00 88.69 310 LYS A N 1
ATOM 2549 C CA . LYS A 1 310 ? -10.469 15.042 23.573 1.00 88.69 310 LYS A CA 1
ATOM 2550 C C . LYS A 1 310 ? -9.336 14.645 22.630 1.00 88.69 310 LYS A C 1
ATOM 2552 O O . LYS A 1 310 ? -9.244 15.216 21.543 1.00 88.69 310 LYS A O 1
ATOM 2557 N N . LEU A 1 311 ? -8.506 13.679 23.021 1.00 87.00 311 LEU A N 1
ATOM 2558 C CA . LEU A 1 311 ? -7.436 13.137 22.186 1.00 87.00 311 LEU A CA 1
ATOM 2559 C C . LEU A 1 311 ? -7.996 12.495 20.910 1.00 87.00 311 LEU A C 1
ATOM 2561 O O . LEU A 1 311 ? -7.538 12.834 19.823 1.00 87.00 311 LEU A O 1
ATOM 2565 N N . LEU A 1 312 ? -9.047 11.670 21.013 1.00 85.62 312 LEU A N 1
ATOM 2566 C CA . LEU A 1 312 ? -9.691 11.002 19.873 1.00 85.62 312 LEU A CA 1
ATOM 2567 C C . LEU A 1 312 ? -10.158 11.977 18.782 1.00 85.62 312 LEU A C 1
ATOM 2569 O O . LEU A 1 312 ? -10.103 11.651 17.600 1.00 85.62 312 LEU A O 1
ATOM 2573 N N . LYS A 1 313 ? -10.566 13.199 19.153 1.00 84.19 313 LYS A N 1
ATOM 2574 C CA . LYS A 1 313 ? -10.958 14.253 18.196 1.00 84.19 313 LYS A CA 1
ATOM 2575 C C . LYS A 1 313 ? -9.781 14.806 17.384 1.00 84.19 313 LYS A C 1
ATOM 2577 O O . LYS A 1 313 ? -10.002 15.444 16.359 1.00 84.19 313 LYS A O 1
ATOM 2582 N N . LYS A 1 314 ? -8.549 14.609 17.857 1.00 81.44 314 LYS A N 1
ATOM 2583 C CA . LYS A 1 314 ? -7.309 15.131 17.261 1.00 81.44 314 LYS A CA 1
ATOM 2584 C C . LYS A 1 314 ? -6.496 14.060 16.531 1.00 81.44 314 LYS A C 1
ATOM 2586 O O . LYS A 1 314 ? -5.559 14.410 15.815 1.00 81.44 314 LYS A O 1
ATOM 2591 N N . ILE A 1 315 ? -6.823 12.780 16.723 1.00 75.56 315 ILE A N 1
ATOM 2592 C CA . ILE A 1 315 ? -6.110 11.667 16.092 1.00 75.56 315 ILE A CA 1
ATOM 2593 C C . ILE A 1 315 ? -6.317 11.727 14.584 1.00 75.56 315 ILE A C 1
ATOM 2595 O O . ILE A 1 315 ? -7.436 11.749 14.073 1.00 75.56 315 ILE A O 1
ATOM 2599 N N . ASN A 1 316 ? -5.203 11.741 13.867 1.00 71.44 316 ASN A N 1
ATOM 2600 C CA . ASN A 1 316 ? -5.160 11.712 12.420 1.00 71.44 316 ASN A CA 1
ATOM 2601 C C . ASN A 1 316 ? -3.890 10.978 11.961 1.00 71.44 316 ASN A C 1
ATOM 2603 O O . ASN A 1 316 ? -3.026 10.617 12.764 1.00 71.44 316 ASN A O 1
ATOM 2607 N N . PHE A 1 317 ? -3.766 10.799 10.649 1.00 65.69 317 PHE A N 1
ATOM 2608 C CA . PHE A 1 317 ? -2.650 10.091 10.023 1.00 65.69 317 PHE A CA 1
ATOM 2609 C C . PHE A 1 317 ? -1.286 10.783 10.152 1.00 65.69 317 PHE A C 1
ATOM 2611 O O . PHE A 1 317 ? -0.276 10.164 9.827 1.00 65.69 317 PHE A O 1
ATOM 2618 N N . THR A 1 318 ? -1.221 12.027 10.635 1.00 64.31 318 THR A N 1
ATOM 2619 C CA . THR A 1 318 ? 0.036 12.778 10.788 1.00 64.31 318 THR A CA 1
ATOM 2620 C C . THR A 1 318 ? 0.536 12.809 12.235 1.00 64.31 318 THR A C 1
ATOM 2622 O O . THR A 1 318 ? 1.729 12.985 12.459 1.00 64.31 318 THR A O 1
ATOM 2625 N N . ASN A 1 319 ? -0.341 12.581 13.220 1.00 66.12 319 ASN A N 1
ATOM 2626 C CA . ASN A 1 319 ? -0.047 12.786 14.646 1.00 66.12 319 ASN A CA 1
ATOM 2627 C C . ASN A 1 319 ? -0.088 11.489 15.482 1.00 66.12 319 ASN A C 1
ATOM 2629 O O . ASN A 1 319 ? -0.200 11.532 16.703 1.00 66.12 319 ASN A O 1
ATOM 2633 N N . TRP A 1 320 ? 0.005 10.321 14.847 1.00 64.12 320 TRP A N 1
ATOM 2634 C CA . TRP A 1 320 ? -0.308 9.017 15.452 1.00 64.12 320 TRP A CA 1
ATOM 2635 C C . TRP A 1 320 ? 0.792 8.349 16.288 1.00 64.12 320 TRP A C 1
ATOM 2637 O O . TRP A 1 320 ? 0.760 7.145 16.519 1.00 64.12 320 TRP A O 1
ATOM 2647 N N . LEU A 1 321 ? 1.789 9.103 16.733 1.00 66.56 321 LEU A N 1
ATOM 2648 C CA . LEU A 1 321 ? 2.891 8.593 17.558 1.00 66.56 321 LEU A CA 1
ATOM 2649 C C . LEU A 1 321 ? 3.300 9.610 18.626 1.00 66.56 321 LEU A C 1
ATOM 2651 O O . LEU A 1 321 ? 4.469 9.687 19.007 1.00 66.56 321 LEU A O 1
ATOM 2655 N N . THR A 1 322 ? 2.362 10.445 19.070 1.00 74.38 322 THR A N 1
ATOM 2656 C CA . THR A 1 322 ? 2.572 11.296 20.244 1.00 74.38 322 THR A CA 1
ATOM 2657 C C . THR A 1 322 ? 2.624 10.443 21.508 1.00 74.38 322 THR A C 1
ATOM 2659 O O . THR A 1 322 ? 2.139 9.314 21.532 1.00 74.38 322 THR A O 1
ATOM 2662 N N . GLU A 1 323 ? 3.230 10.982 22.562 1.00 74.69 323 GLU A N 1
ATOM 2663 C CA . GLU A 1 323 ? 3.274 10.317 23.868 1.00 74.69 323 GLU A CA 1
ATOM 2664 C C . GLU A 1 323 ? 1.858 10.062 24.402 1.00 74.69 323 GLU A C 1
ATOM 2666 O O . GLU A 1 323 ? 1.527 8.928 24.730 1.00 74.69 323 GLU A O 1
ATOM 2671 N N . ASP A 1 324 ? 0.991 11.071 24.311 1.00 81.12 324 ASP A N 1
ATOM 2672 C CA . ASP A 1 324 ? -0.444 10.996 24.601 1.00 81.12 324 ASP A CA 1
ATOM 2673 C C . ASP A 1 324 ? -1.153 9.836 23.882 1.00 81.12 324 ASP A C 1
ATOM 2675 O O . ASP A 1 324 ? -1.969 9.126 24.466 1.00 81.12 324 ASP A O 1
ATOM 2679 N N . TYR A 1 325 ? -0.846 9.632 22.595 1.00 79.88 325 TYR A N 1
ATOM 2680 C CA . TYR A 1 325 ? -1.444 8.556 21.807 1.00 79.88 325 TYR A CA 1
ATOM 2681 C C . TYR A 1 325 ? -0.941 7.185 22.252 1.00 79.88 325 TYR A C 1
ATOM 2683 O O . TYR A 1 325 ? -1.730 6.251 22.340 1.00 79.88 325 TYR A O 1
ATOM 2691 N N . ILE A 1 326 ? 0.344 7.060 22.582 1.00 77.69 326 ILE A N 1
ATOM 2692 C CA . ILE A 1 326 ? 0.904 5.803 23.086 1.00 77.69 326 ILE A CA 1
ATOM 2693 C C . ILE A 1 326 ? 0.288 5.445 24.449 1.00 77.69 326 ILE A C 1
ATOM 2695 O O . ILE A 1 326 ? -0.170 4.317 24.613 1.00 77.69 326 ILE A O 1
ATOM 2699 N N . GLN A 1 327 ? 0.169 6.409 25.370 1.00 81.06 327 GLN A N 1
ATOM 2700 C CA . GLN A 1 327 ? -0.507 6.214 26.663 1.00 81.06 327 GLN A CA 1
ATOM 2701 C C . GLN A 1 327 ? -1.967 5.778 26.488 1.00 81.06 327 GLN A C 1
ATOM 2703 O O . GLN A 1 327 ? -2.465 4.908 27.199 1.00 81.06 327 GLN A O 1
ATOM 2708 N N . PHE A 1 328 ? -2.663 6.360 25.510 1.00 85.75 328 PHE A N 1
ATOM 2709 C CA . PHE A 1 328 ? -4.016 5.947 25.159 1.00 85.75 328 PHE A CA 1
ATOM 2710 C C . PHE A 1 328 ? -4.083 4.488 24.674 1.00 85.75 328 PHE A C 1
ATOM 2712 O O . PHE A 1 328 ? -4.977 3.747 25.088 1.00 85.75 328 PHE A O 1
ATOM 2719 N N . LEU A 1 329 ? -3.147 4.054 23.824 1.00 82.00 329 LEU A N 1
ATOM 2720 C CA . LEU A 1 329 ? -3.095 2.665 23.357 1.00 82.00 329 LEU A CA 1
ATOM 2721 C C . LEU A 1 329 ? -2.756 1.684 24.485 1.00 82.00 329 LEU A C 1
ATOM 2723 O O . LEU A 1 329 ? -3.337 0.602 24.538 1.00 82.00 329 LEU A O 1
ATOM 2727 N N . GLU A 1 330 ? -1.864 2.054 25.402 1.00 79.56 330 GLU A N 1
ATOM 2728 C CA . GLU A 1 330 ? -1.558 1.256 26.597 1.00 79.56 330 GLU A CA 1
ATOM 2729 C C . GLU A 1 330 ? -2.793 1.049 27.461 1.00 79.56 330 GLU A C 1
ATOM 2731 O O . GLU A 1 330 ? -3.141 -0.091 27.764 1.00 79.56 330 GLU A O 1
ATOM 2736 N N . TRP A 1 331 ? -3.515 2.132 27.753 1.00 86.25 331 TRP A N 1
ATOM 2737 C CA . TRP A 1 331 ? -4.768 2.050 28.490 1.00 86.25 331 TRP A CA 1
ATOM 2738 C C . TRP A 1 331 ? -5.787 1.147 27.779 1.00 86.25 331 TRP A C 1
ATOM 2740 O O . TRP A 1 331 ? -6.414 0.300 28.413 1.00 86.25 331 TRP A O 1
ATOM 2750 N N . CYS A 1 332 ? -5.924 1.253 26.452 1.00 86.56 332 CYS A N 1
ATOM 2751 C CA . CYS A 1 332 ? -6.801 0.359 25.689 1.00 86.56 332 CYS A CA 1
ATOM 2752 C C . CYS A 1 332 ? -6.390 -1.115 25.819 1.00 86.56 332 CYS A C 1
ATOM 2754 O O . CYS A 1 332 ? -7.258 -1.985 25.883 1.00 86.56 332 CYS A O 1
ATOM 2756 N N . GLN A 1 333 ? -5.087 -1.400 25.873 1.00 83.44 333 GLN A N 1
ATOM 2757 C CA . GLN A 1 333 ? -4.585 -2.757 26.061 1.00 83.44 333 GLN A CA 1
ATOM 2758 C C . GLN A 1 333 ? -4.858 -3.309 27.455 1.00 83.44 333 GLN A C 1
ATOM 2760 O O . GLN A 1 333 ? -5.293 -4.454 27.575 1.00 83.44 333 GLN A O 1
ATOM 2765 N N . GLU A 1 334 ? -4.651 -2.506 28.492 1.00 82.81 334 GLU A N 1
ATOM 2766 C CA . GLU A 1 334 ? -4.999 -2.873 29.870 1.00 82.81 334 GLU A CA 1
ATOM 2767 C C . GLU A 1 334 ? -6.497 -3.173 30.021 1.00 82.81 334 GLU A C 1
ATOM 2769 O O . GLU A 1 334 ? -6.891 -3.980 30.857 1.00 82.81 334 GLU A O 1
ATOM 2774 N N . ASN A 1 335 ? -7.322 -2.590 29.150 1.00 84.25 335 ASN A N 1
ATOM 2775 C CA . ASN A 1 335 ? -8.772 -2.750 29.118 1.00 84.25 335 ASN A CA 1
ATOM 2776 C C . ASN A 1 335 ? -9.251 -3.690 27.991 1.00 84.25 335 ASN A C 1
ATOM 2778 O O . ASN A 1 335 ? -10.389 -3.599 27.529 1.00 84.25 335 ASN A O 1
ATOM 2782 N N . GLY A 1 336 ? -8.391 -4.615 27.550 1.00 80.56 336 GLY A N 1
ATOM 2783 C CA . GLY A 1 336 ? -8.789 -5.773 26.743 1.00 80.56 336 GLY A CA 1
ATOM 2784 C C . GLY A 1 336 ? -8.692 -5.613 25.223 1.00 80.56 336 GLY A C 1
ATOM 2785 O O . GLY A 1 336 ? -9.056 -6.540 24.500 1.00 80.56 336 GLY A O 1
ATOM 2786 N N . ILE A 1 337 ? -8.175 -4.494 24.704 1.00 83.56 337 ILE A N 1
ATOM 2787 C CA . ILE A 1 337 ? -7.927 -4.333 23.263 1.00 83.56 337 ILE A CA 1
ATOM 2788 C C . ILE A 1 337 ? -6.475 -4.671 22.950 1.00 83.56 337 ILE A C 1
ATOM 2790 O O . ILE A 1 337 ? -5.571 -3.897 23.241 1.00 83.56 337 ILE A O 1
ATOM 2794 N N . SER A 1 338 ? -6.240 -5.799 22.285 1.00 78.75 338 SER A N 1
ATOM 2795 C CA . SER A 1 338 ? -4.891 -6.180 21.855 1.00 78.75 338 SER A CA 1
ATOM 2796 C C . SER A 1 338 ? -4.301 -5.145 20.883 1.00 78.75 338 SER A C 1
ATOM 2798 O O . SER A 1 338 ? -4.719 -5.048 19.729 1.00 78.75 338 SER A O 1
ATOM 2800 N N . GLN A 1 339 ? -3.321 -4.372 21.363 1.00 74.88 339 GLN A N 1
ATOM 2801 C CA . GLN A 1 339 ? -2.533 -3.419 20.566 1.00 74.88 339 GLN A CA 1
ATOM 2802 C C . GLN A 1 339 ? -1.221 -4.037 20.082 1.00 74.88 339 GLN A C 1
ATOM 2804 O O . GLN A 1 339 ? -0.671 -3.663 19.040 1.00 74.88 339 GLN A O 1
ATOM 2809 N N . TYR A 1 340 ? -0.735 -5.022 20.831 1.00 69.38 340 TYR A N 1
ATOM 2810 C CA . TYR A 1 340 ? 0.422 -5.818 20.478 1.00 69.38 340 TYR A CA 1
ATOM 2811 C C . TYR A 1 340 ? -0.018 -7.251 20.254 1.00 69.38 340 TYR A C 1
ATOM 2813 O O . TYR A 1 340 ? -0.625 -7.883 21.124 1.00 69.38 340 TYR A O 1
ATOM 2821 N N . GLU A 1 341 ? 0.397 -7.795 19.118 1.00 65.50 341 GLU A N 1
ATOM 2822 C CA . GLU A 1 341 ? 0.626 -9.220 19.070 1.00 65.50 341 GLU A CA 1
ATOM 2823 C C . GLU A 1 341 ? 1.938 -9.451 19.814 1.00 65.50 341 GLU A C 1
ATOM 2825 O O . GLU A 1 341 ? 3.036 -9.285 19.290 1.00 65.50 341 GLU A O 1
ATOM 2830 N N . SER A 1 342 ? 1.825 -9.762 21.087 1.00 51.41 342 SER A N 1
ATOM 2831 C CA . SER A 1 342 ? 2.954 -10.271 21.839 1.00 51.41 342 SER A CA 1
ATOM 2832 C C . SER A 1 342 ? 2.871 -11.788 21.775 1.00 51.41 342 SER A C 1
ATOM 2834 O O . SER A 1 342 ? 1.785 -12.364 21.812 1.00 51.41 342 SER A O 1
ATOM 2836 N N . ILE A 1 343 ? 4.003 -12.470 21.873 1.00 40.81 343 ILE A N 1
ATOM 2837 C CA . ILE A 1 343 ? 3.976 -13.630 22.758 1.00 40.81 343 ILE A CA 1
ATOM 2838 C C . ILE A 1 343 ? 3.815 -13.056 24.190 1.00 40.81 343 ILE A C 1
ATOM 2840 O O . ILE A 1 343 ? 4.750 -13.082 24.984 1.00 40.81 343 ILE A O 1
ATOM 2844 N N . ILE A 1 344 ? 2.616 -12.565 24.564 1.00 40.66 344 ILE A N 1
ATOM 2845 C CA . ILE A 1 344 ? 2.060 -12.727 25.923 1.00 40.66 344 ILE A CA 1
ATOM 2846 C C . ILE A 1 344 ? 1.620 -14.195 25.967 1.00 40.66 344 ILE A C 1
ATOM 2848 O O . ILE A 1 344 ? 0.459 -14.563 26.032 1.00 40.66 344 ILE A O 1
ATOM 2852 N N . ILE A 1 345 ? 2.615 -15.060 25.820 1.00 40.50 345 ILE A N 1
ATOM 2853 C CA . ILE A 1 345 ? 2.576 -16.466 26.198 1.00 40.50 345 ILE A CA 1
ATOM 2854 C C . ILE A 1 345 ? 3.777 -16.734 27.123 1.00 40.50 345 ILE A C 1
ATOM 2856 O O . ILE A 1 345 ? 3.663 -17.561 28.018 1.00 40.50 345 ILE A O 1
ATOM 2860 N N . ASN A 1 346 ? 4.858 -15.934 27.080 1.00 38.16 346 ASN A N 1
ATOM 2861 C CA . ASN A 1 346 ? 6.014 -16.176 27.950 1.00 38.16 346 ASN A CA 1
ATOM 2862 C C . ASN A 1 346 ? 6.016 -15.403 29.272 1.00 38.16 346 ASN A C 1
ATOM 2864 O O . ASN A 1 346 ? 6.655 -15.868 30.201 1.00 38.16 346 ASN A O 1
ATOM 2868 N N . ARG A 1 347 ? 5.277 -14.296 29.451 1.00 38.50 347 ARG A N 1
ATOM 2869 C CA . ARG A 1 347 ? 5.238 -13.651 30.783 1.00 38.50 347 ARG A CA 1
ATOM 2870 C C . ARG A 1 347 ? 4.424 -14.440 31.811 1.00 38.50 347 ARG A C 1
ATOM 2872 O O . ARG A 1 347 ? 4.826 -14.476 32.962 1.00 38.50 347 ARG A O 1
ATOM 2879 N N . LEU A 1 348 ? 3.351 -15.128 31.416 1.00 38.59 348 LEU A N 1
ATOM 2880 C CA . LEU A 1 348 ? 2.624 -16.010 32.341 1.00 38.59 348 LEU A CA 1
ATOM 2881 C C . LEU A 1 348 ? 3.370 -17.331 32.591 1.00 38.59 348 LEU A C 1
ATOM 2883 O O . LEU A 1 348 ? 3.302 -17.861 33.695 1.00 38.59 348 LEU A O 1
ATOM 2887 N N . GLN A 1 349 ? 4.145 -17.823 31.619 1.00 38.81 349 GLN A N 1
ATOM 2888 C CA . GLN A 1 349 ? 4.992 -19.004 31.816 1.00 38.81 349 GLN A CA 1
ATOM 2889 C C . GLN A 1 349 ? 6.268 -18.701 32.614 1.00 38.81 349 GLN A C 1
ATOM 2891 O O . GLN A 1 349 ? 6.673 -19.537 33.413 1.00 38.81 349 GLN A O 1
ATOM 2896 N N . ASP A 1 350 ? 6.859 -17.512 32.476 1.00 40.06 350 ASP A N 1
ATOM 2897 C CA . ASP A 1 350 ? 8.041 -17.116 33.250 1.00 40.06 350 ASP A CA 1
ATOM 2898 C C . ASP A 1 350 ? 7.673 -16.699 34.684 1.00 40.06 350 ASP A C 1
ATOM 2900 O O . ASP A 1 350 ? 8.413 -17.034 35.603 1.00 40.06 350 ASP A O 1
ATOM 2904 N N . TYR A 1 351 ? 6.510 -16.073 34.922 1.00 41.03 351 TYR A N 1
ATOM 2905 C CA . TYR A 1 351 ? 6.016 -15.852 36.293 1.00 41.03 351 TYR A CA 1
ATOM 2906 C C . TYR A 1 351 ? 5.537 -17.154 36.957 1.00 41.03 351 TYR A C 1
ATOM 2908 O O . TYR A 1 351 ? 5.801 -17.359 38.139 1.00 41.03 351 TYR A O 1
ATOM 2916 N N . GLY A 1 352 ? 4.908 -18.068 36.208 1.00 36.91 352 GLY A N 1
ATOM 2917 C CA . GLY A 1 352 ? 4.546 -19.398 36.712 1.00 36.91 352 GLY A CA 1
ATOM 2918 C C . GLY A 1 352 ? 5.767 -20.267 37.039 1.00 36.91 352 GLY A C 1
ATOM 2919 O O . GLY A 1 352 ? 5.791 -20.921 38.076 1.00 36.91 352 GLY A O 1
ATOM 2920 N N . ARG A 1 353 ? 6.823 -20.219 36.212 1.00 40.00 353 ARG A N 1
ATOM 2921 C CA . ARG A 1 353 ? 8.083 -20.937 36.471 1.00 40.00 353 ARG A CA 1
ATOM 2922 C C . ARG A 1 353 ? 8.933 -20.292 37.557 1.00 40.00 353 ARG A C 1
ATOM 2924 O O . ARG A 1 353 ? 9.575 -21.020 38.300 1.00 40.00 353 ARG A O 1
ATOM 2931 N N . GLN A 1 354 ? 8.938 -18.965 37.696 1.00 38.66 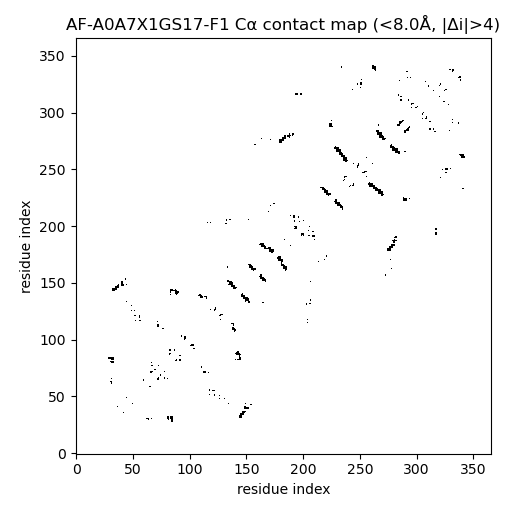354 GLN A N 1
ATOM 2932 C CA . GLN A 1 354 ? 9.666 -18.325 38.796 1.00 38.66 354 GLN A CA 1
ATOM 2933 C C . GLN A 1 354 ? 9.020 -18.616 40.153 1.00 38.66 354 GLN A C 1
ATOM 2935 O O . GLN A 1 354 ? 9.747 -18.859 41.107 1.00 38.66 354 GLN A O 1
ATOM 2940 N N . ILE A 1 355 ? 7.689 -18.694 40.249 1.00 39.81 355 ILE A N 1
ATOM 2941 C CA . ILE A 1 355 ? 7.034 -19.082 41.510 1.00 39.81 355 ILE A CA 1
ATOM 2942 C C . ILE A 1 355 ? 7.328 -20.550 41.863 1.00 39.81 355 ILE A C 1
ATOM 2944 O O . ILE A 1 355 ? 7.517 -20.860 43.033 1.00 39.81 355 ILE A O 1
ATOM 2948 N N . GLN A 1 356 ? 7.458 -21.438 40.873 1.00 36.75 356 GLN A N 1
ATOM 2949 C CA . GLN A 1 356 ? 7.781 -22.849 41.115 1.00 36.75 356 GLN A CA 1
ATOM 2950 C C . GLN A 1 356 ? 9.258 -23.061 41.498 1.00 36.75 356 GLN A C 1
ATOM 2952 O O . GLN A 1 356 ? 9.548 -23.792 42.435 1.00 36.75 356 GLN A O 1
ATOM 2957 N N . ILE A 1 357 ? 10.188 -22.321 40.880 1.00 38.78 357 ILE A N 1
ATOM 2958 C CA . ILE A 1 357 ? 11.623 -22.381 41.219 1.00 38.78 357 ILE A CA 1
ATOM 2959 C C . ILE A 1 357 ? 11.906 -21.795 42.615 1.00 38.78 357 ILE A C 1
ATOM 2961 O O . ILE A 1 357 ? 12.850 -22.221 43.269 1.00 38.78 357 ILE A O 1
ATOM 2965 N N . PHE A 1 358 ? 11.091 -20.856 43.110 1.00 34.88 358 PHE A N 1
ATOM 2966 C CA . PHE A 1 358 ? 11.189 -20.391 44.500 1.00 34.88 358 PHE A CA 1
ATOM 2967 C C . PHE A 1 358 ? 10.373 -21.234 45.494 1.00 34.88 358 PHE A C 1
ATOM 2969 O O . PHE A 1 358 ? 10.633 -21.136 46.685 1.00 34.88 358 PHE A O 1
ATOM 2976 N N . GLY A 1 359 ? 9.427 -22.064 45.048 1.00 34.19 359 GLY A N 1
ATOM 2977 C CA . GLY A 1 359 ? 8.758 -23.050 45.906 1.00 34.19 359 GLY A CA 1
ATOM 2978 C C . GLY A 1 359 ? 9.669 -24.237 46.220 1.00 34.19 359 GLY A C 1
ATOM 2979 O O . GLY A 1 359 ? 9.872 -24.568 47.383 1.00 34.19 359 GLY A O 1
ATOM 2980 N N . ASP A 1 360 ? 10.321 -24.785 45.192 1.00 37.56 360 ASP A N 1
ATOM 2981 C CA . ASP A 1 360 ? 11.151 -25.991 45.321 1.00 37.56 360 ASP A CA 1
ATOM 2982 C C . ASP A 1 360 ? 12.492 -25.729 46.045 1.00 37.56 360 ASP A C 1
ATOM 2984 O O . ASP A 1 360 ? 13.092 -26.643 46.596 1.00 37.56 360 ASP A O 1
ATOM 2988 N N . VAL A 1 361 ? 12.959 -24.474 46.108 1.00 38.09 361 VAL A N 1
ATOM 2989 C CA . VAL A 1 361 ? 14.202 -24.101 46.823 1.00 38.09 361 VAL A CA 1
ATOM 2990 C C . VAL A 1 361 ? 13.981 -23.889 48.331 1.00 38.09 361 VAL A C 1
ATOM 2992 O O . VAL A 1 361 ? 14.947 -23.865 49.091 1.00 38.09 361 VAL A O 1
ATOM 2995 N N . PHE A 1 362 ? 12.732 -23.761 48.795 1.00 35.66 362 PHE A N 1
ATOM 2996 C CA . PHE A 1 362 ? 12.424 -23.601 50.225 1.00 35.66 362 PHE A CA 1
ATOM 2997 C C . PHE A 1 362 ? 11.924 -24.878 50.913 1.00 35.66 362 PHE A C 1
ATOM 2999 O O . PHE A 1 362 ? 11.935 -24.917 52.145 1.00 35.66 362 PHE A O 1
ATOM 3006 N N . ASP A 1 363 ? 11.564 -25.922 50.162 1.00 37.03 363 ASP A N 1
ATOM 3007 C CA . ASP A 1 363 ? 11.245 -27.240 50.731 1.00 37.03 363 ASP A CA 1
ATOM 3008 C C . ASP A 1 363 ? 12.495 -28.116 50.965 1.00 37.03 363 ASP A C 1
ATOM 3010 O O . ASP A 1 363 ? 12.460 -28.998 51.816 1.00 37.03 363 ASP A O 1
ATOM 3014 N N . ASP A 1 364 ? 13.636 -27.797 50.341 1.00 40.06 364 ASP A N 1
ATOM 3015 C CA . ASP A 1 364 ? 14.940 -28.438 50.611 1.00 40.06 364 ASP A CA 1
ATOM 3016 C C . ASP A 1 364 ? 15.717 -27.797 51.791 1.00 40.06 364 ASP A C 1
ATOM 3018 O O . ASP A 1 364 ? 16.881 -28.120 52.043 1.00 40.06 364 ASP A O 1
ATOM 3022 N N . LEU A 1 365 ? 15.088 -26.880 52.538 1.00 42.31 365 LEU A N 1
ATOM 3023 C CA . LEU A 1 365 ? 15.648 -26.242 53.743 1.00 42.31 365 LEU A CA 1
ATOM 3024 C C . LEU A 1 365 ? 14.754 -26.403 54.990 1.00 42.31 365 LEU A C 1
ATOM 3026 O O . LEU A 1 365 ? 14.772 -25.550 55.885 1.00 42.31 365 LEU A O 1
ATOM 3030 N N . LYS A 1 366 ? 14.011 -27.511 55.084 1.00 37.53 366 LYS A N 1
ATOM 3031 C CA . LYS A 1 366 ? 13.359 -27.956 56.325 1.00 37.53 366 LYS A CA 1
ATOM 3032 C C . LYS A 1 366 ? 13.770 -29.356 56.745 1.00 37.53 366 LYS A C 1
ATOM 3034 O O . LYS A 1 366 ? 13.757 -30.259 55.885 1.00 37.53 366 LYS A O 1
#

Nearest PDB structures (foldseek):
  5i3e-assembly1_A  TM=1.886E-01  e=1.243E+00  Burkholderia thailandensis E264
  7dai-assembly2_C  TM=2.358E-01  e=7.463E+00  Oryza sativa Japonica Group
  6sun-assembly1_A  TM=2.837E-01  e=8.409E+00  Bacillus pumilus
  7nh9-assembly1_A  TM=1.685E-01  e=4.912E+00  Pseudomonas aeruginosa PAO1

Radius of gyration: 29.57 Å; Cα contacts (8 Å, |Δi|>4): 481; chains: 1; bounding box: 60×48×131 Å

pLDDT: mean 72.87, std 15.78, range [34.19, 95.75]